Protein AF-A0A9P6YK36-F1 (afdb_monomer)

Organism: Rhizopus oryzae (NCBI:txid64495)

InterPro domains:
  IPR002492 Transposase, Tc1-like [PF01498] (66-133)
  IPR009057 Homedomain-like superfamily [SSF46689] (16-105)
  IPR036397 Ribonuclease H superfamily [G3DSA:3.30.420.10] (108-287)
  IPR038717 Tc1-like transposase, DDE domain [PF13358] (168-251)

Foldseek 3Di:
DWDWDPLDPPDTDTDDLPDDLVRQCVVSVHDSVLSVLQNVCCVPPVHSDDDDDDDDDDLQDPVNLVVLVVVCVVPVPDDLVRSQVVCVVVVRHDDSVSSVVSCVVVVHDDDDDDDADDQDLVLLQLLQCLVPPDPVPDDLVQLVQEDFDDDDPVDDPDDLVVVVVCCVPPVLVVVVVVCVVVVDHHEYEYAPGCSCPPPVNVVSCVVSVHHYDPRHSHSPPVLGLVVVVVVQLVVQVVVVVVVDDDDVSVVVSSVVVVVVCDVVNVSVSSVVSPPPLQVLLVQLLVVLVVVLVVVVVVALFQPRDDLLVSLVCCVPPRVCSNCPCLSNYDDDPVSLVSSQVSVVVSNCRNNVNDDPPDCVVVCVVNVHDGSVVVSVVSND

Radius of gyration: 34.05 Å; Cα contacts (8 Å, |Δi|>4): 316; chains: 1; bounding box: 68×69×98 Å

Structure (mmCIF, N/CA/C/O backbone):
data_AF-A0A9P6YK36-F1
#
_entry.id   AF-A0A9P6YK36-F1
#
loop_
_atom_site.group_PDB
_atom_site.id
_atom_site.type_symbol
_atom_site.label_atom_id
_atom_site.label_alt_id
_atom_site.label_comp_id
_atom_site.label_asym_id
_atom_site.label_entity_id
_atom_site.label_seq_id
_atom_site.pdbx_PDB_ins_code
_atom_site.Cartn_x
_atom_site.Cartn_y
_atom_site.Cartn_z
_atom_site.occupancy
_atom_site.B_iso_or_equiv
_atom_site.auth_seq_id
_atom_site.auth_comp_id
_atom_site.auth_asym_id
_atom_site.auth_atom_id
_atom_site.pdbx_PDB_model_num
ATOM 1 N N . MET A 1 1 ? -24.615 27.469 56.754 1.00 48.41 1 MET A N 1
ATOM 2 C CA . MET A 1 1 ? -24.260 27.668 55.330 1.00 48.41 1 MET A CA 1
ATOM 3 C C . MET A 1 1 ? -24.984 28.896 54.800 1.00 48.41 1 MET A C 1
ATOM 5 O O . MET A 1 1 ? -26.191 28.979 54.938 1.00 48.41 1 MET A O 1
ATOM 9 N N . SER A 1 2 ? -24.275 29.878 54.238 1.00 49.47 2 SER A N 1
ATOM 10 C CA . SER A 1 2 ? -24.901 31.090 53.690 1.00 49.47 2 SER A CA 1
ATOM 11 C C . SER A 1 2 ? -25.082 30.984 52.172 1.00 49.47 2 SER A C 1
ATOM 13 O O . SER A 1 2 ? -24.142 30.643 51.453 1.00 49.47 2 SER A O 1
ATOM 15 N N . ALA A 1 3 ? -26.289 31.272 51.675 1.00 56.19 3 ALA A N 1
ATOM 16 C CA . ALA A 1 3 ? -26.609 31.249 50.246 1.00 56.19 3 ALA A CA 1
ATOM 17 C C . ALA A 1 3 ? -26.732 32.679 49.698 1.00 56.19 3 ALA A C 1
ATOM 19 O O . ALA A 1 3 ? -27.337 33.547 50.329 1.00 56.19 3 ALA A O 1
ATOM 20 N N . GLN A 1 4 ? -26.145 32.931 48.524 1.00 56.34 4 GLN A N 1
ATOM 21 C CA . GLN A 1 4 ? -26.199 34.235 47.858 1.00 56.34 4 GLN A CA 1
ATOM 22 C C . GLN A 1 4 ? -27.336 34.276 46.834 1.00 56.34 4 GLN A C 1
ATOM 24 O O . GLN A 1 4 ? -27.362 33.471 45.903 1.00 56.34 4 GLN A O 1
ATOM 29 N N . ILE A 1 5 ? -28.249 35.238 46.976 1.00 57.53 5 ILE A N 1
ATOM 30 C CA . ILE A 1 5 ? -29.306 35.521 45.997 1.00 57.53 5 ILE A CA 1
ATOM 31 C C . ILE A 1 5 ? -29.072 36.910 45.405 1.00 57.53 5 ILE A C 1
ATOM 33 O O . ILE A 1 5 ? -28.897 37.886 46.127 1.00 57.53 5 ILE A O 1
ATOM 37 N N . PHE A 1 6 ? -29.064 37.020 44.080 1.00 51.00 6 PHE A N 1
ATOM 38 C CA . PHE A 1 6 ? -28.878 38.294 43.387 1.00 51.00 6 PHE A CA 1
ATOM 39 C C . PHE A 1 6 ? -30.248 38.877 43.033 1.00 51.00 6 PHE A C 1
ATOM 41 O O . PHE A 1 6 ? -30.996 38.259 42.280 1.00 51.00 6 PHE A O 1
ATOM 48 N N . LYS A 1 7 ? -30.585 40.044 43.599 1.00 50.03 7 LYS A N 1
ATOM 49 C CA . LYS A 1 7 ? -31.848 40.749 43.307 1.00 50.03 7 LYS A CA 1
ATOM 50 C C . LYS A 1 7 ? -31.789 41.485 41.966 1.00 50.03 7 LYS A C 1
ATOM 52 O O . LYS A 1 7 ? -32.745 41.449 41.213 1.00 50.03 7 LYS A O 1
ATOM 57 N N . ASP A 1 8 ? -30.625 42.051 41.668 1.00 51.38 8 ASP A N 1
ATOM 58 C CA . ASP A 1 8 ? -30.186 42.558 40.371 1.00 51.38 8 ASP A CA 1
ATOM 59 C C . ASP A 1 8 ? -28.681 42.269 40.286 1.00 51.38 8 ASP A C 1
ATOM 61 O O . ASP A 1 8 ? -28.025 42.163 41.328 1.00 51.38 8 ASP A O 1
ATOM 65 N N . CYS A 1 9 ? -28.122 42.109 39.083 1.00 48.03 9 CYS A N 1
ATOM 66 C CA . CYS A 1 9 ? -26.763 41.603 38.802 1.00 48.03 9 CYS A CA 1
ATOM 67 C C . CYS A 1 9 ? -25.573 42.392 39.411 1.00 48.03 9 CYS A C 1
ATOM 69 O O . CYS A 1 9 ? -24.450 42.277 38.925 1.00 48.03 9 CYS A O 1
ATOM 71 N N . THR A 1 10 ? -25.773 43.208 40.443 1.00 45.91 10 THR A N 1
ATOM 72 C CA . THR A 1 10 ? -24.781 44.124 41.007 1.00 45.91 10 THR A CA 1
ATOM 73 C C . THR A 1 10 ? -24.519 43.947 42.506 1.00 45.91 10 THR A C 1
ATOM 75 O O . THR A 1 10 ? -23.462 44.396 42.949 1.00 45.91 10 THR A O 1
ATOM 78 N N . ARG A 1 11 ? -25.366 43.255 43.297 1.00 47.31 11 ARG A N 1
ATOM 79 C CA . ARG A 1 11 ? -25.039 42.878 44.697 1.00 47.31 11 ARG A CA 1
ATOM 80 C C . ARG A 1 11 ? -25.677 41.545 45.149 1.00 47.31 11 ARG A C 1
ATOM 82 O O . ARG A 1 11 ? -26.898 41.416 45.057 1.00 47.31 11 ARG A O 1
ATOM 89 N N . PRO A 1 12 ? -24.895 40.584 45.684 1.00 55.25 12 PRO A N 1
ATOM 90 C CA . PRO A 1 12 ? -25.439 39.384 46.321 1.00 55.25 12 PRO A CA 1
ATOM 91 C C . PRO A 1 12 ? -26.037 39.712 47.696 1.00 55.25 12 PRO A C 1
ATOM 93 O O . PRO A 1 12 ? -25.355 40.272 48.555 1.00 55.25 12 PRO A O 1
ATOM 96 N N . LEU A 1 13 ? -27.292 39.328 47.927 1.00 59.00 13 LEU A N 1
ATOM 97 C CA . LEU A 1 13 ? -27.882 39.227 49.262 1.00 59.00 13 LEU A CA 1
ATOM 98 C C . LEU A 1 13 ? -27.440 37.904 49.887 1.00 59.00 13 LEU A C 1
ATOM 100 O O . LEU A 1 13 ? -27.696 36.839 49.328 1.00 59.00 13 LEU A O 1
ATOM 104 N N . ILE A 1 14 ? -26.761 37.981 51.030 1.00 58.62 14 ILE A N 1
ATOM 105 C CA . ILE A 1 14 ? -26.354 36.816 51.818 1.00 58.62 14 ILE A CA 1
ATOM 106 C C . ILE A 1 14 ? -27.499 36.502 52.781 1.00 58.62 14 ILE A C 1
ATOM 108 O O . ILE A 1 14 ? -27.710 37.249 53.733 1.00 58.62 14 ILE A O 1
ATOM 112 N N . ILE A 1 15 ? -28.229 35.418 52.529 1.00 62.41 15 ILE A N 1
ATOM 113 C CA . ILE A 1 15 ? -29.283 34.942 53.431 1.00 62.41 15 ILE A CA 1
ATOM 114 C C . ILE A 1 15 ? -28.621 34.055 54.491 1.00 62.41 15 ILE A C 1
ATOM 116 O O . ILE A 1 15 ? -27.924 33.093 54.146 1.00 62.41 15 ILE A O 1
ATOM 120 N N . SER A 1 16 ? -28.787 34.401 55.772 1.00 58.91 16 SER A N 1
ATOM 121 C CA . SER A 1 16 ? -28.375 33.544 56.892 1.00 58.91 16 SER A CA 1
ATOM 122 C C . SER A 1 16 ? -29.421 32.452 57.148 1.00 58.91 16 SER A C 1
ATOM 124 O O . SER A 1 16 ? -30.600 32.631 56.843 1.00 58.91 16 SER A O 1
ATOM 126 N N . GLU A 1 17 ? -29.005 31.313 57.715 1.00 58.28 17 GLU A N 1
ATOM 127 C CA . GLU A 1 17 ? -29.895 30.165 57.999 1.00 58.28 17 GLU A CA 1
ATOM 128 C C . GLU A 1 17 ? -31.112 30.555 58.864 1.00 58.28 17 GLU A C 1
ATOM 130 O O . GLU A 1 17 ? -32.211 30.009 58.708 1.00 58.28 17 GLU A O 1
ATOM 135 N N . ASP A 1 18 ? -30.942 31.586 59.692 1.00 62.03 18 ASP A N 1
ATOM 136 C CA . ASP A 1 18 ? -31.918 32.043 60.680 1.00 62.03 18 ASP A CA 1
ATOM 137 C C . ASP A 1 18 ? -32.951 33.045 60.131 1.00 62.03 18 ASP A C 1
ATOM 139 O O . ASP A 1 18 ? -33.852 33.469 60.859 1.00 62.03 18 ASP A O 1
ATOM 143 N N . GLU A 1 19 ? -32.860 33.458 58.859 1.00 67.81 19 GLU A N 1
ATOM 144 C CA . GLU A 1 19 ? -33.819 34.419 58.306 1.00 67.81 19 GLU A CA 1
ATOM 145 C C . GLU A 1 19 ? -35.192 33.780 58.049 1.00 67.81 19 GLU A C 1
ATOM 147 O O . GLU A 1 19 ? -35.325 32.714 57.433 1.0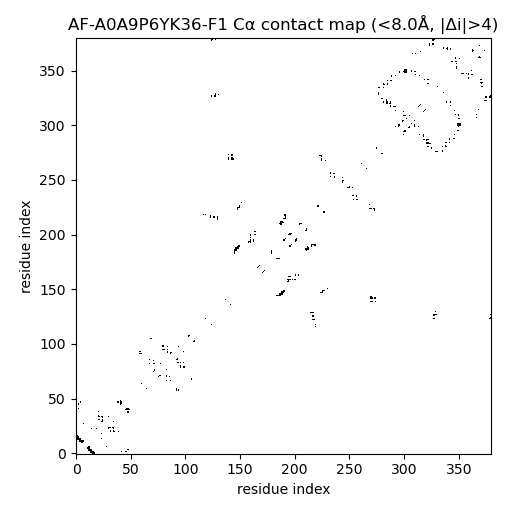0 67.81 19 GLU A O 1
ATOM 152 N N . THR A 1 20 ? -36.252 34.445 58.516 1.00 71.94 20 THR A N 1
ATOM 153 C CA . THR A 1 20 ? -37.634 33.996 58.324 1.00 71.94 20 THR A CA 1
ATOM 154 C C . THR A 1 20 ? -38.100 34.234 56.886 1.00 71.94 20 THR A C 1
ATOM 156 O O . THR A 1 20 ? -37.667 35.170 56.209 1.00 71.94 20 THR A O 1
ATOM 159 N N . LYS A 1 21 ? -39.028 33.397 56.405 1.00 69.62 21 LYS A N 1
ATOM 160 C CA . LYS A 1 21 ? -39.594 33.493 55.046 1.00 69.62 21 LYS A CA 1
ATOM 161 C C . LYS A 1 21 ? -40.229 34.862 54.764 1.00 69.62 21 LYS A C 1
ATOM 163 O O . LYS A 1 21 ? -40.183 35.334 53.632 1.00 69.62 21 LYS A O 1
ATOM 168 N N . GLU A 1 22 ? -40.783 35.515 55.788 1.00 76.62 22 GLU A N 1
ATOM 169 C CA . GLU A 1 22 ? -41.343 36.865 55.709 1.00 76.62 22 GLU A CA 1
ATOM 170 C C . GLU A 1 22 ? -40.267 37.899 55.366 1.00 76.62 22 GLU A C 1
ATOM 172 O O . GLU A 1 22 ? -40.478 38.736 54.490 1.00 76.62 22 GLU A O 1
ATOM 177 N N . LYS A 1 23 ? -39.097 37.791 56.003 1.00 71.75 23 LYS A N 1
ATOM 178 C CA . LYS A 1 23 ? -37.979 38.720 55.832 1.00 71.75 23 LYS A CA 1
ATOM 179 C C . LYS A 1 23 ? -37.307 38.555 54.469 1.00 71.75 23 LYS A C 1
ATOM 181 O O . LYS A 1 23 ? -37.018 39.542 53.801 1.00 71.75 23 LYS A O 1
ATOM 186 N N . ILE A 1 24 ? -37.159 37.314 54.004 1.00 69.75 24 ILE A N 1
ATOM 187 C CA . ILE A 1 24 ? -36.624 37.002 52.669 1.00 69.75 24 ILE A CA 1
ATOM 188 C C . ILE A 1 24 ? -37.563 37.521 51.565 1.00 69.75 24 ILE A C 1
ATOM 190 O O . ILE A 1 24 ? -37.107 38.121 50.589 1.00 69.75 24 ILE A O 1
ATOM 194 N N . ALA A 1 25 ? -38.878 37.330 51.721 1.00 74.75 25 ALA A N 1
ATOM 195 C CA . ALA A 1 25 ? -39.880 37.811 50.768 1.00 74.75 25 ALA A CA 1
ATOM 196 C C . ALA A 1 25 ? -39.857 39.343 50.627 1.00 74.75 25 ALA A C 1
ATOM 198 O O . ALA A 1 25 ? -39.898 39.860 49.511 1.00 74.75 25 ALA A O 1
ATOM 199 N N . GLU A 1 26 ? -39.726 40.064 51.743 1.00 77.50 26 GLU A N 1
ATOM 200 C CA . GLU A 1 26 ? -39.645 41.527 51.773 1.00 77.50 26 GLU A CA 1
ATOM 201 C C . GLU A 1 26 ? -38.320 42.052 51.189 1.00 77.50 26 GLU A C 1
ATOM 203 O O . GLU A 1 26 ? -38.323 42.951 50.345 1.00 77.50 26 GLU A O 1
ATOM 208 N N . LEU A 1 27 ? -37.187 41.439 51.553 1.00 70.31 27 LEU A N 1
ATOM 209 C CA . LEU A 1 27 ? -35.857 41.827 51.067 1.00 70.31 27 LEU A CA 1
ATOM 210 C C . LEU A 1 27 ? -35.711 41.651 49.550 1.00 70.31 27 LEU A C 1
ATOM 212 O O . LEU A 1 27 ? -35.157 42.524 48.872 1.00 70.31 27 LEU A O 1
ATOM 216 N N . VAL A 1 28 ? -36.224 40.550 48.993 1.00 69.00 28 VAL A N 1
ATOM 217 C CA . VAL A 1 28 ? -36.095 40.223 47.561 1.00 69.00 28 VAL A CA 1
ATOM 218 C C . VAL A 1 28 ? -37.291 40.730 46.741 1.00 69.00 28 VAL A C 1
ATOM 220 O O . VAL A 1 28 ? -37.180 40.873 45.528 1.00 69.00 28 VAL A O 1
ATOM 223 N N . GLY A 1 29 ? -38.405 41.105 47.379 1.00 74.44 29 GLY A N 1
ATOM 224 C CA . GLY A 1 29 ? -39.626 41.548 46.695 1.00 74.44 29 GLY A CA 1
ATOM 225 C C . GLY A 1 29 ? -40.381 40.406 46.003 1.00 74.44 29 GLY A C 1
ATOM 226 O O . GLY A 1 29 ? -41.029 40.624 44.982 1.00 74.44 29 GLY A O 1
ATOM 227 N N . LEU A 1 30 ? -40.267 39.182 46.526 1.00 76.00 30 LEU A N 1
ATOM 228 C CA . LEU A 1 30 ? -40.914 37.981 45.989 1.00 76.00 30 LEU A CA 1
ATOM 229 C C . LEU A 1 30 ? -42.127 37.590 46.835 1.00 76.00 30 LEU A C 1
ATOM 231 O O . LEU A 1 30 ? -42.240 37.953 48.005 1.00 76.00 30 LEU A O 1
ATOM 235 N N . ASN A 1 31 ? -43.033 36.795 46.262 1.00 82.00 31 ASN A N 1
ATOM 236 C CA . ASN A 1 31 ? -44.137 36.228 47.031 1.00 82.00 31 ASN A CA 1
ATOM 237 C C . ASN A 1 31 ? -43.594 35.309 48.142 1.00 82.00 31 ASN A C 1
ATOM 239 O O . ASN A 1 31 ? -42.611 34.592 47.947 1.00 82.00 31 ASN A O 1
ATOM 243 N N . ARG A 1 32 ? -44.269 35.289 49.297 1.00 78.69 32 ARG A N 1
ATOM 244 C CA . ARG A 1 32 ? -43.917 34.455 50.456 1.00 78.69 32 ARG A CA 1
ATOM 245 C C . ARG A 1 32 ? -43.830 32.970 50.102 1.00 78.69 32 ARG A C 1
ATOM 247 O O . ARG A 1 32 ? -42.968 32.281 50.635 1.00 78.69 32 ARG A O 1
ATOM 254 N N . SER A 1 33 ? -44.679 32.487 49.192 1.00 80.50 33 SER A N 1
ATOM 255 C CA . SER A 1 33 ? -44.607 31.109 48.683 1.00 80.50 33 SER A CA 1
ATOM 256 C C . SER A 1 33 ? -43.314 30.853 47.908 1.00 80.50 33 SER A C 1
ATOM 258 O O . SER A 1 33 ? -42.625 29.877 48.164 1.00 80.50 33 SER A O 1
ATOM 260 N N . THR A 1 34 ? -42.926 31.775 47.029 1.00 78.31 34 THR A N 1
ATOM 261 C CA . THR A 1 34 ? -41.683 31.685 46.254 1.00 78.31 34 THR A CA 1
ATOM 262 C C . THR A 1 34 ? -40.447 31.772 47.149 1.00 78.31 34 THR A C 1
ATOM 264 O O . THR A 1 34 ? -39.494 31.025 46.948 1.00 78.31 34 THR A O 1
ATOM 267 N N . ALA A 1 35 ? -40.465 32.641 48.164 1.00 78.44 35 ALA A N 1
ATOM 268 C CA . ALA A 1 35 ? -39.394 32.726 49.155 1.00 78.44 35 ALA A CA 1
ATOM 269 C C . ALA A 1 35 ? -39.256 31.420 49.957 1.00 78.44 35 ALA A C 1
ATOM 271 O O . ALA A 1 35 ? -38.140 30.955 50.185 1.00 78.44 35 ALA A O 1
ATOM 272 N N . GLN A 1 36 ? -40.382 30.799 50.327 1.00 81.06 36 GLN A N 1
ATOM 273 C CA . GLN A 1 36 ? -40.396 29.502 51.000 1.00 81.06 36 GLN A CA 1
ATOM 274 C C . GLN A 1 36 ? -39.849 28.383 50.101 1.00 81.06 36 GLN A C 1
ATOM 276 O O . GLN A 1 36 ? -38.991 27.630 50.550 1.00 81.06 36 GLN A O 1
ATOM 281 N N . ASP A 1 37 ? -40.272 28.311 48.836 1.00 79.62 37 ASP A N 1
ATOM 282 C CA . ASP A 1 37 ? -39.788 27.307 47.878 1.00 79.62 37 ASP A CA 1
ATOM 283 C C . ASP A 1 37 ? -38.278 27.425 47.626 1.00 79.62 37 ASP A C 1
ATOM 285 O O . ASP A 1 37 ? -37.582 26.421 47.471 1.00 79.62 37 ASP A O 1
ATOM 289 N N . ILE A 1 38 ? -37.754 28.654 47.571 1.00 75.75 38 ILE A N 1
ATOM 290 C CA . ILE A 1 38 ? -36.319 28.912 47.411 1.00 75.75 38 ILE A CA 1
ATOM 291 C C . ILE A 1 38 ? -35.548 28.481 48.662 1.00 75.75 38 ILE A C 1
ATOM 293 O O . ILE A 1 38 ? -34.514 27.828 48.523 1.00 75.75 38 ILE A O 1
ATOM 297 N N . LYS A 1 39 ? -36.056 28.795 49.865 1.00 75.62 39 LYS A N 1
ATOM 298 C CA . LYS A 1 39 ? -35.442 28.362 51.129 1.00 75.62 39 LYS A CA 1
ATOM 299 C C . LYS A 1 39 ? -35.383 26.834 51.212 1.00 75.62 39 LYS A C 1
ATOM 301 O O . LYS A 1 39 ? -34.307 26.288 51.405 1.00 75.62 39 LYS A O 1
ATOM 306 N N . THR A 1 40 ? -36.488 26.150 50.916 1.00 79.44 40 THR A N 1
ATOM 307 C CA . THR A 1 40 ? -36.541 24.679 50.885 1.00 79.44 40 THR A CA 1
ATOM 308 C C . THR A 1 40 ? -35.547 24.083 49.877 1.00 79.44 40 THR A C 1
ATOM 310 O O . THR A 1 40 ? -34.864 23.118 50.194 1.00 79.44 40 THR A O 1
ATOM 313 N N . LYS A 1 41 ? -35.366 24.680 48.690 1.00 74.62 41 LYS A N 1
ATOM 314 C CA . LYS A 1 41 ? -34.357 24.201 47.722 1.00 74.62 41 LYS A CA 1
ATOM 315 C C . LYS A 1 41 ? -32.914 24.392 48.192 1.00 74.62 41 LYS A C 1
ATOM 317 O O . LYS A 1 41 ? -32.065 23.553 47.891 1.00 74.62 41 LYS A O 1
ATOM 322 N N . ILE A 1 42 ? -32.630 25.487 48.896 1.00 75.50 42 ILE A N 1
ATOM 323 C CA . ILE A 1 42 ? -31.311 25.735 49.487 1.00 75.50 42 ILE A CA 1
ATOM 324 C C . ILE A 1 42 ? -31.043 24.734 50.615 1.00 75.50 42 ILE A C 1
ATOM 326 O O . ILE A 1 42 ? -29.957 24.161 50.639 1.00 75.50 42 ILE A O 1
ATOM 330 N N . ASP A 1 43 ? -32.022 24.486 51.485 1.00 74.38 43 ASP A N 1
ATOM 331 C CA . ASP A 1 43 ? -31.887 23.557 52.613 1.00 74.38 43 ASP A CA 1
ATOM 332 C C . ASP A 1 43 ? -31.713 22.099 52.132 1.00 74.38 43 ASP A C 1
ATOM 334 O O . ASP A 1 43 ? -30.844 21.385 52.630 1.00 74.38 43 ASP A O 1
ATOM 338 N N . ASP A 1 44 ? -32.473 21.674 51.115 1.00 75.75 44 ASP A N 1
ATOM 339 C CA . ASP A 1 44 ? -32.447 20.295 50.602 1.00 75.75 44 ASP A CA 1
ATOM 340 C C . ASP A 1 44 ? -31.271 20.011 49.645 1.00 75.75 44 ASP A C 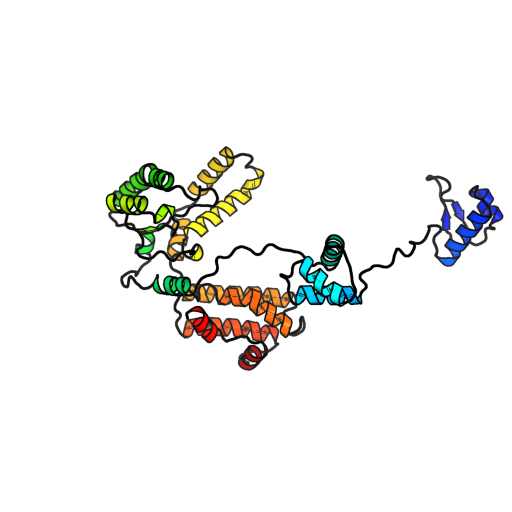1
ATOM 342 O O . ASP A 1 44 ? -30.708 18.914 49.649 1.00 75.75 44 ASP A O 1
ATOM 346 N N . TYR A 1 45 ? -30.914 20.970 48.778 1.00 72.19 45 TYR A N 1
ATOM 347 C CA . TYR A 1 45 ? -29.989 20.748 47.651 1.00 72.19 45 TYR A CA 1
ATOM 348 C C . TYR A 1 45 ? -28.791 21.708 47.621 1.00 72.19 45 TYR A C 1
ATOM 350 O O . TYR A 1 45 ? -27.967 21.628 46.705 1.00 72.19 45 TYR A O 1
ATOM 358 N N . GLY A 1 46 ? -28.689 22.645 48.568 1.00 71.75 46 GLY A N 1
ATOM 359 C CA . GLY A 1 46 ? -27.600 23.624 48.641 1.00 71.75 46 GLY A CA 1
ATOM 360 C C . GLY A 1 46 ? -27.601 24.670 47.521 1.00 71.75 46 GLY A C 1
ATOM 361 O O . GLY A 1 46 ? -26.613 25.387 47.360 1.00 71.75 46 GLY A O 1
ATOM 362 N N . SER A 1 47 ? -28.665 24.763 46.711 1.00 70.69 47 SER A N 1
ATOM 363 C CA . SER A 1 47 ? -28.741 25.695 45.580 1.00 70.69 47 SER A CA 1
ATOM 364 C C . SER A 1 47 ? -30.152 26.254 45.371 1.00 70.69 47 SER A C 1
ATOM 366 O O . SER A 1 47 ? -31.113 25.485 45.345 1.00 70.69 47 SER A O 1
ATOM 368 N N . PRO A 1 48 ? -30.301 27.574 45.137 1.00 68.94 48 PRO A N 1
ATOM 369 C CA . PRO A 1 48 ? -31.586 28.171 44.773 1.00 68.94 48 PRO A CA 1
ATOM 370 C C . PRO A 1 48 ? -31.989 27.888 43.314 1.00 68.94 48 PRO A C 1
ATOM 372 O O . PRO A 1 48 ? -33.114 28.198 42.913 1.00 68.94 48 PRO A O 1
ATOM 375 N N . LEU A 1 49 ? -31.088 27.326 42.496 1.00 70.00 49 LEU A N 1
ATOM 376 C CA . LEU A 1 49 ? -31.343 27.052 41.082 1.00 70.00 49 LEU A CA 1
ATOM 377 C C . LEU A 1 49 ? -32.161 25.763 40.892 1.00 70.00 49 LEU A C 1
ATOM 379 O O . LEU A 1 49 ? -31.979 24.792 41.627 1.00 70.00 49 LEU A O 1
ATOM 383 N N . PRO A 1 50 ? -33.051 25.711 39.882 1.00 65.06 50 PRO A N 1
ATOM 384 C CA . PRO A 1 50 ? -33.797 24.498 39.576 1.00 65.06 50 PRO A CA 1
ATOM 385 C C . PRO A 1 50 ? -32.850 23.357 39.180 1.00 65.06 50 PRO A C 1
ATOM 387 O O . PRO A 1 50 ? -31.989 23.516 38.314 1.00 65.06 50 PRO A O 1
ATOM 390 N N . HIS A 1 51 ? -33.041 22.185 39.789 1.00 66.44 51 HIS A N 1
ATOM 391 C CA . HIS A 1 51 ? -32.318 20.979 39.401 1.00 66.44 51 HIS A CA 1
ATOM 392 C C . HIS A 1 51 ? -32.746 20.518 38.002 1.00 66.44 51 HIS A C 1
ATOM 394 O O . HIS A 1 51 ? -33.893 20.709 37.583 1.00 66.44 51 HIS A O 1
ATOM 400 N N . LYS A 1 52 ? -31.822 19.890 37.269 1.00 65.75 52 LYS A N 1
ATOM 401 C CA . LYS A 1 52 ? -32.100 19.365 35.931 1.00 65.75 52 LYS A CA 1
ATOM 402 C C . LYS A 1 52 ? -33.188 18.295 36.038 1.00 65.75 52 LYS A C 1
ATOM 404 O O . LYS A 1 52 ? -32.965 17.248 36.639 1.00 65.75 52 LYS A O 1
ATOM 409 N N . GLN A 1 53 ? -34.361 18.557 35.463 1.00 65.31 53 GLN A N 1
ATOM 410 C CA . GLN A 1 53 ? -35.434 17.565 35.435 1.00 65.31 53 GLN A CA 1
ATOM 411 C C . GLN A 1 53 ? -34.995 16.327 34.644 1.00 65.31 53 GLN A C 1
ATOM 413 O O . GLN A 1 53 ? -34.248 16.426 33.663 1.00 65.31 53 GLN A O 1
ATOM 418 N N . THR A 1 54 ? -35.460 15.153 35.072 1.00 60.97 54 THR A N 1
ATOM 419 C CA . THR A 1 54 ? -35.264 13.906 34.335 1.00 60.97 54 THR A CA 1
ATOM 420 C C . THR A 1 54 ? -35.979 14.020 32.989 1.00 60.97 54 THR A C 1
ATOM 422 O O . THR A 1 54 ? -37.195 14.176 32.907 1.00 60.97 54 THR A O 1
ATOM 425 N N . GLY A 1 55 ? -35.199 14.025 31.907 1.00 66.50 55 GLY A N 1
ATOM 426 C CA . GLY A 1 55 ? -35.737 14.107 30.553 1.00 66.50 55 GLY A CA 1
ATOM 427 C C . GLY A 1 55 ? -36.542 12.863 30.168 1.00 66.50 55 GLY A C 1
ATOM 428 O O . GLY A 1 55 ? -36.580 11.864 30.889 1.00 66.50 55 GLY A O 1
ATOM 429 N N . ARG A 1 56 ? -37.156 12.906 28.980 1.00 69.06 56 ARG A N 1
ATOM 430 C CA . ARG A 1 56 ? -37.869 11.759 28.399 1.00 69.06 56 ARG A CA 1
ATOM 431 C C . ARG A 1 56 ? -36.975 10.503 28.409 1.00 69.06 56 ARG A C 1
ATOM 433 O O . ARG A 1 56 ? -35.823 10.605 27.981 1.00 69.06 56 ARG A O 1
ATOM 440 N N . PRO A 1 57 ? -37.497 9.327 28.810 1.00 66.31 57 PRO A N 1
ATOM 441 C CA . PRO A 1 57 ? -36.739 8.083 28.776 1.00 66.31 57 PRO A CA 1
ATOM 442 C C . PRO A 1 57 ? -36.152 7.817 27.388 1.00 66.31 57 PRO A C 1
ATOM 444 O O . PRO A 1 57 ? -36.841 7.932 26.369 1.00 66.31 57 PRO A O 1
ATOM 447 N N . LEU A 1 58 ? -34.869 7.464 27.354 1.00 68.00 58 LEU A N 1
ATOM 448 C CA . LEU A 1 58 ? -34.171 7.085 26.132 1.00 68.00 58 LEU A CA 1
ATOM 449 C C . LEU A 1 58 ? -34.780 5.790 25.573 1.00 68.00 58 LEU A C 1
ATOM 451 O O . LEU A 1 58 ? -34.941 4.814 26.301 1.00 68.00 58 LEU A O 1
ATOM 455 N N . LYS A 1 59 ? -35.093 5.760 24.270 1.00 69.38 59 LYS A N 1
ATOM 456 C CA . LYS A 1 59 ? -35.613 4.549 23.601 1.00 69.38 59 LYS A CA 1
ATOM 457 C C . LYS A 1 59 ? -34.594 3.407 23.560 1.00 69.38 59 LYS A C 1
ATOM 459 O O . LYS A 1 59 ? -34.971 2.243 23.540 1.00 69.38 59 LYS A O 1
ATOM 464 N N . ILE A 1 60 ? -33.311 3.748 23.522 1.00 71.75 60 ILE A N 1
ATOM 465 C CA . ILE A 1 60 ? -32.206 2.798 23.612 1.00 71.75 60 ILE A CA 1
ATOM 466 C C . ILE A 1 60 ? -31.660 2.916 25.036 1.00 71.75 60 ILE A C 1
ATOM 4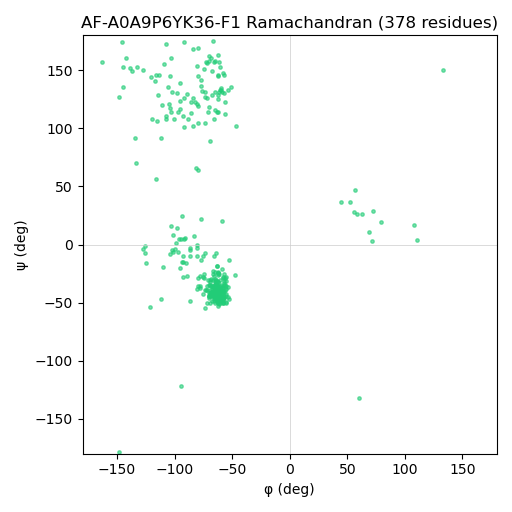68 O O . ILE A 1 60 ? -31.154 3.971 25.420 1.00 71.75 60 ILE A O 1
ATOM 472 N N . ASN A 1 61 ? -31.820 1.843 25.809 1.00 78.12 61 ASN A N 1
ATOM 473 C CA . ASN A 1 61 ? -31.296 1.708 27.166 1.00 78.12 61 ASN A CA 1
ATOM 474 C C . ASN A 1 61 ? -29.901 1.053 27.151 1.00 78.12 61 ASN A C 1
ATOM 476 O O . ASN A 1 61 ? -29.437 0.567 26.119 1.00 78.12 61 ASN A O 1
ATOM 480 N N . GLU A 1 62 ? -29.252 0.969 28.312 1.00 77.44 62 GLU A N 1
ATOM 481 C CA . GLU A 1 62 ? -27.900 0.406 28.460 1.00 77.44 62 GLU A CA 1
ATOM 482 C C . GLU A 1 62 ? -27.767 -1.036 27.920 1.00 77.44 62 GLU A C 1
ATOM 484 O O . GLU A 1 62 ? -26.718 -1.443 27.413 1.00 77.44 62 GLU A O 1
ATOM 489 N N . ARG A 1 63 ? -28.839 -1.838 27.987 1.00 77.81 63 ARG A N 1
ATOM 490 C CA . ARG A 1 63 ? -28.865 -3.199 27.428 1.00 77.81 63 ARG A CA 1
ATOM 491 C C . ARG A 1 63 ? -28.858 -3.168 25.900 1.00 77.81 63 ARG A C 1
ATOM 493 O O . ARG A 1 63 ? -28.108 -3.925 25.282 1.00 77.81 63 ARG A O 1
ATOM 500 N N . THR A 1 64 ? -29.656 -2.292 25.300 1.00 79.19 64 THR A N 1
ATOM 501 C CA . THR A 1 64 ? -29.698 -2.099 23.848 1.00 79.19 64 THR A CA 1
ATOM 502 C C . THR A 1 64 ? -28.389 -1.503 23.331 1.00 79.19 64 THR A C 1
ATOM 504 O O . THR A 1 64 ? -27.916 -1.926 22.283 1.00 79.19 64 THR A O 1
ATOM 507 N N . GLU A 1 65 ? -27.739 -0.607 24.078 1.00 81.88 65 GLU A N 1
ATOM 508 C CA . GLU A 1 65 ? -26.415 -0.066 23.725 1.00 81.88 65 GLU A CA 1
ATOM 509 C C . GLU A 1 65 ? -25.337 -1.148 23.672 1.00 81.88 65 GLU A C 1
ATOM 511 O O . GLU A 1 65 ? -24.572 -1.222 22.708 1.00 81.88 65 GLU A O 1
ATOM 516 N N . ARG A 1 66 ? -25.307 -2.048 24.664 1.00 79.88 66 ARG A N 1
ATOM 517 C CA . ARG A 1 66 ? -24.402 -3.207 24.647 1.00 79.88 66 ARG A CA 1
ATOM 518 C C . ARG A 1 66 ? -24.662 -4.110 23.445 1.00 79.88 66 ARG A C 1
ATOM 520 O O . ARG A 1 66 ? -23.717 -4.605 22.832 1.00 79.88 66 ARG A O 1
ATOM 527 N N . HIS A 1 67 ? -25.930 -4.306 23.088 1.00 80.00 67 HIS A N 1
ATOM 528 C CA . HIS A 1 67 ? -26.297 -5.116 21.933 1.00 80.00 67 HIS A CA 1
ATOM 529 C C . HIS A 1 67 ? -25.915 -4.447 20.604 1.00 80.00 67 HIS A C 1
ATOM 531 O O . HIS A 1 67 ? -25.343 -5.102 19.736 1.00 80.00 67 HIS A O 1
ATOM 537 N N . LEU A 1 68 ? -26.146 -3.139 20.479 1.00 82.19 68 LEU A N 1
ATOM 538 C CA . LEU A 1 68 ? -25.725 -2.329 19.338 1.00 82.19 68 LEU A CA 1
ATOM 539 C C . LEU A 1 68 ? -24.201 -2.380 19.156 1.00 82.19 68 LEU A C 1
ATOM 541 O O . LEU A 1 68 ? -23.719 -2.645 18.057 1.00 82.19 68 LEU A O 1
ATOM 545 N N . SER A 1 69 ? -23.438 -2.223 20.243 1.00 79.50 69 SER A N 1
ATOM 546 C CA . SER A 1 69 ? -21.975 -2.354 20.230 1.00 79.50 69 SER A CA 1
ATOM 547 C C . SER A 1 69 ? -21.521 -3.740 19.759 1.00 79.50 69 SER A C 1
ATOM 549 O O . SER A 1 69 ? -20.541 -3.856 19.025 1.00 79.50 69 SER A O 1
ATOM 551 N N . ARG A 1 70 ? -22.245 -4.801 20.139 1.00 79.25 70 ARG A N 1
ATOM 552 C CA . ARG A 1 70 ? -21.963 -6.172 19.697 1.00 79.25 70 ARG A CA 1
ATOM 553 C C . ARG A 1 70 ? -22.215 -6.353 18.199 1.00 79.25 70 ARG A C 1
ATOM 555 O O . ARG A 1 70 ? -21.321 -6.851 17.528 1.00 79.25 70 ARG A O 1
ATOM 562 N N . ILE A 1 71 ? -23.366 -5.911 17.681 1.00 77.94 71 ILE A N 1
ATOM 563 C CA . ILE A 1 71 ? -23.698 -5.997 16.245 1.00 77.94 71 ILE A CA 1
ATOM 564 C C . ILE A 1 71 ? -22.611 -5.310 15.408 1.00 77.94 71 ILE A C 1
ATOM 566 O O . ILE A 1 71 ? -22.062 -5.916 14.494 1.00 77.94 71 ILE A O 1
ATOM 570 N N . ILE A 1 72 ? -22.231 -4.081 15.779 1.00 76.81 72 ILE A N 1
ATOM 571 C CA . ILE A 1 72 ? -21.217 -3.296 15.054 1.00 76.81 72 ILE A CA 1
ATOM 572 C C . ILE A 1 72 ? -19.830 -3.954 15.119 1.00 76.81 72 ILE A C 1
ATOM 574 O O . ILE A 1 72 ? -19.051 -3.872 14.174 1.00 76.81 72 ILE A O 1
ATOM 578 N N . ARG A 1 73 ? -19.487 -4.615 16.232 1.00 76.75 73 ARG A N 1
ATOM 579 C CA . ARG A 1 73 ? -18.202 -5.321 16.383 1.00 76.75 73 ARG A CA 1
ATOM 580 C C . ARG A 1 73 ? -18.165 -6.678 15.679 1.00 76.75 73 ARG A C 1
ATOM 582 O O . ARG A 1 73 ? -17.074 -7.146 15.353 1.00 76.75 73 ARG A O 1
ATOM 589 N N . GLU A 1 74 ? -19.312 -7.328 15.507 1.00 70.06 74 GLU A N 1
ATOM 590 C CA . GLU A 1 74 ? -19.440 -8.589 14.772 1.00 70.06 74 GLU A CA 1
ATOM 591 C C . GLU A 1 74 ? -19.359 -8.363 13.263 1.00 70.06 74 GLU A C 1
ATOM 593 O O . GLU A 1 74 ? -18.622 -9.088 12.595 1.00 70.06 74 GLU A O 1
ATOM 598 N N . ASP A 1 75 ? -20.023 -7.320 12.760 1.00 69.12 75 ASP A N 1
ATOM 599 C CA . ASP A 1 75 ? -19.924 -6.889 11.367 1.00 69.12 75 ASP A CA 1
ATOM 600 C C . ASP A 1 75 ? -19.751 -5.360 11.246 1.00 69.12 75 ASP A C 1
ATOM 602 O O . ASP A 1 75 ? -20.730 -4.614 11.156 1.00 69.12 75 ASP A O 1
ATOM 606 N N . PRO A 1 76 ? -18.496 -4.870 11.198 1.00 70.25 76 PRO A N 1
ATOM 607 C CA . PRO A 1 76 ? -18.196 -3.446 11.040 1.00 70.25 76 PRO A CA 1
ATOM 608 C C . PRO A 1 76 ? -18.613 -2.845 9.688 1.00 70.25 76 PRO A C 1
ATOM 610 O O . PRO A 1 76 ? -18.514 -1.628 9.520 1.00 70.25 76 PRO A O 1
ATOM 613 N N . PHE A 1 77 ? -19.020 -3.668 8.714 1.00 71.00 77 PHE A N 1
ATOM 614 C CA . PHE A 1 77 ? -19.443 -3.224 7.383 1.00 71.00 77 PHE A CA 1
ATOM 615 C C . PHE A 1 77 ? -20.967 -3.162 7.225 1.00 71.00 77 PHE A C 1
ATOM 617 O O . PHE A 1 77 ? -21.437 -2.689 6.187 1.00 71.00 77 PHE A O 1
ATOM 624 N N . ALA A 1 78 ? -21.723 -3.587 8.243 1.00 76.94 78 ALA A N 1
ATOM 625 C CA . ALA A 1 78 ? -23.176 -3.543 8.239 1.00 76.94 78 ALA A CA 1
ATOM 626 C C . ALA A 1 78 ? -23.695 -2.105 8.070 1.00 76.94 78 ALA A C 1
ATOM 628 O O . ALA A 1 78 ? -23.266 -1.157 8.735 1.00 76.94 78 ALA A O 1
ATOM 629 N N . SER A 1 79 ? -24.660 -1.936 7.173 1.00 81.69 79 SER A N 1
ATOM 630 C CA . SER A 1 79 ? -25.345 -0.669 6.950 1.00 81.69 79 SER A CA 1
ATOM 631 C C . SER A 1 79 ? -26.288 -0.332 8.109 1.00 81.69 79 SER A C 1
ATOM 633 O O . SER A 1 79 ? -26.833 -1.206 8.782 1.00 81.69 79 SER A O 1
ATOM 635 N N . TYR A 1 80 ? -26.593 0.957 8.295 1.00 83.00 80 TYR A N 1
ATOM 636 C CA . TYR A 1 80 ? -27.579 1.387 9.298 1.00 83.00 80 TYR A CA 1
ATOM 637 C C . TYR A 1 80 ? -28.965 0.746 9.111 1.00 83.00 80 TYR A C 1
ATOM 639 O O . TYR A 1 80 ? -29.709 0.613 10.078 1.00 83.00 80 TYR A O 1
ATOM 647 N N . LYS A 1 81 ? -29.322 0.332 7.886 1.00 86.44 81 LYS A N 1
ATOM 648 C CA . LYS A 1 81 ? -30.572 -0.394 7.620 1.00 86.44 81 LYS A CA 1
ATOM 649 C C . LYS A 1 81 ? -30.530 -1.809 8.193 1.00 86.44 81 LYS A C 1
ATOM 651 O O . LYS A 1 81 ? -31.485 -2.209 8.848 1.00 86.44 81 LYS A O 1
ATOM 656 N N . GLU A 1 82 ? -29.435 -2.534 7.984 1.00 86.12 82 GLU A N 1
ATOM 657 C CA . GLU A 1 82 ? -29.245 -3.892 8.515 1.00 86.12 82 GLU A CA 1
ATOM 658 C C . GLU A 1 82 ? -29.176 -3.881 10.044 1.00 86.12 82 GLU A C 1
ATOM 660 O O . GLU A 1 82 ? -29.845 -4.676 10.698 1.00 86.12 82 GLU A O 1
ATOM 665 N N . ILE A 1 83 ? -28.477 -2.903 10.626 1.00 86.12 83 ILE A N 1
ATOM 666 C CA . ILE A 1 83 ? -28.446 -2.716 12.082 1.00 86.12 83 ILE A CA 1
ATOM 667 C C . ILE A 1 83 ? -29.860 -2.448 12.629 1.00 86.12 83 ILE A C 1
ATOM 669 O O . ILE A 1 83 ? -30.233 -2.999 13.662 1.00 86.12 83 ILE A O 1
ATOM 673 N N . ASN A 1 84 ? -30.680 -1.656 11.930 1.00 89.31 84 ASN A N 1
ATOM 674 C CA . ASN A 1 84 ? -32.075 -1.433 12.321 1.00 89.31 84 ASN A CA 1
ATOM 675 C C . ASN A 1 84 ? -32.925 -2.713 12.270 1.00 89.31 84 ASN A C 1
ATOM 677 O O . ASN A 1 84 ? -33.787 -2.891 13.127 1.00 89.31 84 ASN A O 1
ATOM 681 N N . VAL A 1 85 ? -32.685 -3.609 11.306 1.00 88.06 85 VAL A N 1
ATOM 682 C CA . VAL A 1 85 ? -33.359 -4.919 11.250 1.00 88.06 85 VAL A CA 1
ATOM 683 C C . VAL A 1 85 ? -32.988 -5.769 12.466 1.00 88.06 85 VAL A C 1
ATOM 685 O O . VAL A 1 85 ? -33.867 -6.373 13.074 1.00 88.06 85 VAL A O 1
ATOM 688 N N . GLU A 1 86 ? -31.717 -5.779 12.873 1.00 84.94 86 GLU A N 1
ATOM 689 C CA . GLU A 1 86 ? -31.283 -6.500 14.078 1.00 84.94 86 GLU A CA 1
ATOM 690 C C . GLU A 1 86 ? -31.858 -5.898 15.370 1.00 84.94 86 GLU A C 1
ATOM 692 O O . GLU A 1 86 ? -32.240 -6.634 16.277 1.00 84.94 86 GLU A O 1
ATOM 697 N N . LEU A 1 87 ? -31.990 -4.569 15.450 1.00 85.88 87 LEU A N 1
ATOM 698 C CA . LEU A 1 87 ? -32.646 -3.906 16.583 1.00 85.88 87 LEU A CA 1
ATOM 699 C C . LEU A 1 87 ? -34.154 -4.181 16.633 1.00 85.88 87 LEU A C 1
ATOM 701 O O . LEU A 1 87 ? -34.701 -4.378 17.718 1.00 85.88 87 LEU A O 1
ATOM 705 N N . ALA A 1 88 ? -34.816 -4.271 15.478 1.00 87.75 88 ALA A N 1
ATOM 706 C CA . ALA A 1 88 ? -36.235 -4.606 15.398 1.00 87.75 88 ALA A CA 1
ATOM 707 C C . ALA A 1 88 ? -36.535 -6.017 15.937 1.00 87.75 88 ALA A C 1
ATOM 709 O O . ALA A 1 88 ? -37.580 -6.222 16.549 1.00 87.75 88 ALA A O 1
ATOM 710 N N . LYS A 1 89 ? -35.604 -6.977 15.806 1.00 87.75 89 LYS A N 1
ATOM 711 C CA . LYS A 1 89 ? -35.727 -8.315 16.429 1.00 87.75 89 LYS A CA 1
ATOM 712 C C . LYS A 1 89 ? -35.758 -8.270 17.960 1.00 87.75 89 LYS A C 1
ATOM 714 O O . LYS A 1 89 ? -36.172 -9.238 18.590 1.00 87.75 89 LYS A O 1
ATOM 719 N N . LEU A 1 90 ? -35.299 -7.170 18.554 1.00 82.56 90 LEU A N 1
ATOM 720 C CA . LEU A 1 90 ? -35.311 -6.920 19.994 1.00 82.56 90 LEU A CA 1
ATOM 721 C C . LEU A 1 90 ? -36.426 -5.962 20.422 1.00 82.56 90 LEU A C 1
ATOM 723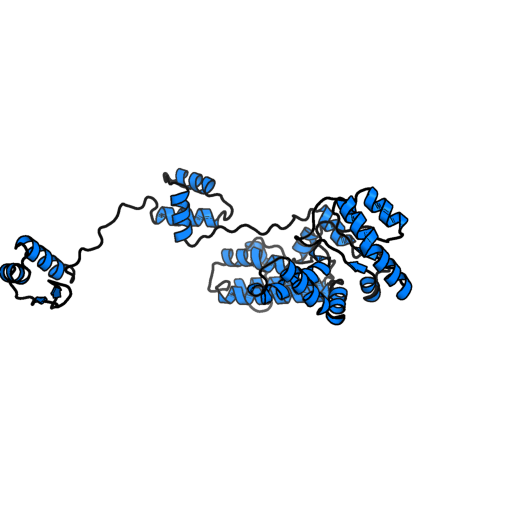 O O . LEU A 1 90 ? -36.354 -5.417 21.522 1.00 82.56 90 LEU A O 1
ATOM 727 N N . ASP A 1 91 ? -37.419 -5.737 19.558 1.00 84.38 91 ASP A N 1
ATOM 728 C CA . ASP A 1 91 ? -38.534 -4.813 19.794 1.00 84.38 91 ASP A CA 1
ATOM 729 C C . ASP A 1 91 ? -38.085 -3.344 19.961 1.00 84.38 91 ASP A C 1
ATOM 731 O O . ASP A 1 91 ? -38.734 -2.521 20.609 1.00 84.38 91 ASP A O 1
ATOM 735 N N . VAL A 1 92 ? -36.939 -2.985 19.364 1.00 84.06 92 VAL A N 1
ATOM 736 C CA . VAL A 1 92 ? -36.401 -1.618 19.377 1.00 84.06 92 VAL A CA 1
ATOM 737 C C . VAL A 1 92 ? -36.553 -0.983 18.001 1.00 84.06 92 VAL A C 1
ATOM 739 O O . VAL A 1 92 ? -35.807 -1.275 17.069 1.00 84.06 92 VAL A O 1
ATOM 742 N N . PHE A 1 93 ? -37.478 -0.028 17.902 1.00 86.81 93 PHE A N 1
ATOM 743 C CA . PHE A 1 93 ? -37.746 0.713 16.669 1.00 86.81 93 PHE A CA 1
ATOM 744 C C . PHE A 1 93 ? -37.239 2.157 16.758 1.00 86.81 93 PHE A C 1
ATOM 746 O O . PHE A 1 93 ? -37.787 2.998 17.487 1.00 86.81 93 PHE A O 1
ATOM 753 N N . VAL A 1 94 ? -36.191 2.456 15.987 1.00 85.38 94 VAL A N 1
ATOM 754 C CA . VAL A 1 94 ? -35.548 3.776 15.923 1.00 85.38 94 VAL A CA 1
ATOM 755 C C . VAL A 1 94 ? -35.323 4.231 14.482 1.00 85.38 94 VAL A C 1
ATOM 757 O O . VAL A 1 94 ? -35.178 3.428 13.560 1.00 85.38 94 VAL A O 1
ATOM 760 N N . SER A 1 95 ? -35.295 5.550 14.276 1.00 85.50 95 SER A N 1
ATOM 761 C CA . SER A 1 95 ? -34.917 6.119 12.980 1.00 85.50 95 SER A CA 1
ATOM 762 C C . SER A 1 95 ? -33.421 5.921 12.712 1.00 85.50 95 SER A C 1
ATOM 764 O O . SER A 1 95 ? -32.636 5.775 13.652 1.00 85.50 95 SER A O 1
ATOM 766 N N . ILE A 1 96 ? -33.014 5.961 11.441 1.00 83.62 96 ILE A N 1
ATOM 767 C CA . ILE A 1 96 ? -31.596 5.878 11.054 1.00 83.62 96 ILE A CA 1
ATOM 768 C C . ILE A 1 96 ? -30.788 7.032 11.671 1.00 83.62 96 ILE A C 1
ATOM 770 O O . ILE A 1 96 ? -29.682 6.804 12.152 1.00 83.62 96 ILE A O 1
ATOM 774 N N . GLU A 1 97 ? -31.339 8.246 11.729 1.00 81.56 97 GLU A N 1
ATOM 775 C CA . GLU A 1 97 ? -30.711 9.400 12.389 1.00 81.56 97 GLU A CA 1
ATOM 776 C C . GLU A 1 97 ? -30.500 9.170 13.888 1.00 81.56 97 GLU A C 1
ATOM 778 O O . GLU A 1 97 ? -29.425 9.452 14.417 1.00 81.56 97 GLU A O 1
ATOM 783 N N . THR A 1 98 ? -31.502 8.608 14.572 1.00 83.19 98 THR A N 1
ATOM 784 C CA . THR A 1 98 ? -31.367 8.219 15.981 1.00 83.19 98 THR A CA 1
ATOM 785 C C . THR A 1 98 ? -30.262 7.182 16.128 1.00 83.19 98 THR A C 1
ATOM 787 O O . THR A 1 98 ? -29.374 7.352 16.955 1.00 83.19 98 THR A O 1
ATOM 790 N N . LEU A 1 99 ? -30.266 6.145 15.290 1.00 83.75 99 LEU A N 1
ATOM 791 C CA . LEU A 1 99 ? -29.237 5.115 15.307 1.00 83.75 99 LEU A CA 1
ATOM 792 C C . LEU A 1 99 ? -27.836 5.711 15.103 1.00 83.75 99 LEU A C 1
ATOM 794 O O . LEU A 1 99 ? -26.931 5.395 15.868 1.00 83.75 99 LEU A O 1
ATOM 798 N N . ARG A 1 100 ? -27.666 6.624 14.139 1.00 83.00 100 ARG A N 1
ATOM 799 C CA . ARG A 1 100 ? -26.392 7.308 13.876 1.00 83.00 100 ARG A CA 1
ATOM 800 C C . ARG A 1 100 ? -25.901 8.089 15.095 1.00 83.00 100 ARG A C 1
ATOM 802 O O . ARG A 1 100 ? -24.768 7.886 15.508 1.00 83.00 100 ARG A O 1
ATOM 809 N N . SER A 1 101 ? -26.768 8.883 15.725 1.00 80.38 101 SER A N 1
ATOM 810 C CA . SER A 1 101 ? -26.418 9.638 16.937 1.00 80.38 101 SER A CA 1
ATOM 811 C C . SER A 1 101 ? -25.940 8.735 18.084 1.00 80.38 101 SER A C 1
ATOM 813 O O . SER A 1 101 ? -25.004 9.087 18.801 1.00 80.38 101 SER A O 1
ATOM 815 N N . TYR A 1 102 ? -26.540 7.552 18.245 1.00 81.00 102 TYR A N 1
ATOM 816 C CA . TYR A 1 102 ? -26.101 6.580 19.250 1.00 81.00 102 TYR A CA 1
ATOM 817 C C . TYR A 1 102 ? -24.778 5.902 18.887 1.00 81.00 102 TYR A C 1
ATOM 819 O O . TYR A 1 102 ? -23.946 5.700 19.768 1.00 81.00 102 TYR A O 1
ATOM 827 N N . VAL A 1 103 ? -24.570 5.571 17.612 1.00 80.56 103 VAL A N 1
ATOM 828 C CA . VAL A 1 103 ? -23.304 5.019 17.107 1.00 80.56 103 VAL A CA 1
ATOM 829 C C . VAL A 1 103 ? -22.155 6.011 17.325 1.00 80.56 103 VAL A C 1
ATOM 831 O O . VAL A 1 103 ? -21.114 5.610 17.843 1.00 80.56 103 VAL A O 1
ATOM 834 N N . ASP A 1 104 ? -22.384 7.299 17.055 1.00 76.94 104 ASP A N 1
ATOM 835 C CA . ASP A 1 104 ? -21.411 8.369 17.304 1.00 76.94 104 ASP A CA 1
ATOM 836 C C . ASP A 1 104 ? -21.104 8.519 18.804 1.00 76.94 104 ASP A C 1
ATOM 838 O O . ASP A 1 104 ? -19.948 8.665 19.197 1.00 76.94 104 ASP A O 1
ATOM 842 N N . ARG A 1 105 ? -22.123 8.422 19.671 1.00 78.44 105 ARG A N 1
ATOM 843 C CA . ARG A 1 105 ? -21.941 8.472 21.134 1.00 78.44 105 ARG A CA 1
ATOM 844 C C . ARG A 1 105 ? -21.161 7.271 21.682 1.00 78.44 105 ARG A C 1
ATOM 846 O O . ARG A 1 105 ? -20.516 7.391 22.718 1.00 78.44 105 ARG A O 1
ATOM 853 N N . LEU A 1 106 ? -21.220 6.127 21.002 1.00 74.69 106 LEU A N 1
ATOM 854 C CA . LEU A 1 106 ? -20.424 4.933 21.307 1.00 74.69 106 LEU A CA 1
ATOM 855 C C . LEU A 1 106 ? -19.007 4.983 20.696 1.00 74.69 106 LEU A C 1
ATOM 857 O O . LEU A 1 106 ? -18.291 3.985 20.761 1.00 74.69 106 LEU A O 1
ATOM 861 N N . ASP A 1 107 ? -18.615 6.123 20.114 1.00 72.06 107 ASP A N 1
ATOM 862 C CA . ASP A 1 107 ? -17.327 6.379 19.451 1.00 72.06 107 ASP A CA 1
ATOM 863 C C . ASP A 1 107 ? -17.023 5.435 18.270 1.00 72.06 107 ASP A C 1
ATOM 865 O O . ASP A 1 107 ? -15.875 5.189 17.898 1.00 72.06 107 ASP A O 1
ATOM 869 N N . PHE A 1 108 ? -18.068 4.905 17.629 1.00 73.19 108 PHE A N 1
ATOM 870 C CA . PHE A 1 108 ? -17.930 4.188 16.366 1.00 73.19 108 PHE A CA 1
ATOM 871 C C . PHE A 1 108 ? -18.054 5.171 15.202 1.00 73.19 108 PHE A C 1
ATOM 873 O O . PHE A 1 108 ? -19.016 5.928 15.111 1.00 73.19 108 PHE A O 1
ATOM 880 N N . LYS A 1 109 ? -17.095 5.132 14.273 1.00 71.94 109 LYS A N 1
ATOM 881 C CA . LYS A 1 109 ? -17.063 6.004 13.090 1.00 71.94 109 LYS A CA 1
ATOM 882 C C . LYS A 1 109 ? -17.163 5.191 11.809 1.00 71.94 109 LYS A C 1
ATOM 884 O O . LYS A 1 109 ? -16.540 4.140 11.676 1.00 71.94 109 LYS A O 1
ATOM 889 N N . SER A 1 110 ? -17.909 5.708 10.837 1.00 65.94 110 SER A N 1
ATOM 890 C CA . SER A 1 110 ? -17.965 5.136 9.493 1.00 65.94 110 SER A CA 1
ATOM 891 C C . SER A 1 110 ? -16.799 5.645 8.645 1.00 65.94 110 SER A C 1
ATOM 893 O O . SER A 1 110 ? -16.640 6.855 8.475 1.00 65.94 110 SER A O 1
ATOM 895 N N . TYR A 1 111 ? -16.029 4.735 8.051 1.00 62.28 111 TYR A N 1
ATOM 896 C CA . TYR A 1 111 ? -14.943 5.064 7.125 1.00 62.28 111 TYR A CA 1
ATOM 897 C C . TYR A 1 111 ? -15.198 4.429 5.759 1.00 62.28 111 TYR A C 1
ATOM 899 O O . TYR A 1 111 ? -15.690 3.306 5.663 1.00 62.28 111 TYR A O 1
ATOM 907 N N . ARG A 1 112 ? -14.824 5.122 4.678 1.00 46.97 112 ARG A N 1
ATOM 908 C CA . ARG A 1 112 ? -14.773 4.507 3.345 1.00 46.97 112 ARG A CA 1
ATOM 909 C C . ARG A 1 112 ? -13.486 3.694 3.228 1.00 46.97 112 ARG A C 1
ATOM 911 O O . ARG A 1 112 ? -12.397 4.257 3.319 1.00 46.97 112 ARG A O 1
ATOM 918 N N . ALA A 1 113 ? -13.604 2.384 3.016 1.00 43.56 113 ALA A N 1
ATOM 919 C CA . ALA A 1 113 ? -12.448 1.533 2.751 1.00 43.56 113 ALA A CA 1
ATOM 920 C C . ALA A 1 113 ? -11.707 2.014 1.489 1.00 43.56 113 ALA A C 1
ATOM 922 O O . ALA A 1 113 ? -12.330 2.297 0.464 1.00 43.56 113 ALA A O 1
ATOM 923 N N . ALA A 1 114 ? -10.376 2.101 1.556 1.00 39.69 114 ALA A N 1
ATOM 924 C CA . ALA A 1 114 ? -9.561 2.458 0.400 1.00 39.69 114 ALA A CA 1
ATOM 925 C C . ALA A 1 114 ? -9.735 1.406 -0.707 1.00 39.69 114 ALA A C 1
ATOM 927 O O . ALA A 1 114 ? -9.579 0.207 -0.463 1.00 39.69 114 ALA A O 1
ATOM 928 N N . HIS A 1 115 ? -10.047 1.853 -1.924 1.00 42.03 115 HIS A N 1
ATOM 929 C CA . HIS A 1 115 ? -10.228 0.965 -3.066 1.00 42.03 115 HIS A CA 1
ATOM 930 C C . HIS A 1 115 ? -8.899 0.287 -3.423 1.00 42.03 115 HIS A C 1
ATOM 932 O O . HIS A 1 115 ? -7.993 0.921 -3.962 1.00 42.03 115 HIS A O 1
ATOM 938 N N . LYS A 1 116 ? -8.792 -1.012 -3.139 1.00 49.34 116 LYS A N 1
ATOM 939 C CA . LYS A 1 116 ? -7.686 -1.864 -3.582 1.00 49.34 116 LYS A CA 1
ATOM 940 C C . LYS A 1 116 ? -8.234 -2.844 -4.618 1.00 49.34 116 LYS A C 1
ATOM 942 O O . LYS A 1 116 ? -9.150 -3.597 -4.277 1.00 49.34 116 LYS A O 1
ATOM 947 N N . PRO A 1 117 ? -7.734 -2.845 -5.865 1.00 50.75 117 PRO A N 1
ATOM 948 C CA . PRO A 1 117 ? -8.175 -3.826 -6.844 1.00 50.75 117 PRO A CA 1
ATOM 949 C C . PRO A 1 117 ? -7.895 -5.241 -6.321 1.00 50.75 117 PRO A C 1
ATOM 951 O O . PRO A 1 117 ? -6.806 -5.536 -5.826 1.00 50.75 117 PRO A O 1
ATOM 954 N N . ARG A 1 118 ? -8.897 -6.124 -6.381 1.00 55.31 118 ARG A N 1
ATOM 955 C CA . ARG A 1 118 ? -8.734 -7.523 -5.968 1.00 55.31 118 ARG A CA 1
ATOM 956 C C . ARG A 1 118 ? -7.847 -8.244 -6.984 1.00 55.31 118 ARG A C 1
ATOM 958 O O . ARG A 1 118 ? -8.225 -8.381 -8.145 1.00 55.31 118 ARG A O 1
ATOM 965 N N . LEU A 1 119 ? -6.696 -8.752 -6.545 1.00 58.38 119 LEU A N 1
ATOM 966 C CA . LEU A 1 119 ? -5.836 -9.583 -7.387 1.00 58.38 119 LEU A CA 1
ATOM 967 C C . LEU A 1 119 ? -6.489 -10.953 -7.613 1.00 58.38 119 LEU A C 1
ATOM 969 O O . LEU A 1 119 ? -6.637 -11.748 -6.681 1.00 58.38 119 LEU A O 1
ATOM 973 N N . THR A 1 120 ? -6.865 -11.242 -8.859 1.00 62.38 120 THR A N 1
ATOM 974 C CA . THR A 1 120 ? -7.367 -12.565 -9.258 1.00 62.38 120 THR A CA 1
ATOM 975 C C . THR A 1 120 ? -6.244 -13.610 -9.204 1.00 62.38 120 THR A C 1
ATOM 977 O O . THR A 1 120 ? -5.062 -13.264 -9.242 1.00 62.38 120 THR A O 1
ATOM 980 N N . ALA A 1 121 ? -6.583 -14.904 -9.152 1.00 62.41 121 ALA A N 1
ATOM 981 C CA . ALA A 1 121 ? -5.583 -15.981 -9.224 1.00 62.41 121 ALA A CA 1
ATOM 982 C C . ALA A 1 121 ? -4.726 -15.891 -10.502 1.00 62.41 121 ALA A C 1
ATOM 984 O O . ALA A 1 121 ? -3.518 -16.116 -10.470 1.00 62.41 121 ALA A O 1
ATOM 985 N N . ARG A 1 122 ? -5.335 -15.455 -11.615 1.00 63.56 122 ARG A N 1
ATOM 986 C CA . ARG A 1 122 ? -4.632 -15.154 -12.867 1.00 63.56 122 ARG A CA 1
ATOM 987 C C . ARG A 1 122 ? -3.617 -14.021 -12.689 1.00 63.56 122 ARG A C 1
ATOM 989 O O . ARG A 1 122 ? -2.475 -14.187 -13.103 1.00 63.56 122 ARG A O 1
ATOM 996 N N . HIS A 1 123 ? -3.996 -12.913 -12.044 1.00 60.97 123 HIS A N 1
ATOM 997 C CA . HIS A 1 123 ? -3.077 -11.794 -11.785 1.00 60.97 123 HIS A CA 1
ATOM 998 C C . HIS A 1 123 ? -1.882 -12.225 -10.925 1.00 60.97 123 HIS A C 1
ATOM 1000 O O . HIS A 1 123 ? -0.755 -11.850 -11.233 1.00 60.97 123 HIS A O 1
ATOM 1006 N N . ARG A 1 124 ? -2.099 -13.059 -9.897 1.00 63.34 124 ARG A N 1
ATOM 1007 C CA . ARG A 1 124 ? -1.013 -13.583 -9.045 1.00 63.34 124 ARG A CA 1
ATOM 1008 C C . ARG A 1 124 ? -0.039 -14.467 -9.828 1.00 63.34 124 ARG A C 1
ATOM 1010 O O . ARG A 1 124 ? 1.165 -14.250 -9.762 1.00 63.34 124 ARG A O 1
ATOM 1017 N N . LYS A 1 125 ? -0.547 -15.396 -10.647 1.00 66.88 125 LYS A N 1
ATOM 1018 C CA . LYS A 1 125 ? 0.290 -16.260 -11.502 1.00 66.88 125 LYS A CA 1
ATOM 1019 C C . LYS A 1 125 ? 1.095 -15.489 -12.549 1.00 66.88 125 LYS A C 1
ATOM 1021 O O . LYS A 1 125 ? 2.197 -15.910 -12.886 1.00 66.88 125 LYS A O 1
ATOM 1026 N N . ILE A 1 126 ? 0.542 -14.405 -13.094 1.00 64.12 126 ILE A N 1
ATOM 1027 C CA . ILE A 1 126 ? 1.250 -13.539 -14.050 1.00 64.12 126 ILE A CA 1
ATOM 1028 C C . ILE A 1 126 ? 2.336 -12.743 -13.319 1.00 64.12 126 ILE A C 1
ATOM 1030 O O . ILE A 1 126 ? 3.497 -12.828 -13.703 1.00 64.12 126 ILE A O 1
ATOM 1034 N N . LYS A 1 127 ? 2.000 -12.077 -12.205 1.00 64.81 127 LYS A N 1
ATOM 1035 C CA . LYS A 1 127 ? 2.974 -11.343 -11.379 1.00 64.81 127 LYS A CA 1
ATOM 1036 C C . LYS A 1 127 ? 4.135 -12.231 -10.885 1.00 64.81 127 LYS A C 1
ATOM 1038 O O . LYS A 1 127 ? 5.245 -11.738 -10.792 1.00 64.81 127 LYS A O 1
ATOM 1043 N N . LEU A 1 128 ? 3.913 -13.526 -10.616 1.00 62.28 128 LEU A N 1
ATOM 1044 C CA . LEU A 1 128 ? 4.968 -14.485 -10.221 1.00 62.28 128 LEU A CA 1
ATOM 1045 C C . LEU A 1 128 ? 5.890 -14.942 -11.362 1.00 62.28 128 LEU A C 1
ATOM 1047 O O . LEU A 1 128 ? 7.000 -15.407 -11.091 1.00 62.28 128 LEU A O 1
ATOM 1051 N N . ARG A 1 129 ? 5.416 -14.895 -12.612 1.00 62.53 129 ARG A N 1
ATOM 1052 C CA . ARG A 1 129 ? 6.200 -15.256 -13.806 1.00 62.53 129 ARG A CA 1
ATOM 1053 C C . ARG A 1 129 ? 6.963 -14.072 -14.378 1.00 62.53 129 ARG A C 1
ATOM 1055 O O . ARG A 1 129 ? 8.027 -14.275 -14.945 1.00 62.53 129 ARG A O 1
ATOM 1062 N N . TRP A 1 130 ? 6.456 -12.861 -14.163 1.00 57.88 130 TRP A N 1
ATOM 1063 C CA . TRP A 1 130 ? 7.016 -11.627 -14.703 1.00 57.88 130 TRP A CA 1
ATOM 1064 C C . TRP A 1 130 ? 8.492 -11.347 -14.363 1.00 57.88 130 TRP A C 1
ATOM 1066 O O . TRP A 1 130 ? 9.176 -10.798 -15.215 1.00 57.88 130 TRP A O 1
ATOM 1076 N N . PRO A 1 131 ? 9.054 -11.800 -13.223 1.00 56.53 131 PRO A N 1
ATOM 1077 C CA . PRO A 1 131 ? 10.494 -11.676 -13.000 1.00 56.53 131 PRO A CA 1
ATOM 1078 C C . PRO A 1 131 ? 11.344 -12.758 -13.695 1.00 56.53 131 PRO A C 1
ATOM 1080 O O . PRO A 1 131 ? 12.550 -12.773 -13.490 1.00 56.53 131 PRO A O 1
ATOM 1083 N N . LYS A 1 132 ? 10.748 -13.744 -14.388 1.00 50.44 132 LYS A N 1
ATOM 1084 C CA . LYS A 1 132 ? 11.402 -15.033 -14.709 1.00 50.44 132 LYS A CA 1
ATOM 1085 C C . LYS A 1 132 ? 11.431 -15.444 -16.177 1.00 50.44 132 LYS A C 1
ATOM 1087 O O . LYS A 1 132 ? 12.044 -16.469 -16.465 1.00 50.44 132 LYS A O 1
ATOM 1092 N N . GLU A 1 133 ? 10.762 -14.733 -17.078 1.00 47.47 133 GLU A N 1
ATOM 1093 C CA . GLU A 1 133 ? 10.738 -15.140 -18.493 1.00 47.47 133 GLU A CA 1
ATOM 1094 C C . GLU A 1 133 ? 11.922 -14.613 -19.310 1.00 47.47 133 GLU A C 1
ATOM 1096 O O . GLU A 1 133 ? 12.165 -15.145 -20.387 1.00 47.47 133 GLU A O 1
ATOM 1101 N N . ASP A 1 134 ? 12.738 -13.704 -18.765 1.00 50.91 134 ASP A N 1
ATOM 1102 C CA . ASP A 1 134 ? 14.037 -13.380 -19.357 1.00 50.91 134 ASP A CA 1
ATOM 1103 C C . ASP A 1 134 ? 15.193 -13.852 -18.448 1.00 50.91 134 ASP A C 1
ATOM 1105 O O . ASP A 1 134 ? 15.602 -13.147 -17.521 1.00 50.91 134 ASP A O 1
ATOM 1109 N N . PRO A 1 135 ? 15.709 -15.078 -18.651 1.00 43.03 135 PRO A N 1
ATOM 1110 C CA . PRO A 1 135 ? 16.865 -15.597 -17.922 1.00 43.03 135 PRO A CA 1
ATOM 1111 C C . PRO A 1 135 ? 18.175 -14.825 -18.179 1.00 43.03 135 PRO A C 1
ATOM 1113 O O . PRO A 1 135 ? 19.143 -15.082 -17.466 1.00 43.03 135 PRO A O 1
ATOM 1116 N N . ASN A 1 136 ? 18.204 -13.870 -19.121 1.00 44.47 136 ASN A N 1
ATOM 1117 C CA . ASN A 1 136 ? 19.307 -12.920 -19.311 1.00 44.47 136 ASN A CA 1
ATOM 1118 C C . ASN A 1 136 ? 19.078 -11.583 -18.579 1.00 44.47 136 ASN A C 1
ATOM 1120 O O . ASN A 1 136 ? 19.883 -10.662 -18.738 1.00 44.47 136 ASN A O 1
ATOM 1124 N N . TRP A 1 137 ? 18.002 -11.448 -17.788 1.00 55.59 137 TRP A N 1
ATOM 1125 C CA . TRP A 1 137 ? 17.732 -10.251 -16.987 1.00 55.59 137 TRP A CA 1
ATOM 1126 C C . TRP A 1 137 ? 18.559 -10.238 -15.697 1.00 55.59 137 TRP A C 1
ATOM 1128 O O . TRP A 1 137 ? 18.055 -10.326 -14.575 1.00 55.59 137 TRP A O 1
ATOM 1138 N N . THR A 1 138 ? 19.869 -10.176 -15.862 1.00 52.00 138 THR A N 1
ATOM 1139 C CA . THR A 1 138 ? 20.846 -10.083 -14.786 1.00 52.00 138 THR A CA 1
ATOM 1140 C C . THR A 1 138 ? 21.534 -8.739 -14.912 1.00 52.00 138 THR A C 1
ATOM 1142 O O . THR A 1 138 ? 22.347 -8.584 -15.812 1.00 52.00 138 THR A O 1
ATOM 1145 N N . GLU A 1 139 ? 21.189 -7.808 -14.011 1.00 54.47 139 GLU A N 1
ATOM 1146 C CA . GLU A 1 139 ? 21.939 -6.608 -13.582 1.00 54.47 139 GLU A CA 1
ATOM 1147 C C . GLU A 1 139 ? 21.109 -5.308 -13.533 1.00 54.47 139 GLU A C 1
ATOM 1149 O O . GLU A 1 139 ? 20.182 -5.063 -14.306 1.00 54.47 139 GLU A O 1
ATOM 1154 N N . ASP A 1 140 ? 21.529 -4.424 -12.621 1.00 55.22 140 ASP A N 1
ATOM 1155 C CA . ASP A 1 140 ? 21.131 -3.012 -12.465 1.00 55.22 140 ASP A CA 1
ATOM 1156 C C . ASP A 1 140 ? 21.158 -2.235 -13.808 1.00 55.22 140 ASP A C 1
ATOM 1158 O O . ASP A 1 140 ? 20.402 -1.286 -14.021 1.00 55.22 140 ASP A O 1
ATOM 1162 N N . HIS A 1 141 ? 21.991 -2.666 -14.763 1.00 59.53 141 HIS A N 1
ATOM 1163 C CA . HIS A 1 141 ? 22.167 -2.043 -16.079 1.00 59.53 141 HIS A CA 1
ATOM 1164 C C . HIS A 1 141 ? 20.953 -2.178 -17.017 1.00 59.53 141 HIS A C 1
ATOM 1166 O O . HIS A 1 141 ? 20.673 -1.256 -17.787 1.00 59.53 141 HIS A O 1
ATOM 1172 N N . GLN A 1 142 ? 20.184 -3.268 -16.937 1.00 67.38 142 GLN A N 1
ATOM 1173 C CA . GLN A 1 142 ? 18.997 -3.449 -17.785 1.00 67.38 142 GLN A CA 1
ATOM 1174 C C . GLN A 1 142 ? 17.792 -2.666 -17.259 1.00 67.38 142 GLN A C 1
ATOM 1176 O O . GLN A 1 142 ? 17.058 -2.075 -18.047 1.00 67.38 142 GLN A O 1
ATOM 1181 N N . TRP A 1 143 ? 17.634 -2.552 -15.935 1.00 69.94 143 TRP A N 1
ATOM 1182 C CA . TRP A 1 143 ? 16.598 -1.700 -15.332 1.00 69.94 143 TRP A CA 1
ATOM 1183 C C . TRP A 1 143 ? 16.802 -0.219 -15.642 1.00 69.94 143 TRP A C 1
ATOM 1185 O O . TRP A 1 143 ? 15.827 0.506 -15.842 1.00 69.94 143 TRP A O 1
ATOM 1195 N N . ARG A 1 144 ? 18.061 0.221 -15.773 1.00 74.06 144 ARG A N 1
ATOM 1196 C CA . ARG A 1 144 ? 18.386 1.561 -16.282 1.00 74.06 144 ARG A CA 1
ATOM 1197 C C . ARG A 1 144 ? 17.908 1.783 -17.713 1.00 74.06 144 ARG A C 1
ATOM 1199 O O . ARG A 1 144 ? 17.715 2.936 -18.079 1.00 74.06 144 ARG A O 1
ATOM 1206 N N . SER A 1 145 ? 17.719 0.725 -18.498 1.00 79.69 145 SER A N 1
ATOM 1207 C CA . SER A 1 145 ? 17.270 0.779 -19.895 1.00 79.69 145 SER A CA 1
ATOM 1208 C C . SER A 1 145 ? 15.742 0.692 -20.036 1.00 79.69 145 SER A C 1
ATOM 1210 O O . SER A 1 145 ? 15.221 0.661 -21.149 1.00 79.69 145 SER A O 1
ATOM 1212 N N . VAL A 1 146 ? 14.999 0.700 -18.923 1.00 80.31 146 VAL A N 1
ATOM 1213 C CA . VAL A 1 146 ? 13.533 0.787 -18.926 1.00 80.31 146 VAL A CA 1
ATOM 1214 C C . VAL A 1 146 ? 13.093 2.248 -18.825 1.00 80.31 146 VAL A C 1
ATOM 1216 O O . VAL A 1 146 ? 13.472 2.967 -17.901 1.00 80.31 146 VAL A O 1
ATOM 1219 N N . VAL A 1 147 ? 12.249 2.682 -19.760 1.00 83.19 147 VAL A N 1
ATOM 1220 C CA . VAL A 1 147 ? 11.552 3.969 -19.702 1.00 83.19 147 VAL A CA 1
ATOM 1221 C C . VAL A 1 147 ? 10.203 3.760 -19.029 1.00 83.19 147 VAL A C 1
ATOM 1223 O O . VAL A 1 147 ? 9.255 3.272 -19.641 1.00 83.19 147 VAL A O 1
ATOM 1226 N N . TRP A 1 148 ? 10.136 4.124 -17.754 1.00 79.50 148 TRP A N 1
ATOM 1227 C CA . TRP A 1 148 ? 8.934 4.020 -16.933 1.00 79.50 148 TRP A CA 1
ATOM 1228 C C . TRP A 1 148 ? 7.938 5.125 -17.266 1.00 79.50 148 TRP A C 1
ATOM 1230 O O . TRP A 1 148 ? 8.305 6.301 -17.318 1.00 79.50 148 TRP A O 1
ATOM 1240 N N . SER A 1 149 ? 6.671 4.763 -17.454 1.00 76.81 149 SER A N 1
ATOM 1241 C CA . SER A 1 149 ? 5.597 5.731 -17.663 1.00 76.81 149 SER A CA 1
ATOM 1242 C C . SER A 1 149 ? 4.341 5.344 -16.895 1.00 76.81 149 SER A C 1
ATOM 1244 O O . SER A 1 149 ? 4.102 4.173 -16.598 1.00 76.81 149 SER A O 1
ATOM 1246 N N . ASP A 1 150 ? 3.555 6.354 -16.537 1.00 70.69 150 ASP A N 1
ATOM 1247 C CA . ASP A 1 150 ? 2.219 6.196 -15.977 1.00 70.69 150 ASP A CA 1
ATOM 1248 C C . ASP A 1 150 ? 1.448 7.515 -16.069 1.00 70.69 150 ASP A C 1
ATOM 1250 O O . ASP A 1 150 ? 2.029 8.607 -16.117 1.00 70.69 150 ASP A O 1
ATOM 1254 N N . GLU A 1 151 ? 0.126 7.413 -16.057 1.00 64.81 151 GLU A N 1
ATOM 1255 C CA . GLU A 1 151 ? -0.780 8.551 -16.053 1.00 64.81 151 GLU A CA 1
ATOM 1256 C C . GLU A 1 151 ? -1.227 8.853 -14.615 1.00 64.81 151 GLU A C 1
ATOM 1258 O O . GLU A 1 151 ? -1.971 8.093 -13.995 1.00 64.81 151 GLU A O 1
ATOM 1263 N N . SER A 1 152 ? -0.835 10.012 -14.070 1.00 48.88 152 SER A N 1
ATOM 1264 C CA . SER A 1 152 ? -1.372 10.444 -12.771 1.00 48.88 152 SER A CA 1
ATOM 1265 C C . SER A 1 152 ? -2.893 10.662 -12.844 1.00 48.88 152 SER A C 1
ATOM 1267 O O . SER A 1 152 ? -3.459 10.887 -13.915 1.00 48.88 152 SER A O 1
ATOM 1269 N N . ARG A 1 153 ? -3.577 10.708 -11.688 1.00 40.47 153 ARG A N 1
ATOM 1270 C CA . ARG A 1 153 ? -5.026 11.018 -11.580 1.00 40.47 153 ARG A CA 1
ATOM 1271 C C . ARG A 1 153 ? -5.460 12.323 -12.272 1.00 40.47 153 ARG A C 1
ATOM 1273 O O . ARG A 1 153 ? -6.658 12.553 -12.414 1.00 40.47 153 ARG A O 1
ATOM 1280 N N . LEU A 1 154 ? -4.506 13.173 -12.653 1.00 33.50 154 LEU A N 1
ATOM 1281 C CA . LEU A 1 154 ? -4.714 14.424 -13.377 1.00 33.50 154 LEU A CA 1
ATOM 1282 C C . LEU A 1 154 ? -4.763 14.238 -14.909 1.00 33.50 154 LEU A C 1
ATOM 1284 O O . LEU A 1 154 ? -5.047 15.209 -15.609 1.00 33.50 154 LEU A O 1
ATOM 1288 N N . CYS A 1 155 ? -4.528 13.028 -15.435 1.00 43.50 155 CYS A N 1
ATOM 1289 C CA . CYS A 1 155 ? -4.551 12.726 -16.867 1.00 43.50 155 CYS A CA 1
ATOM 1290 C C . CYS A 1 155 ? -5.815 11.970 -17.313 1.00 43.50 155 CYS A C 1
ATOM 1292 O O . CYS A 1 155 ? -6.425 11.184 -16.587 1.00 43.50 155 CYS A O 1
ATOM 1294 N N . MET A 1 156 ? -6.245 12.301 -18.529 1.00 49.28 156 MET A N 1
ATOM 1295 C CA . MET A 1 156 ? -7.555 11.997 -19.098 1.00 49.28 156 MET A CA 1
ATOM 1296 C C . MET A 1 156 ? -7.687 10.519 -19.474 1.00 49.28 156 MET A C 1
ATOM 1298 O O . MET A 1 156 ? -7.227 10.102 -20.533 1.00 49.28 156 MET A O 1
ATOM 1302 N N . LYS A 1 157 ? -8.423 9.749 -18.669 1.00 49.66 157 LYS A N 1
ATOM 1303 C CA . LYS A 1 157 ? -8.816 8.385 -19.040 1.00 49.66 157 LYS A CA 1
ATOM 1304 C C . LYS A 1 157 ? -9.575 8.370 -20.374 1.00 49.66 157 LYS A C 1
ATOM 1306 O O . LYS A 1 157 ? -10.648 8.962 -20.477 1.00 49.66 157 LYS A O 1
ATOM 1311 N N . GLY A 1 158 ? -9.066 7.608 -21.346 1.00 56.41 158 GLY A N 1
ATOM 1312 C CA . GLY A 1 158 ? -9.906 6.959 -22.359 1.00 56.41 158 GLY A CA 1
ATOM 1313 C C . GLY A 1 158 ? -9.888 7.499 -23.791 1.00 56.41 158 GLY A C 1
ATOM 1314 O O . GLY A 1 158 ? -10.793 7.144 -24.539 1.00 56.41 158 GLY A O 1
ATOM 1315 N N . ASN A 1 159 ? -8.906 8.304 -24.217 1.00 72.69 159 ASN A N 1
ATOM 1316 C CA . ASN A 1 159 ? -8.805 8.699 -25.632 1.00 72.69 159 ASN A CA 1
ATOM 1317 C C . ASN A 1 159 ? -7.474 8.255 -26.265 1.00 72.69 159 ASN A C 1
ATOM 1319 O O . ASN A 1 159 ? -6.419 8.831 -25.999 1.00 72.69 159 ASN A O 1
ATOM 1323 N N . GLN A 1 160 ? -7.552 7.245 -27.137 1.00 76.88 160 GLN A N 1
ATOM 1324 C CA . GLN A 1 160 ? -6.404 6.682 -27.847 1.00 76.88 160 GLN A CA 1
ATOM 1325 C C . GLN A 1 160 ? -5.738 7.683 -28.808 1.00 76.88 160 GLN A C 1
ATOM 1327 O O . GLN A 1 160 ? -4.518 7.676 -28.930 1.00 76.88 160 GLN A O 1
ATOM 1332 N N . GLU A 1 161 ? -6.488 8.586 -29.442 1.00 82.31 161 GLU A N 1
ATOM 1333 C CA . GLU A 1 161 ? -5.915 9.609 -30.329 1.00 82.31 161 GLU A CA 1
ATOM 1334 C C . GLU A 1 161 ? -5.069 10.615 -29.552 1.00 82.31 161 GLU A C 1
ATOM 1336 O O . GLU A 1 161 ? -3.981 10.983 -29.987 1.00 82.31 161 GLU A O 1
ATOM 1341 N N . LYS A 1 162 ? -5.536 11.032 -28.368 1.00 81.88 162 LYS A N 1
ATOM 1342 C CA . LYS A 1 162 ? -4.767 11.927 -27.490 1.00 81.88 162 LYS A CA 1
ATOM 1343 C C . LYS A 1 162 ? -3.487 11.264 -27.000 1.00 81.88 162 LYS A C 1
ATOM 1345 O O . LYS A 1 162 ? -2.440 11.905 -27.006 1.00 81.88 162 LYS A O 1
ATOM 1350 N N . TYR A 1 163 ? -3.570 9.993 -26.616 1.00 83.44 163 TYR A N 1
ATOM 1351 C CA . TYR A 1 163 ? -2.402 9.207 -26.232 1.00 83.44 163 TYR A CA 1
ATOM 1352 C C . TYR A 1 163 ? -1.374 9.153 -27.375 1.00 83.44 163 TYR A C 1
ATOM 1354 O O . TYR A 1 163 ? -0.219 9.524 -27.183 1.00 83.44 163 TYR A O 1
ATOM 1362 N N . ILE A 1 164 ? -1.808 8.819 -28.595 1.00 86.25 164 ILE A N 1
ATOM 1363 C CA . ILE A 1 164 ? -0.922 8.785 -29.768 1.00 86.25 164 ILE A CA 1
ATOM 1364 C C . ILE A 1 164 ? -0.374 10.168 -30.115 1.00 86.25 164 ILE A C 1
ATOM 1366 O O . ILE A 1 164 ? 0.787 10.287 -30.487 1.00 86.25 164 ILE A O 1
ATOM 1370 N N . ASN A 1 165 ? -1.158 11.231 -29.943 1.00 86.69 165 ASN A N 1
ATOM 1371 C CA . ASN A 1 165 ? -0.681 12.595 -30.146 1.00 86.69 165 ASN A CA 1
ATOM 1372 C C . ASN A 1 165 ? 0.457 12.957 -29.176 1.00 86.69 165 ASN A C 1
ATOM 1374 O O . ASN A 1 165 ? 1.442 13.568 -29.590 1.00 86.69 165 ASN A O 1
ATOM 1378 N N . ILE A 1 166 ? 0.351 12.557 -27.905 1.00 85.31 166 ILE A N 1
ATOM 1379 C CA . ILE A 1 166 ? 1.426 12.738 -26.920 1.00 85.31 166 ILE A CA 1
ATOM 1380 C C . ILE A 1 166 ? 2.644 11.905 -27.318 1.00 85.31 166 ILE A C 1
ATOM 1382 O O . ILE A 1 166 ? 3.763 12.428 -27.313 1.00 85.31 166 ILE A O 1
ATOM 1386 N N . LEU A 1 167 ? 2.433 10.644 -27.713 1.00 86.62 167 LEU A N 1
ATOM 1387 C CA . LEU A 1 167 ? 3.525 9.789 -28.157 1.00 86.62 167 LEU A CA 1
ATOM 1388 C C . LEU A 1 167 ? 4.267 10.389 -29.356 1.00 86.62 167 LEU A C 1
ATOM 1390 O O . LEU A 1 167 ? 5.485 10.511 -29.323 1.00 86.62 167 LEU A O 1
ATOM 1394 N N . ALA A 1 168 ? 3.542 10.831 -30.380 1.00 87.88 168 ALA A N 1
ATOM 1395 C CA . ALA A 1 168 ? 4.120 11.351 -31.612 1.00 87.88 168 ALA A CA 1
ATOM 1396 C C . ALA A 1 168 ? 4.822 12.702 -31.427 1.00 87.88 168 ALA A C 1
ATOM 1398 O O . ALA A 1 168 ? 5.902 12.912 -31.969 1.00 87.88 168 ALA A O 1
ATOM 1399 N N . ASN A 1 169 ? 4.228 13.619 -30.656 1.00 87.75 169 ASN A N 1
ATOM 1400 C CA . ASN A 1 169 ? 4.708 15.004 -30.591 1.00 87.75 169 ASN A CA 1
ATOM 1401 C C . ASN A 1 169 ? 5.655 15.286 -29.421 1.00 87.75 169 ASN A C 1
ATOM 1403 O O . ASN A 1 169 ? 6.344 16.306 -29.430 1.00 87.75 169 ASN A O 1
ATOM 1407 N N . ARG A 1 170 ? 5.650 14.451 -28.375 1.00 84.12 170 ARG A N 1
ATOM 1408 C CA . ARG A 1 170 ? 6.455 14.671 -27.161 1.00 84.12 170 ARG A CA 1
ATOM 1409 C C . ARG A 1 170 ? 7.404 13.515 -26.897 1.00 84.12 170 ARG A C 1
ATOM 1411 O O . ARG A 1 170 ? 8.598 13.749 -26.751 1.00 84.12 170 ARG A O 1
ATOM 1418 N N . PHE A 1 171 ? 6.878 12.294 -26.847 1.00 86.31 171 PHE A N 1
ATOM 1419 C CA . PHE A 1 171 ? 7.664 11.134 -26.438 1.00 86.31 171 PHE A CA 1
ATOM 1420 C C . PHE A 1 171 ? 8.655 10.691 -27.513 1.00 86.31 171 PHE A C 1
ATOM 1422 O O . PHE A 1 171 ? 9.838 10.614 -27.230 1.00 86.31 171 PHE A O 1
ATOM 1429 N N . HIS A 1 172 ? 8.204 10.434 -28.741 1.00 89.00 172 HIS A N 1
ATOM 1430 C CA . HIS A 1 172 ? 9.035 9.862 -29.799 1.00 89.00 172 HIS A CA 1
ATOM 1431 C C . HIS A 1 172 ? 10.232 10.739 -30.181 1.00 89.00 172 HIS A C 1
ATOM 1433 O O . HIS A 1 172 ? 11.335 10.206 -30.192 1.00 89.00 172 HIS A O 1
ATOM 1439 N N . PRO A 1 173 ? 10.096 12.069 -30.375 1.00 91.44 173 PRO A N 1
ATOM 1440 C CA . PRO A 1 173 ? 11.259 12.921 -30.625 1.00 91.44 173 PRO A CA 1
ATOM 1441 C C . PRO A 1 173 ? 12.303 12.839 -29.504 1.00 91.44 173 PRO A C 1
ATOM 1443 O O . PRO A 1 173 ? 13.500 12.771 -29.771 1.00 91.44 173 PRO A O 1
ATOM 1446 N N . TRP A 1 174 ? 11.852 12.807 -28.245 1.00 90.12 174 TRP A N 1
ATOM 1447 C CA . TRP A 1 174 ? 12.733 12.640 -27.092 1.00 90.12 174 TRP A CA 1
ATOM 1448 C C . TRP A 1 174 ? 13.352 11.236 -27.044 1.00 90.12 174 TRP A C 1
ATOM 1450 O O . TRP A 1 174 ? 14.557 11.111 -26.842 1.00 90.12 174 TRP A O 1
ATOM 1460 N N . PHE A 1 175 ? 12.555 10.193 -27.278 1.00 87.44 175 PHE A N 1
ATOM 1461 C CA . PHE A 1 175 ? 12.977 8.798 -27.230 1.00 87.44 175 PHE A CA 1
ATOM 1462 C C . PHE A 1 175 ? 14.045 8.520 -28.286 1.00 87.44 175 PHE A C 1
ATOM 1464 O O . PHE A 1 175 ? 15.123 8.065 -27.929 1.00 87.44 175 PHE A O 1
ATOM 1471 N N . THR A 1 176 ? 13.809 8.901 -29.547 1.00 87.75 176 THR A N 1
ATOM 1472 C CA . THR A 1 176 ? 14.783 8.757 -30.640 1.00 87.75 176 THR A CA 1
ATOM 1473 C C . THR A 1 176 ? 16.094 9.482 -30.336 1.00 87.75 176 THR A C 1
ATOM 1475 O O . THR A 1 176 ? 17.172 8.957 -30.607 1.00 87.75 176 THR A O 1
ATOM 1478 N N . ASN A 1 177 ? 16.017 10.678 -29.743 1.00 88.25 177 ASN A N 1
ATOM 1479 C CA . ASN A 1 177 ? 17.203 11.432 -29.349 1.00 88.25 177 ASN A CA 1
ATOM 1480 C C . ASN A 1 177 ? 18.004 10.694 -28.263 1.00 88.25 177 ASN A C 1
ATOM 1482 O O . ASN A 1 177 ? 19.218 10.541 -28.367 1.00 88.25 177 ASN A O 1
ATOM 1486 N N . VAL A 1 178 ? 17.323 10.191 -27.231 1.00 84.19 178 VAL A N 1
ATOM 1487 C CA . VAL A 1 178 ? 17.957 9.451 -26.132 1.00 84.19 178 VAL A CA 1
ATOM 1488 C C . VAL A 1 178 ? 18.553 8.123 -26.611 1.00 84.19 178 VAL A C 1
ATOM 1490 O O . VAL A 1 178 ? 19.684 7.809 -26.241 1.00 84.19 178 VAL A O 1
ATOM 1493 N N . THR A 1 179 ? 17.848 7.366 -27.459 1.00 83.94 179 THR A N 1
ATOM 1494 C CA . THR A 1 179 ? 18.358 6.104 -28.018 1.00 83.94 179 THR A CA 1
ATOM 1495 C C . THR A 1 179 ? 19.582 6.329 -28.903 1.00 83.94 179 THR A C 1
ATOM 1497 O O . THR A 1 179 ? 20.536 5.561 -28.824 1.00 83.94 179 THR A O 1
ATOM 1500 N N . ALA A 1 180 ? 19.590 7.403 -29.702 1.00 83.50 180 ALA A N 1
ATOM 1501 C CA . ALA A 1 180 ? 20.721 7.743 -30.563 1.00 83.50 180 ALA A CA 1
ATOM 1502 C C . ALA A 1 180 ? 21.966 8.158 -29.761 1.00 83.50 180 ALA A C 1
ATOM 1504 O O . ALA A 1 180 ? 23.078 7.802 -30.133 1.00 83.50 180 ALA A O 1
ATOM 1505 N N . HIS A 1 181 ? 21.792 8.888 -28.656 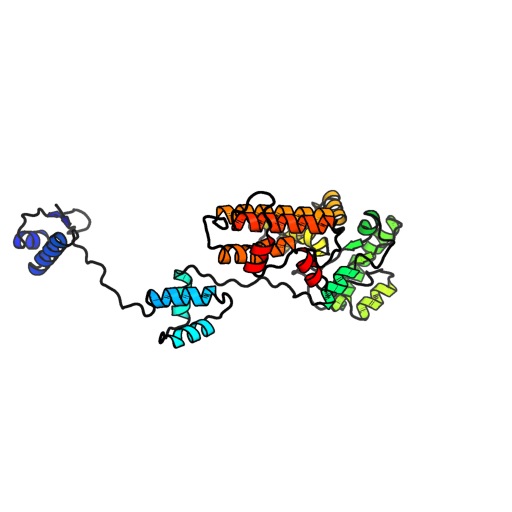1.00 82.56 181 HIS A N 1
ATOM 1506 C CA . HIS A 1 181 ? 22.914 9.370 -27.845 1.00 82.56 181 HIS A CA 1
ATOM 1507 C C . HIS A 1 181 ? 23.509 8.329 -26.896 1.00 82.56 181 HIS A C 1
ATOM 1509 O O . HIS A 1 181 ? 24.682 8.443 -26.551 1.00 82.56 181 HIS A O 1
ATOM 1515 N N . GLN A 1 182 ? 22.716 7.365 -26.423 1.00 77.62 182 GLN A N 1
ATOM 1516 C CA . GLN A 1 182 ? 23.176 6.387 -25.430 1.00 77.62 182 GLN A CA 1
ATOM 1517 C C . GLN A 1 182 ? 23.585 5.034 -26.026 1.00 77.62 182 GLN A C 1
ATOM 1519 O O . GLN A 1 182 ? 23.941 4.147 -25.255 1.00 77.62 182 GLN A O 1
ATOM 1524 N N . GLU A 1 183 ? 23.515 4.869 -27.355 1.00 76.44 183 GLU A N 1
ATOM 1525 C CA . GLU A 1 183 ? 23.863 3.634 -28.087 1.00 76.44 183 GLU A CA 1
ATOM 1526 C C . GLU A 1 183 ? 23.309 2.354 -27.430 1.00 76.44 183 GLU A C 1
ATOM 1528 O O . GLU A 1 183 ? 23.949 1.303 -27.407 1.00 76.44 183 GLU A O 1
ATOM 1533 N N . ARG A 1 184 ? 22.102 2.442 -26.862 1.00 77.38 184 ARG A N 1
ATOM 1534 C CA . ARG A 1 184 ? 21.456 1.330 -26.164 1.00 77.38 184 ARG A CA 1
ATOM 1535 C C . ARG A 1 184 ? 19.984 1.234 -26.516 1.00 77.38 184 ARG A C 1
ATOM 1537 O O . ARG A 1 184 ? 19.311 2.246 -26.726 1.00 77.38 184 ARG A O 1
ATOM 1544 N N . ASP A 1 185 ? 19.486 0.007 -26.492 1.00 81.00 185 ASP A N 1
ATOM 1545 C CA . ASP A 1 185 ? 18.069 -0.278 -26.649 1.00 81.00 185 ASP A CA 1
ATOM 1546 C C . ASP A 1 185 ? 17.318 0.023 -25.353 1.00 81.00 185 ASP A C 1
ATOM 1548 O O . ASP A 1 185 ? 17.747 -0.356 -24.262 1.00 81.00 185 ASP A O 1
ATOM 1552 N N . PHE A 1 186 ? 16.164 0.673 -25.482 1.00 84.75 186 PHE A N 1
ATOM 1553 C CA . PHE A 1 186 ? 15.282 0.965 -24.360 1.00 84.75 186 PHE A CA 1
ATOM 1554 C C . PHE A 1 186 ? 13.968 0.198 -24.473 1.00 84.75 186 PHE A C 1
ATOM 1556 O O . PHE A 1 186 ? 13.426 0.022 -25.566 1.00 84.75 186 PHE A O 1
ATOM 1563 N N . ILE A 1 187 ? 13.429 -0.199 -23.321 1.00 84.94 187 ILE A N 1
ATOM 1564 C CA . ILE A 1 187 ? 12.109 -0.821 -23.201 1.00 84.94 187 ILE A CA 1
ATOM 1565 C C . ILE A 1 187 ? 11.144 0.211 -22.625 1.00 84.94 187 ILE A C 1
ATOM 1567 O O . ILE A 1 187 ? 11.348 0.716 -21.523 1.00 84.94 187 ILE A O 1
ATOM 1571 N N . PHE A 1 188 ? 10.079 0.521 -23.353 1.00 86.06 188 PHE A N 1
ATOM 1572 C CA . PHE A 1 188 ? 9.011 1.393 -22.890 1.00 86.06 188 PHE A CA 1
ATOM 1573 C C . PHE A 1 188 ? 8.016 0.614 -22.022 1.00 86.06 188 PHE A C 1
ATOM 1575 O O . PHE A 1 188 ? 7.433 -0.384 -22.450 1.00 86.06 188 PHE A O 1
ATOM 1582 N N . GLN A 1 189 ? 7.824 1.067 -20.784 1.00 84.44 189 GLN A N 1
ATOM 1583 C CA . GLN A 1 189 ? 6.859 0.496 -19.857 1.00 84.44 189 GLN A CA 1
ATOM 1584 C C . GLN A 1 189 ? 5.614 1.368 -19.782 1.00 84.44 189 GLN A C 1
ATOM 1586 O O . GLN A 1 189 ? 5.691 2.572 -19.555 1.00 84.44 189 GLN A O 1
ATOM 1591 N N . GLU A 1 190 ? 4.461 0.725 -19.914 1.00 79.19 190 GLU A N 1
ATOM 1592 C CA . GLU A 1 190 ? 3.136 1.323 -19.784 1.00 79.19 190 GLU A CA 1
ATOM 1593 C C . GLU A 1 190 ? 2.191 0.343 -19.076 1.00 79.19 190 GLU A C 1
ATOM 1595 O O . GLU A 1 190 ? 2.462 -0.862 -18.984 1.00 79.19 190 GLU A O 1
ATOM 1600 N N . ASP A 1 191 ? 1.087 0.851 -18.531 1.00 72.88 191 ASP A N 1
ATOM 1601 C CA . ASP A 1 191 ? 0.071 -0.000 -17.922 1.00 72.88 191 ASP A CA 1
ATOM 1602 C C . ASP A 1 191 ? -0.845 -0.653 -18.982 1.00 72.88 191 ASP A C 1
ATOM 1604 O O . ASP A 1 191 ? -0.848 -0.309 -20.165 1.00 72.88 191 ASP A O 1
ATOM 1608 N N . GLY A 1 192 ? -1.655 -1.622 -18.556 1.00 72.25 192 GLY A N 1
ATOM 1609 C CA . GLY A 1 192 ? -2.575 -2.342 -19.440 1.00 72.25 192 GLY A CA 1
ATOM 1610 C C . GLY A 1 192 ? -3.845 -1.572 -19.827 1.00 72.25 192 GLY A C 1
ATOM 1611 O O . GLY A 1 192 ? -4.849 -2.222 -20.130 1.00 72.25 192 GLY A O 1
ATOM 1612 N N . ALA A 1 193 ? -3.873 -0.236 -19.760 1.00 74.44 193 ALA A N 1
ATOM 1613 C CA . ALA A 1 193 ? -5.058 0.542 -20.112 1.00 74.44 193 ALA A CA 1
ATOM 1614 C C . ALA A 1 193 ? -5.490 0.323 -21.575 1.00 74.44 193 ALA A C 1
ATOM 1616 O O . ALA A 1 193 ? -4.702 -0.003 -22.470 1.00 74.44 193 ALA A O 1
ATOM 1617 N N . SER A 1 194 ? -6.785 0.506 -21.845 1.00 75.31 194 SER A N 1
ATOM 1618 C CA . SER A 1 194 ? -7.360 0.265 -23.176 1.00 75.31 194 SER A CA 1
ATOM 1619 C C . SER A 1 194 ? -6.808 1.212 -24.249 1.00 75.31 194 SER A C 1
ATOM 1621 O O . SER A 1 194 ? -6.678 0.812 -25.404 1.00 75.31 194 SER A O 1
ATOM 1623 N N . CYS A 1 195 ? -6.429 2.441 -23.884 1.00 77.94 195 CYS A N 1
ATOM 1624 C CA . CYS A 1 195 ? -5.770 3.389 -24.789 1.00 77.94 195 CYS A CA 1
ATOM 1625 C C . CYS A 1 195 ? -4.380 2.907 -25.237 1.00 77.94 195 CYS A C 1
ATOM 1627 O O . CYS A 1 195 ? -4.025 3.105 -26.399 1.00 77.94 195 CYS A O 1
ATOM 1629 N N . HIS A 1 196 ? -3.646 2.219 -24.359 1.00 80.12 196 HIS A N 1
ATOM 1630 C CA . HIS A 1 196 ? -2.297 1.693 -24.606 1.00 80.12 196 HIS A CA 1
ATOM 1631 C C . HIS A 1 196 ? -2.306 0.412 -25.445 1.00 80.12 196 HIS A C 1
ATOM 1633 O O . HIS A 1 196 ? -1.415 0.175 -26.265 1.00 80.12 196 HIS A O 1
ATOM 1639 N N . THR A 1 197 ? -3.328 -0.421 -25.235 1.00 79.44 197 THR A N 1
ATOM 1640 C CA . THR A 1 197 ? -3.422 -1.785 -25.781 1.00 79.44 197 THR A CA 1
ATOM 1641 C C . THR A 1 197 ? -4.331 -1.910 -27.007 1.00 79.44 197 THR A C 1
ATOM 1643 O O . THR A 1 197 ? -4.388 -2.977 -27.628 1.00 79.44 197 THR A O 1
ATOM 1646 N N . GLY A 1 198 ? -5.040 -0.841 -27.387 1.00 81.56 198 GLY A N 1
ATOM 1647 C CA . GLY A 1 198 ? -5.868 -0.830 -28.592 1.00 81.56 198 GLY A CA 1
ATOM 1648 C C . GLY A 1 198 ? -5.041 -0.940 -29.881 1.00 81.56 198 GLY A C 1
ATOM 1649 O O . GLY A 1 198 ? -3.861 -0.594 -29.912 1.00 81.56 198 GLY A O 1
ATOM 1650 N N . GLY A 1 199 ? -5.678 -1.400 -30.964 1.00 86.12 199 GLY A N 1
ATOM 1651 C CA . GLY A 1 199 ? -4.997 -1.736 -32.222 1.00 86.12 199 GLY A CA 1
ATOM 1652 C C . GLY A 1 199 ? -4.168 -0.595 -32.817 1.00 86.12 199 GLY A C 1
ATOM 1653 O O . GLY A 1 199 ? -3.030 -0.826 -33.212 1.00 86.12 199 GLY A O 1
ATOM 1654 N N . TYR A 1 200 ? -4.692 0.636 -32.803 1.00 87.31 200 TYR A N 1
ATOM 1655 C CA . TYR A 1 200 ? -3.982 1.798 -33.342 1.00 87.31 200 TYR A CA 1
ATOM 1656 C C . TYR A 1 200 ? -2.712 2.135 -32.549 1.00 87.31 200 TYR A C 1
ATOM 1658 O O . TYR A 1 200 ? -1.663 2.371 -33.142 1.00 87.31 200 TYR A O 1
ATOM 1666 N N . ALA A 1 201 ? -2.769 2.079 -31.213 1.00 85.56 201 ALA A N 1
ATOM 1667 C CA . ALA A 1 201 ? -1.592 2.302 -30.377 1.00 85.56 201 ALA A CA 1
ATOM 1668 C C . ALA A 1 201 ? -0.516 1.231 -30.571 1.00 85.56 201 ALA A C 1
ATOM 1670 O O . ALA A 1 201 ? 0.666 1.567 -30.636 1.00 85.56 201 ALA A O 1
ATOM 1671 N N . ARG A 1 202 ? -0.914 -0.042 -30.699 1.00 86.88 202 ARG A N 1
ATOM 1672 C CA . ARG A 1 202 ? 0.024 -1.136 -30.979 1.00 86.88 202 ARG A CA 1
ATOM 1673 C C . ARG A 1 202 ? 0.712 -0.942 -32.334 1.00 86.88 202 ARG A C 1
ATOM 1675 O O . ARG A 1 202 ? 1.935 -0.887 -32.374 1.00 86.88 202 ARG A O 1
ATOM 1682 N N . TRP A 1 203 ? -0.072 -0.741 -33.396 1.00 91.38 203 TRP A N 1
ATOM 1683 C CA . TRP A 1 203 ? 0.439 -0.491 -34.748 1.00 91.38 203 TRP A CA 1
ATOM 1684 C C . TRP A 1 203 ? 1.409 0.696 -34.792 1.00 91.38 203 TRP A C 1
ATOM 1686 O O . TRP A 1 203 ? 2.475 0.613 -35.402 1.00 91.38 203 TRP A O 1
ATOM 1696 N N . TRP A 1 204 ? 1.064 1.798 -34.120 1.00 91.50 204 TRP A N 1
ATOM 1697 C CA . TRP A 1 204 ? 1.898 2.994 -34.109 1.00 91.50 204 TRP A CA 1
ATOM 1698 C C . TRP A 1 204 ? 3.245 2.735 -33.424 1.00 91.50 204 TRP A C 1
ATOM 1700 O O . TRP A 1 204 ? 4.281 3.085 -33.983 1.00 91.50 204 TRP A O 1
ATOM 1710 N N . LYS A 1 205 ? 3.250 2.073 -32.256 1.00 90.75 205 LYS A N 1
ATOM 1711 C CA . LYS A 1 205 ? 4.483 1.718 -31.530 1.00 90.75 205 LYS A CA 1
ATOM 1712 C C . LYS A 1 205 ? 5.366 0.756 -32.328 1.00 90.75 205 LYS A C 1
ATOM 1714 O O . LYS A 1 205 ? 6.568 0.989 -32.418 1.00 90.75 205 LYS A O 1
ATOM 1719 N N . GLU A 1 206 ? 4.774 -0.260 -32.957 1.00 90.81 206 GLU A N 1
ATOM 1720 C CA . GLU A 1 206 ? 5.484 -1.212 -33.827 1.00 90.81 206 GLU A CA 1
ATOM 1721 C C . GLU A 1 206 ? 6.132 -0.505 -35.027 1.00 90.81 206 GLU A C 1
ATOM 1723 O O . GLU A 1 206 ? 7.310 -0.718 -35.310 1.00 90.81 206 GLU A O 1
ATOM 1728 N N . THR A 1 207 ? 5.397 0.399 -35.683 1.00 92.62 207 THR A N 1
ATOM 1729 C CA . THR A 1 207 ? 5.889 1.167 -36.843 1.00 92.62 207 THR A CA 1
ATOM 1730 C C . THR A 1 207 ? 7.074 2.070 -36.483 1.00 92.62 207 THR A C 1
ATOM 1732 O O . THR A 1 207 ? 7.966 2.268 -37.304 1.00 92.62 207 THR A O 1
ATOM 1735 N N . HIS A 1 208 ? 7.114 2.585 -35.251 1.00 89.50 208 HIS A N 1
ATOM 1736 C CA . HIS A 1 208 ? 8.188 3.449 -34.747 1.00 89.50 208 HIS A CA 1
ATOM 1737 C C . HIS A 1 208 ? 9.242 2.685 -33.926 1.00 89.50 208 HIS A C 1
ATOM 1739 O O . HIS A 1 208 ? 10.038 3.307 -33.228 1.00 89.50 208 HIS A O 1
ATOM 1745 N N . GLN A 1 209 ? 9.252 1.345 -33.991 1.00 89.00 209 GLN A N 1
ATOM 1746 C CA . GLN A 1 209 ? 10.232 0.478 -33.321 1.00 89.00 209 GLN A CA 1
ATOM 1747 C C . GLN A 1 209 ? 10.329 0.685 -31.796 1.00 89.00 209 GLN A C 1
ATOM 1749 O O . GLN A 1 209 ? 11.364 0.424 -31.182 1.00 89.00 209 GLN A O 1
ATOM 1754 N N . ILE A 1 210 ? 9.242 1.124 -31.156 1.00 87.94 210 ILE A N 1
ATOM 1755 C CA . ILE A 1 210 ? 9.188 1.285 -29.700 1.00 87.94 210 ILE A CA 1
ATOM 1756 C C . ILE A 1 210 ? 8.943 -0.090 -29.081 1.00 87.94 210 ILE A C 1
ATOM 1758 O O . ILE A 1 210 ? 7.828 -0.618 -29.117 1.00 87.94 210 ILE A O 1
ATOM 1762 N N . LYS A 1 211 ? 9.999 -0.675 -28.508 1.00 85.00 211 LYS A N 1
ATOM 1763 C CA . LYS A 1 211 ? 9.924 -1.955 -27.796 1.00 85.00 211 LYS A CA 1
ATOM 1764 C C . LYS A 1 211 ? 9.193 -1.762 -26.474 1.00 85.00 211 LYS A C 1
ATOM 1766 O O . LYS A 1 211 ? 9.577 -0.919 -25.671 1.00 85.00 211 LYS A O 1
ATOM 1771 N N . GLY A 1 212 ? 8.152 -2.554 -26.251 1.00 80.81 212 GLY A N 1
ATOM 1772 C CA . GLY A 1 212 ? 7.457 -2.637 -24.975 1.00 80.81 212 GLY A CA 1
ATOM 1773 C C . GLY A 1 212 ? 7.760 -3.940 -24.251 1.00 80.81 212 GLY A C 1
ATOM 1774 O O . GLY A 1 212 ? 8.362 -4.864 -24.794 1.00 80.81 212 GLY A O 1
ATOM 1775 N N . PHE A 1 213 ? 7.290 -4.022 -23.018 1.00 74.50 213 PHE A N 1
ATOM 1776 C CA . PHE A 1 213 ? 7.261 -5.261 -22.258 1.00 74.50 213 PHE A CA 1
ATOM 1777 C C . PHE A 1 213 ? 6.276 -6.270 -22.867 1.00 74.50 213 PHE A C 1
ATOM 1779 O O . PHE A 1 213 ? 5.102 -5.948 -23.044 1.00 74.50 213 PHE A O 1
ATOM 1786 N N . GLU A 1 214 ? 6.722 -7.506 -23.123 1.00 65.94 214 GLU A N 1
ATOM 1787 C CA . GLU A 1 214 ? 5.857 -8.552 -23.696 1.00 65.94 214 GLU A CA 1
ATOM 1788 C C . GLU A 1 214 ? 4.686 -8.916 -22.755 1.00 65.94 214 GLU A C 1
ATOM 1790 O O . GLU A 1 214 ? 3.562 -9.121 -23.214 1.00 65.94 214 GLU A O 1
ATOM 1795 N N . TYR A 1 215 ? 4.903 -8.908 -21.426 1.00 64.94 215 TYR A N 1
ATOM 1796 C CA . TYR A 1 215 ? 3.892 -9.306 -20.426 1.00 64.94 215 TYR A CA 1
ATOM 1797 C C . TYR A 1 215 ? 3.719 -8.361 -19.211 1.00 64.94 215 TYR A C 1
ATOM 1799 O O . TYR A 1 215 ? 3.936 -8.728 -18.066 1.00 64.94 215 TYR A O 1
ATOM 1807 N N . TRP A 1 216 ? 3.158 -7.172 -19.427 1.00 69.12 216 TRP A N 1
ATOM 1808 C CA . TRP A 1 216 ? 2.634 -6.241 -18.400 1.00 69.12 216 TRP A CA 1
ATOM 1809 C C . TRP A 1 216 ? 1.730 -6.837 -17.282 1.00 69.12 216 T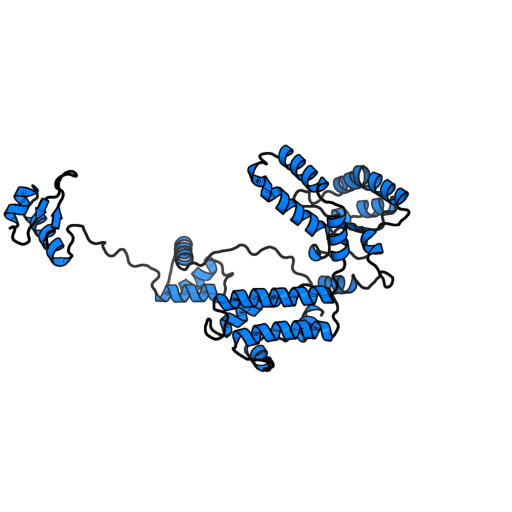RP A C 1
ATOM 1811 O O . TRP A 1 216 ? 0.548 -7.009 -17.604 1.00 69.12 216 TRP A O 1
ATOM 1821 N N . PRO A 1 217 ? 2.087 -7.125 -16.002 1.00 64.88 217 PRO A N 1
ATOM 1822 C CA . PRO A 1 217 ? 1.067 -7.556 -15.041 1.00 64.88 217 PRO A CA 1
ATOM 1823 C C . PRO A 1 217 ? 0.053 -6.432 -14.765 1.00 64.88 217 PRO A C 1
ATOM 1825 O O . PRO A 1 217 ? 0.379 -5.395 -14.188 1.00 64.88 217 PRO A O 1
ATOM 1828 N N . ALA A 1 218 ? -1.214 -6.648 -15.128 1.00 60.88 218 ALA A N 1
ATOM 1829 C CA . ALA A 1 218 ? -2.282 -5.672 -14.903 1.00 60.88 218 ALA A CA 1
ATOM 1830 C C . ALA A 1 218 ? -2.444 -5.311 -13.412 1.00 60.88 218 ALA A C 1
ATOM 1832 O O . ALA A 1 218 ? -2.280 -6.164 -12.537 1.00 60.88 218 ALA A O 1
ATOM 1833 N N . GLN A 1 219 ? -2.832 -4.058 -13.133 1.00 60.75 219 GLN A N 1
ATOM 1834 C CA . GLN A 1 219 ? -3.042 -3.536 -11.772 1.00 60.75 219 GLN A CA 1
ATOM 1835 C C . GLN A 1 219 ? -1.800 -3.686 -10.878 1.00 60.75 219 GLN A C 1
ATOM 1837 O O . GLN A 1 219 ? -1.903 -4.138 -9.735 1.00 60.75 219 GLN A O 1
ATOM 1842 N N . SER A 1 220 ? -0.634 -3.306 -11.408 1.00 64.94 220 SER A N 1
ATOM 1843 C CA . SER A 1 220 ? 0.648 -3.404 -10.701 1.00 64.94 220 SER A CA 1
ATOM 1844 C C . SER A 1 220 ? 1.324 -2.054 -10.435 1.00 64.94 220 SER A C 1
ATOM 1846 O O . SER A 1 220 ? 2.470 -1.877 -10.845 1.00 64.94 220 SER A O 1
ATOM 1848 N N . PRO A 1 221 ? 0.662 -1.098 -9.753 1.00 64.12 221 PRO A N 1
ATOM 1849 C CA . PRO A 1 221 ? 1.326 0.149 -9.366 1.00 64.12 221 PRO A CA 1
ATOM 1850 C C . PRO A 1 221 ? 2.507 -0.116 -8.415 1.00 64.12 221 PRO A C 1
ATOM 1852 O O . PRO A 1 221 ? 3.488 0.610 -8.401 1.00 64.12 221 PRO A O 1
ATOM 1855 N N . ASP A 1 222 ? 2.457 -1.224 -7.669 1.00 60.38 222 ASP A N 1
ATOM 1856 C CA . ASP A 1 222 ? 3.530 -1.719 -6.803 1.00 60.38 222 ASP A CA 1
ATOM 1857 C C . ASP A 1 222 ? 4.818 -2.099 -7.547 1.00 60.38 222 ASP A C 1
ATOM 1859 O O . ASP A 1 222 ? 5.860 -2.214 -6.910 1.00 60.38 222 ASP A O 1
ATOM 1863 N N . LEU A 1 223 ? 4.748 -2.310 -8.864 1.00 66.81 223 LEU A N 1
ATOM 1864 C CA . LEU A 1 223 ? 5.895 -2.677 -9.695 1.00 66.81 223 LEU A CA 1
ATOM 1865 C C . LEU A 1 223 ? 6.426 -1.510 -10.531 1.00 66.81 223 LEU A C 1
ATOM 1867 O O . LEU A 1 223 ? 7.470 -1.666 -11.152 1.00 66.81 223 LEU A O 1
ATOM 1871 N N . ASN A 1 224 ? 5.728 -0.371 -10.568 1.00 71.69 224 ASN A N 1
ATOM 1872 C CA . ASN A 1 224 ? 6.109 0.779 -11.379 1.00 71.69 224 ASN A CA 1
ATOM 1873 C C . ASN A 1 224 ? 6.802 1.846 -10.509 1.00 71.69 224 ASN A C 1
ATOM 1875 O O . ASN A 1 224 ? 6.122 2.527 -9.736 1.00 71.69 224 ASN A O 1
ATOM 1879 N N . PRO A 1 225 ? 8.129 2.054 -10.624 1.00 71.31 225 PRO A N 1
ATOM 1880 C CA . PRO A 1 225 ? 8.854 3.034 -9.818 1.00 71.31 225 PRO A CA 1
ATOM 1881 C C . PRO A 1 225 ? 8.344 4.473 -9.974 1.00 71.31 225 PRO A C 1
ATOM 1883 O O . PRO A 1 225 ? 8.547 5.290 -9.073 1.00 71.31 225 PRO A O 1
ATOM 1886 N N . ILE A 1 226 ? 7.640 4.799 -11.066 1.00 71.06 226 ILE A N 1
ATOM 1887 C CA . ILE A 1 226 ? 7.057 6.133 -11.259 1.00 71.06 226 ILE A CA 1
ATOM 1888 C C . ILE A 1 226 ? 6.004 6.476 -10.192 1.00 71.06 226 ILE A C 1
ATOM 1890 O O . ILE A 1 226 ? 5.826 7.643 -9.857 1.00 71.06 226 ILE A O 1
ATOM 1894 N N . GLU A 1 227 ? 5.374 5.483 -9.560 1.00 66.75 227 GLU A N 1
ATOM 1895 C CA . GLU A 1 227 ? 4.455 5.697 -8.434 1.00 66.75 227 GLU A CA 1
ATOM 1896 C C . GLU A 1 227 ? 5.187 6.275 -7.209 1.00 66.75 227 GLU A C 1
ATOM 1898 O O . GLU A 1 227 ? 4.649 7.095 -6.456 1.00 66.75 227 GLU A O 1
ATOM 1903 N N . HIS A 1 228 ? 6.466 5.927 -7.028 1.00 69.12 228 HIS A N 1
ATOM 1904 C CA . HIS A 1 228 ? 7.313 6.553 -6.014 1.00 69.12 228 HIS A CA 1
ATOM 1905 C C . HIS A 1 228 ? 7.686 7.993 -6.383 1.00 69.12 228 HIS A C 1
ATOM 1907 O O . HIS A 1 228 ? 7.728 8.844 -5.488 1.00 69.12 228 HIS A O 1
ATOM 1913 N N . VAL A 1 229 ? 7.888 8.283 -7.675 1.00 69.75 229 VAL A N 1
ATOM 1914 C CA . VAL A 1 229 ? 8.082 9.652 -8.184 1.00 69.75 229 VAL A CA 1
ATOM 1915 C C . VAL A 1 229 ? 6.836 10.495 -7.904 1.00 69.75 229 VAL A C 1
ATOM 1917 O O . VAL A 1 229 ? 6.947 11.568 -7.306 1.00 69.75 229 VAL A O 1
ATOM 1920 N N . TRP A 1 230 ? 5.642 9.986 -8.227 1.00 71.12 230 TRP A N 1
ATOM 1921 C CA . TRP A 1 230 ? 4.373 10.664 -7.955 1.00 71.12 230 TRP A CA 1
ATOM 1922 C C . TRP A 1 230 ? 4.170 10.947 -6.468 1.00 71.12 230 TRP A C 1
ATOM 1924 O O . TRP A 1 230 ? 3.893 12.086 -6.099 1.00 71.12 230 TRP A O 1
ATOM 1934 N N . ASN A 1 231 ? 4.383 9.958 -5.598 1.00 67.31 231 ASN A N 1
ATOM 1935 C CA . ASN A 1 231 ? 4.289 10.140 -4.146 1.00 67.31 231 ASN A CA 1
ATOM 1936 C C . ASN A 1 231 ? 5.312 11.171 -3.624 1.00 67.31 231 ASN A C 1
ATOM 1938 O O . ASN A 1 231 ? 5.008 11.966 -2.732 1.00 67.31 231 ASN A O 1
ATOM 1942 N N . ALA A 1 232 ? 6.530 11.197 -4.175 1.00 70.19 232 ALA A N 1
ATOM 1943 C CA . ALA A 1 232 ? 7.532 12.194 -3.809 1.00 70.19 232 ALA A CA 1
ATOM 1944 C C . ALA A 1 232 ? 7.118 13.613 -4.237 1.00 70.19 232 ALA A C 1
ATOM 1946 O O . ALA A 1 232 ? 7.235 14.539 -3.427 1.00 70.19 232 ALA A O 1
ATOM 1947 N N . LEU A 1 233 ? 6.598 13.782 -5.458 1.00 68.44 233 LEU A N 1
ATOM 1948 C CA . LEU A 1 233 ? 6.052 15.053 -5.947 1.00 68.44 233 LEU A CA 1
ATOM 1949 C C . LEU A 1 233 ? 4.857 15.503 -5.112 1.00 68.44 233 LEU A C 1
ATOM 1951 O O . LEU A 1 233 ? 4.845 16.637 -4.646 1.00 68.44 233 LEU A O 1
ATOM 1955 N N . GLU A 1 234 ? 3.890 14.622 -4.855 1.00 71.12 234 GLU A N 1
ATOM 1956 C CA . GLU A 1 234 ? 2.698 14.937 -4.064 1.00 71.12 234 GLU A CA 1
ATOM 1957 C C . GLU A 1 234 ? 3.089 15.445 -2.672 1.00 71.12 234 GLU A C 1
ATOM 1959 O O . GLU A 1 234 ? 2.645 16.511 -2.255 1.00 71.12 234 GLU A O 1
ATOM 1964 N N . ARG A 1 235 ? 4.022 14.774 -1.984 1.00 72.12 235 ARG A N 1
ATOM 1965 C CA . ARG A 1 235 ? 4.538 15.231 -0.679 1.00 72.12 235 ARG A CA 1
ATOM 1966 C C . ARG A 1 235 ? 5.278 16.566 -0.746 1.00 72.12 235 ARG A C 1
ATOM 1968 O O . ARG A 1 235 ? 5.267 17.316 0.233 1.00 72.12 235 ARG A O 1
ATOM 1975 N N . ARG A 1 236 ? 5.998 16.842 -1.838 1.00 79.94 236 ARG A N 1
ATOM 1976 C CA . ARG A 1 236 ? 6.698 18.122 -2.062 1.00 79.94 236 ARG A CA 1
ATOM 1977 C C . ARG A 1 236 ? 5.697 19.255 -2.299 1.00 79.94 236 ARG A C 1
ATOM 1979 O O . ARG A 1 236 ? 5.830 20.316 -1.692 1.00 79.94 236 ARG A O 1
ATOM 1986 N N . ILE A 1 237 ? 4.666 19.000 -3.099 1.00 78.00 237 ILE A N 1
ATOM 1987 C CA . ILE A 1 237 ? 3.586 19.944 -3.395 1.00 78.00 237 ILE A CA 1
ATOM 1988 C C . ILE A 1 237 ? 2.694 20.184 -2.177 1.00 78.00 237 ILE A C 1
ATOM 1990 O O . ILE A 1 237 ? 2.347 21.331 -1.911 1.00 78.00 237 ILE A O 1
ATOM 1994 N N . GLU A 1 238 ? 2.390 19.159 -1.381 1.00 73.88 238 GLU A N 1
ATOM 1995 C CA . GLU A 1 238 ? 1.573 19.300 -0.170 1.00 73.88 238 GLU A CA 1
ATOM 1996 C C . GLU A 1 238 ? 2.243 20.225 0.858 1.00 73.88 238 GLU A C 1
ATOM 1998 O O . GLU A 1 238 ? 1.595 21.067 1.474 1.00 73.88 238 GLU A O 1
ATOM 2003 N N . ARG A 1 239 ? 3.577 20.188 0.968 1.00 79.56 239 ARG A N 1
ATOM 2004 C CA . ARG A 1 239 ? 4.329 21.156 1.790 1.00 79.56 239 ARG A CA 1
ATOM 2005 C C . ARG A 1 239 ? 4.187 22.604 1.307 1.00 79.56 239 ARG A C 1
ATOM 2007 O O . ARG A 1 239 ? 4.329 23.526 2.104 1.00 79.56 239 ARG A O 1
ATOM 2014 N N . LYS A 1 240 ? 3.888 22.805 0.022 1.00 79.81 240 LYS A N 1
ATOM 2015 C CA . LYS A 1 240 ? 3.640 24.107 -0.619 1.00 79.81 240 LYS A CA 1
ATOM 2016 C C . LYS A 1 240 ? 2.143 24.384 -0.825 1.00 79.81 240 LYS A C 1
ATOM 2018 O O . LYS A 1 240 ? 1.777 25.368 -1.462 1.00 79.81 240 LYS A O 1
ATOM 2023 N N . ARG A 1 241 ? 1.247 23.554 -0.274 1.00 78.06 241 ARG A N 1
ATOM 2024 C CA . ARG A 1 241 ? -0.207 23.630 -0.503 1.00 78.06 241 ARG A CA 1
ATOM 2025 C C . ARG A 1 241 ? -0.782 25.016 -0.212 1.00 78.06 241 ARG A C 1
ATOM 2027 O O . ARG A 1 241 ? -1.685 25.462 -0.916 1.00 78.06 241 ARG A O 1
ATOM 2034 N N . SER A 1 242 ? -0.260 25.695 0.809 1.00 83.38 242 SER A N 1
ATOM 2035 C CA . SER A 1 242 ? -0.713 27.018 1.243 1.00 83.38 242 SER A CA 1
ATOM 2036 C C . SER A 1 242 ? -0.405 28.136 0.238 1.00 83.38 242 SER A C 1
ATOM 2038 O O . SER A 1 242 ? -1.188 29.088 0.168 1.00 83.38 242 SER A O 1
ATOM 2040 N N . SER A 1 243 ? 0.667 28.021 -0.556 1.00 79.94 243 SER A N 1
ATOM 2041 C CA . SER A 1 243 ? 1.085 29.025 -1.547 1.00 79.94 243 SER A CA 1
ATOM 2042 C C . SER A 1 243 ? 0.473 28.816 -2.936 1.00 79.94 243 SER A C 1
ATOM 2044 O O . SER A 1 243 ? 0.448 29.749 -3.734 1.00 79.94 243 SER A O 1
ATOM 2046 N N . ILE A 1 244 ? -0.078 27.633 -3.217 1.00 83.50 244 ILE A N 1
ATOM 2047 C CA . ILE A 1 244 ? -0.689 27.297 -4.509 1.00 83.50 244 ILE A CA 1
ATOM 2048 C C . ILE A 1 244 ? -2.192 27.605 -4.469 1.00 83.50 244 ILE A C 1
ATOM 2050 O O . ILE A 1 244 ? -2.964 26.925 -3.787 1.00 83.50 244 ILE A O 1
ATOM 2054 N N . LYS A 1 245 ? -2.622 28.630 -5.213 1.00 83.69 245 LYS A N 1
ATOM 2055 C CA . LYS A 1 245 ? -4.015 29.116 -5.244 1.00 83.69 245 LYS A CA 1
ATOM 2056 C C . LYS A 1 245 ? -4.748 28.836 -6.554 1.00 83.69 245 LYS A C 1
ATOM 2058 O O . LYS A 1 245 ? -5.974 28.872 -6.569 1.00 83.69 245 LYS A O 1
ATOM 2063 N N . ASN A 1 246 ? -4.030 28.564 -7.642 1.00 82.00 246 ASN A N 1
ATOM 2064 C CA . ASN A 1 246 ? -4.622 28.310 -8.956 1.00 82.00 246 ASN A CA 1
ATOM 2065 C C . ASN A 1 246 ? -3.824 27.278 -9.772 1.00 82.00 246 ASN A C 1
ATOM 2067 O O . ASN A 1 246 ? -2.758 26.817 -9.358 1.00 82.00 246 ASN A O 1
ATOM 2071 N N . LEU A 1 247 ? -4.370 26.913 -10.935 1.00 70.12 247 LEU A N 1
ATOM 2072 C CA . LEU A 1 247 ? -3.805 25.892 -11.817 1.00 70.12 247 LEU A CA 1
ATOM 2073 C C . LEU A 1 247 ? -2.424 26.269 -12.369 1.00 70.12 247 LEU A C 1
ATOM 2075 O O . LEU A 1 247 ? -1.556 25.407 -12.451 1.00 70.12 247 LEU A O 1
ATOM 2079 N N . GLU A 1 248 ? -2.198 27.531 -12.730 1.00 82.69 248 GLU A N 1
ATOM 2080 C CA . GLU A 1 248 ? -0.912 27.956 -13.294 1.00 82.69 248 GLU A CA 1
ATOM 2081 C C . GLU A 1 248 ? 0.201 27.902 -12.245 1.00 82.69 248 GLU A C 1
ATOM 2083 O O . GLU A 1 248 ? 1.278 27.370 -12.505 1.00 82.69 248 GLU A O 1
ATOM 2088 N N . GLN A 1 249 ? -0.091 28.324 -11.015 1.00 76.00 249 GLN A N 1
ATOM 2089 C CA . GLN A 1 249 ? 0.832 28.174 -9.889 1.00 76.00 249 GLN A CA 1
ATOM 2090 C C . GLN A 1 249 ? 1.131 26.702 -9.586 1.00 76.00 249 GLN A C 1
ATOM 2092 O O . GLN A 1 249 ? 2.274 26.360 -9.291 1.00 76.00 249 GLN A O 1
ATOM 2097 N N . LEU A 1 250 ? 0.130 25.821 -9.692 1.00 73.94 250 LEU A N 1
ATOM 2098 C CA . LEU A 1 250 ? 0.333 24.382 -9.529 1.00 73.94 250 LEU A CA 1
ATOM 2099 C C . LEU A 1 250 ? 1.248 23.815 -10.626 1.00 73.94 250 LEU A C 1
ATOM 2101 O O . LEU A 1 250 ? 2.155 23.050 -10.311 1.00 73.94 250 LEU A O 1
ATOM 2105 N N . LYS A 1 251 ? 1.047 24.201 -11.895 1.00 75.62 251 LYS A N 1
ATOM 2106 C CA . LYS A 1 251 ? 1.896 23.770 -13.022 1.00 75.62 251 LYS A CA 1
ATOM 2107 C C . LYS A 1 251 ? 3.351 24.199 -12.838 1.00 75.62 251 LYS A C 1
ATOM 2109 O O . LYS A 1 251 ? 4.246 23.385 -13.053 1.00 75.62 251 LYS A O 1
ATOM 2114 N N . VAL A 1 252 ? 3.581 25.449 -12.429 1.00 83.81 252 VAL A N 1
ATOM 2115 C CA . VAL A 1 252 ? 4.931 25.968 -12.155 1.00 83.81 252 VAL A CA 1
ATOM 2116 C C . VAL A 1 252 ? 5.568 25.205 -10.996 1.00 83.81 252 VAL A C 1
ATOM 2118 O O . VAL A 1 252 ? 6.668 24.683 -11.146 1.00 83.81 252 VAL A O 1
ATOM 2121 N N . ALA A 1 253 ? 4.852 25.047 -9.878 1.00 77.50 253 ALA A N 1
ATOM 2122 C CA . ALA A 1 253 ? 5.361 24.327 -8.714 1.00 77.50 253 ALA A CA 1
ATOM 2123 C C . ALA A 1 253 ? 5.708 22.862 -9.032 1.00 77.50 253 ALA A C 1
ATOM 2125 O O . ALA A 1 253 ? 6.743 22.373 -8.586 1.00 77.50 253 ALA A O 1
ATOM 2126 N N . LEU A 1 254 ? 4.875 22.171 -9.818 1.00 76.75 254 LEU A N 1
ATOM 2127 C CA . LEU A 1 254 ? 5.148 20.803 -10.268 1.00 76.75 254 LEU A CA 1
ATOM 2128 C C . LEU A 1 254 ? 6.415 20.727 -11.122 1.00 76.75 254 LEU A C 1
ATOM 2130 O O . LEU A 1 254 ? 7.224 19.830 -10.904 1.00 76.75 254 LEU A O 1
ATOM 2134 N N . ARG A 1 255 ? 6.604 21.669 -12.055 1.00 81.88 255 ARG A N 1
ATOM 2135 C CA . ARG A 1 255 ? 7.799 21.717 -12.907 1.00 81.88 255 ARG A CA 1
ATOM 2136 C C . ARG A 1 255 ? 9.065 21.944 -12.087 1.00 81.88 255 ARG A C 1
ATOM 2138 O O . ARG A 1 255 ? 10.014 21.188 -12.234 1.00 81.88 255 ARG A O 1
ATOM 2145 N N . GLU A 1 256 ? 9.059 22.919 -11.182 1.00 86.75 256 GLU A N 1
ATOM 2146 C CA . GLU A 1 256 ? 10.229 23.177 -10.341 1.00 86.75 256 GLU A CA 1
ATOM 2147 C C . GLU A 1 256 ? 10.570 21.991 -9.427 1.00 86.75 256 GLU A C 1
ATOM 2149 O O . GLU A 1 256 ? 11.738 21.678 -9.218 1.00 86.75 256 GLU A O 1
ATOM 2154 N N . GLU A 1 257 ? 9.568 21.341 -8.823 1.00 82.94 257 GLU A N 1
ATOM 2155 C CA . GLU A 1 257 ? 9.819 20.187 -7.952 1.00 82.94 257 GLU A CA 1
ATOM 2156 C C . GLU A 1 257 ? 10.297 18.960 -8.723 1.00 82.94 257 GLU A C 1
ATOM 2158 O O . GLU A 1 257 ? 11.065 18.180 -8.157 1.00 82.94 257 GLU A O 1
ATOM 2163 N N . TRP A 1 258 ? 9.865 18.812 -9.980 1.00 81.25 258 TRP A N 1
ATOM 2164 C CA . TRP A 1 258 ? 10.367 17.810 -10.915 1.00 81.25 258 TRP A CA 1
ATOM 2165 C C . TRP A 1 258 ? 11.834 18.067 -11.268 1.00 81.25 258 TRP A C 1
ATOM 2167 O O . TRP A 1 258 ? 12.654 17.170 -11.134 1.00 81.25 258 TRP A O 1
ATOM 2177 N N . GLU A 1 259 ? 12.193 19.300 -11.632 1.00 85.50 259 GLU A N 1
ATOM 2178 C CA . GLU A 1 259 ? 13.576 19.688 -11.961 1.00 85.50 259 GLU A CA 1
ATOM 2179 C C . GLU A 1 259 ? 14.534 19.580 -10.760 1.00 85.50 259 GLU A C 1
ATOM 2181 O O . GLU A 1 259 ? 15.735 19.403 -10.931 1.00 85.50 259 GLU A O 1
ATOM 2186 N N . ARG A 1 260 ? 14.011 19.642 -9.527 1.00 85.69 260 ARG A N 1
ATOM 2187 C CA . ARG A 1 260 ? 14.764 19.383 -8.283 1.00 85.69 260 ARG A CA 1
ATOM 2188 C C . ARG A 1 260 ? 14.936 17.892 -7.960 1.00 85.69 260 ARG A C 1
ATOM 2190 O O . ARG A 1 260 ? 15.426 17.571 -6.875 1.00 85.69 260 ARG A O 1
ATOM 2197 N N . MET A 1 261 ? 14.422 16.972 -8.771 1.00 81.31 261 MET A N 1
ATOM 2198 C CA . MET A 1 261 ? 14.703 15.543 -8.613 1.00 81.31 261 MET A CA 1
ATOM 2199 C C . MET A 1 261 ? 15.999 15.234 -9.353 1.00 81.31 261 MET A C 1
ATOM 2201 O O . MET A 1 261 ? 16.059 15.363 -10.569 1.00 81.31 261 MET A O 1
ATOM 2205 N N . ASP A 1 262 ? 17.036 14.886 -8.599 1.00 81.31 262 ASP A N 1
ATOM 2206 C CA . ASP A 1 262 ? 18.367 14.607 -9.125 1.00 81.31 262 ASP A CA 1
ATOM 2207 C C . ASP A 1 262 ? 18.509 13.164 -9.626 1.00 81.31 262 ASP A C 1
ATOM 2209 O O . ASP A 1 262 ? 17.683 12.284 -9.350 1.00 81.31 262 ASP A O 1
ATOM 2213 N N . ASP A 1 263 ? 19.604 12.918 -10.342 1.00 77.94 263 ASP A N 1
ATOM 2214 C CA . ASP A 1 263 ? 19.940 11.590 -10.847 1.00 77.94 263 ASP A CA 1
ATOM 2215 C C . ASP A 1 263 ? 20.109 10.578 -9.704 1.00 77.94 263 ASP A C 1
ATOM 2217 O O . ASP A 1 263 ? 19.746 9.420 -9.868 1.00 77.94 263 ASP A O 1
ATOM 2221 N N . GLU A 1 264 ? 20.561 10.997 -8.513 1.00 75.50 264 GLU A N 1
ATOM 2222 C CA . GLU A 1 264 ? 20.66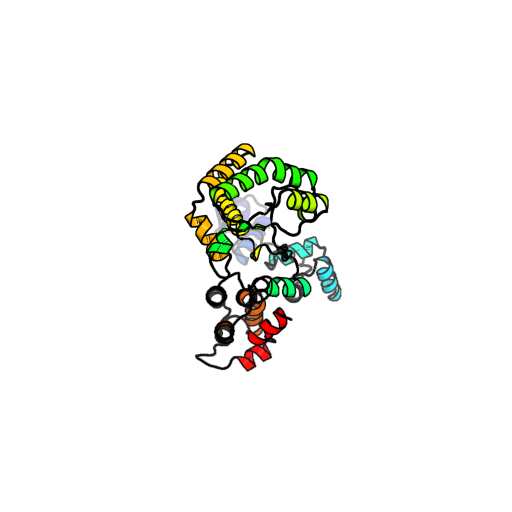8 10.123 -7.333 1.00 75.50 264 GLU A CA 1
ATOM 2223 C C . GLU A 1 264 ? 19.291 9.631 -6.846 1.00 75.50 264 GLU A C 1
ATOM 2225 O O . GLU A 1 264 ? 19.125 8.480 -6.423 1.00 75.50 264 GLU A O 1
ATOM 2230 N N . PHE A 1 265 ? 18.265 10.483 -6.890 1.00 71.81 265 PHE A N 1
ATOM 2231 C CA . PHE A 1 265 ? 16.891 10.071 -6.634 1.00 71.81 265 PHE A CA 1
ATOM 2232 C C . PHE A 1 265 ? 16.415 9.047 -7.669 1.00 71.81 265 PHE A C 1
ATOM 2234 O O . PHE A 1 265 ? 15.886 8.007 -7.270 1.00 71.81 265 PHE A O 1
ATOM 2241 N N . ALA A 1 266 ? 16.650 9.290 -8.961 1.00 69.31 266 ALA A N 1
ATOM 2242 C CA . ALA A 1 266 ? 16.286 8.352 -10.024 1.00 69.31 266 ALA A CA 1
ATOM 2243 C C . ALA A 1 266 ? 17.022 7.006 -9.885 1.00 69.31 266 ALA A C 1
ATOM 2245 O O . ALA A 1 266 ? 16.397 5.948 -9.949 1.00 69.31 266 ALA A O 1
ATOM 2246 N N . ASP A 1 267 ? 18.319 7.031 -9.587 1.00 66.81 267 ASP A N 1
ATOM 2247 C CA . ASP A 1 267 ? 19.148 5.839 -9.415 1.00 66.81 267 ASP A CA 1
ATOM 2248 C C . ASP A 1 267 ? 18.690 4.979 -8.231 1.00 66.81 267 ASP A C 1
ATOM 2250 O O . ASP A 1 267 ? 18.662 3.752 -8.324 1.00 66.81 267 ASP A O 1
ATOM 2254 N N . ARG A 1 268 ? 18.283 5.599 -7.114 1.00 66.44 268 ARG A N 1
ATOM 2255 C CA . ARG A 1 268 ? 17.693 4.869 -5.978 1.00 66.44 268 ARG A CA 1
ATOM 2256 C C . ARG A 1 268 ? 16.379 4.196 -6.355 1.00 66.44 268 ARG A C 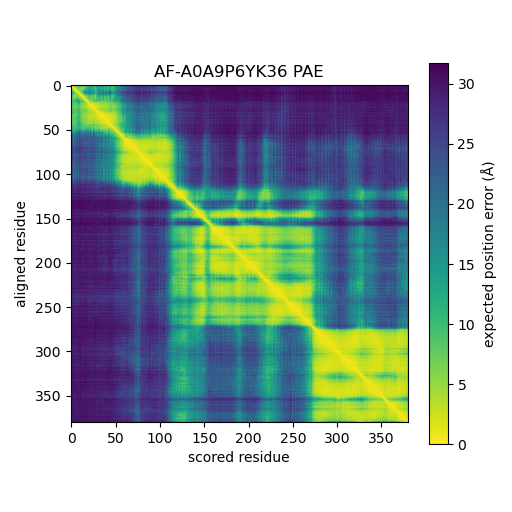1
ATOM 2258 O O . ARG A 1 268 ? 16.116 3.089 -5.892 1.00 66.44 268 ARG A O 1
ATOM 2265 N N . LEU A 1 269 ? 15.567 4.846 -7.187 1.00 64.38 269 LEU A N 1
ATOM 2266 C CA . LEU A 1 269 ? 14.300 4.288 -7.651 1.00 64.38 269 LEU A CA 1
ATOM 2267 C C . LEU A 1 269 ? 14.507 3.114 -8.606 1.00 64.38 269 LEU A C 1
ATOM 2269 O O . LEU A 1 269 ? 13.859 2.084 -8.437 1.00 64.38 269 LEU A O 1
ATOM 2273 N N . VAL A 1 270 ? 15.436 3.232 -9.554 1.00 62.16 270 VAL A N 1
ATOM 2274 C CA . VAL A 1 270 ? 15.774 2.152 -10.492 1.00 62.16 270 VAL A CA 1
ATOM 2275 C C . VAL A 1 270 ? 16.370 0.952 -9.751 1.00 62.16 270 VAL A C 1
ATOM 2277 O O . VAL A 1 270 ? 15.909 -0.168 -9.964 1.00 62.16 270 VAL A O 1
ATOM 2280 N N . ARG A 1 271 ? 17.275 1.178 -8.785 1.00 56.62 271 ARG A N 1
ATOM 2281 C CA . ARG A 1 271 ? 17.781 0.117 -7.891 1.00 56.62 271 ARG A CA 1
ATOM 2282 C C . ARG A 1 271 ? 16.664 -0.537 -7.073 1.00 56.62 271 ARG A C 1
ATOM 2284 O O . ARG A 1 271 ? 16.704 -1.738 -6.846 1.00 56.62 271 ARG A O 1
ATOM 2291 N N . SER A 1 272 ? 15.649 0.230 -6.665 1.00 49.72 272 SER A N 1
ATOM 2292 C CA . SER A 1 272 ? 14.464 -0.298 -5.970 1.00 49.72 272 SER A CA 1
ATOM 2293 C C . SER A 1 272 ? 13.444 -0.998 -6.882 1.00 49.72 272 SER A C 1
ATOM 2295 O O . SER A 1 272 ? 12.569 -1.700 -6.379 1.00 49.72 272 SER A O 1
ATOM 2297 N N . GLY A 1 273 ? 13.553 -0.834 -8.209 1.00 47.03 273 GLY A N 1
ATOM 2298 C CA . GLY A 1 273 ? 12.770 -1.577 -9.205 1.00 47.03 273 GLY A CA 1
ATOM 2299 C C . GLY A 1 273 ? 13.114 -3.071 -9.222 1.00 47.03 273 GLY A C 1
ATOM 2300 O O . GLY A 1 273 ? 12.273 -3.902 -9.560 1.00 47.03 273 GLY A O 1
ATOM 2301 N N . TYR A 1 274 ? 14.314 -3.420 -8.747 1.00 48.88 274 TYR A N 1
ATOM 2302 C CA . TYR A 1 274 ? 14.644 -4.757 -8.275 1.00 48.88 274 TYR A CA 1
ATOM 2303 C C . TYR A 1 274 ? 14.189 -4.898 -6.815 1.00 48.88 274 TYR A C 1
ATOM 2305 O O . TYR A 1 274 ? 14.840 -4.426 -5.883 1.00 48.88 274 TYR A O 1
ATOM 2313 N N . LEU A 1 275 ? 13.055 -5.564 -6.591 1.00 52.50 275 LEU A N 1
ATOM 2314 C CA . LEU A 1 275 ? 12.688 -6.027 -5.253 1.00 52.50 275 LEU A CA 1
ATOM 2315 C C . LEU A 1 275 ? 13.651 -7.153 -4.863 1.00 52.50 275 LEU A C 1
ATOM 2317 O O . LEU A 1 275 ? 13.339 -8.312 -5.127 1.00 52.50 275 LEU A O 1
ATOM 2321 N N . ASP A 1 276 ? 14.794 -6.843 -4.234 1.00 58.81 276 ASP A N 1
ATOM 2322 C CA . ASP A 1 276 ? 15.637 -7.882 -3.631 1.00 58.81 276 ASP A CA 1
ATOM 2323 C C . ASP A 1 276 ? 14.766 -8.666 -2.633 1.00 58.81 276 ASP A C 1
ATOM 2325 O O . ASP A 1 276 ? 14.358 -8.113 -1.600 1.00 58.81 276 ASP A O 1
ATOM 2329 N N . PRO A 1 277 ? 14.465 -9.954 -2.897 1.00 61.94 277 PRO A N 1
ATOM 2330 C CA . PRO A 1 277 ? 13.603 -10.734 -2.024 1.00 61.94 277 PRO A CA 1
ATOM 2331 C C . PRO A 1 277 ? 14.151 -10.797 -0.596 1.00 61.94 277 PRO A C 1
ATOM 2333 O O . PRO A 1 277 ? 13.381 -10.881 0.358 1.00 61.94 277 PRO A O 1
ATOM 2336 N N . LYS A 1 278 ? 15.473 -10.716 -0.412 1.00 66.12 278 LYS A N 1
ATOM 2337 C CA . LYS A 1 278 ? 16.099 -10.689 0.910 1.00 66.12 278 LYS A CA 1
ATOM 2338 C C . LYS A 1 278 ? 15.805 -9.379 1.640 1.00 66.12 278 LYS A C 1
ATOM 2340 O O . LYS A 1 278 ? 15.347 -9.428 2.785 1.00 66.12 278 LYS A O 1
ATOM 2345 N N . GLU A 1 279 ? 16.027 -8.231 1.005 1.00 65.62 279 GLU A N 1
ATOM 2346 C CA . GLU A 1 279 ? 15.749 -6.925 1.617 1.00 65.62 279 GLU A CA 1
ATOM 2347 C C . GLU A 1 279 ? 14.256 -6.710 1.866 1.00 65.62 279 GLU A C 1
ATOM 2349 O O . GLU A 1 279 ? 13.883 -6.220 2.935 1.00 65.62 279 GLU A O 1
ATOM 2354 N N . LEU A 1 280 ? 13.396 -7.146 0.940 1.00 67.62 280 LEU A N 1
ATOM 2355 C CA . LEU A 1 280 ? 11.942 -7.090 1.083 1.00 67.62 280 LEU A CA 1
ATOM 2356 C C . LEU A 1 280 ? 11.477 -7.849 2.331 1.00 67.62 280 LEU A C 1
ATOM 2358 O O . LEU A 1 280 ? 10.745 -7.302 3.158 1.00 67.62 280 LEU A O 1
ATOM 2362 N N . ILE A 1 281 ? 11.930 -9.093 2.508 1.00 78.06 281 ILE A N 1
ATOM 2363 C CA . ILE A 1 281 ? 11.567 -9.903 3.676 1.00 78.06 281 ILE A CA 1
ATOM 2364 C C . ILE A 1 281 ? 12.098 -9.284 4.967 1.00 78.06 281 ILE A C 1
ATOM 2366 O O . ILE A 1 281 ? 11.366 -9.193 5.956 1.00 78.06 281 ILE A O 1
ATOM 2370 N N . GLN A 1 282 ? 13.342 -8.800 4.964 1.00 77.50 282 GLN A N 1
ATOM 2371 C CA . GLN A 1 282 ? 13.912 -8.114 6.122 1.00 77.50 282 GLN A CA 1
ATOM 2372 C C . GLN A 1 282 ? 13.155 -6.826 6.462 1.00 77.50 282 GLN A C 1
ATOM 2374 O O . GLN A 1 282 ? 12.974 -6.504 7.637 1.00 77.50 282 GLN A O 1
ATOM 2379 N N . HIS A 1 283 ? 12.716 -6.066 5.459 1.00 72.81 283 HIS A N 1
ATOM 2380 C CA . HIS A 1 283 ? 11.902 -4.872 5.651 1.00 72.81 283 HIS A CA 1
ATOM 2381 C C . HIS A 1 283 ? 10.533 -5.226 6.239 1.00 72.81 283 HIS A C 1
ATOM 2383 O O . HIS A 1 283 ? 10.144 -4.657 7.260 1.00 72.81 283 HIS A O 1
ATOM 2389 N N . ASN A 1 284 ? 9.833 -6.198 5.649 1.00 79.12 284 ASN A N 1
ATOM 2390 C CA . ASN A 1 284 ? 8.526 -6.658 6.113 1.00 79.12 284 ASN A CA 1
ATOM 2391 C C . ASN A 1 284 ? 8.581 -7.144 7.564 1.00 79.12 284 ASN A C 1
ATOM 2393 O O . ASN A 1 284 ? 7.760 -6.727 8.380 1.00 79.12 284 ASN A O 1
ATOM 2397 N N . ALA A 1 285 ? 9.579 -7.966 7.903 1.00 85.25 285 ALA A N 1
ATOM 2398 C CA . ALA A 1 285 ? 9.792 -8.454 9.261 1.00 85.25 285 ALA A CA 1
ATOM 2399 C C . ALA A 1 285 ? 10.034 -7.299 10.246 1.00 85.25 285 ALA A C 1
ATOM 2401 O O . ALA A 1 285 ? 9.342 -7.198 11.260 1.00 85.25 285 ALA A O 1
ATOM 2402 N N . ARG A 1 286 ? 10.954 -6.373 9.928 1.00 80.06 286 ARG A N 1
ATOM 2403 C CA . ARG A 1 286 ? 11.232 -5.195 10.772 1.00 80.06 286 ARG A CA 1
ATOM 2404 C C . ARG A 1 286 ? 9.991 -4.328 10.977 1.00 80.06 286 ARG A C 1
ATOM 2406 O O . ARG A 1 286 ? 9.704 -3.928 12.103 1.00 80.06 286 ARG A O 1
ATOM 2413 N N . LYS A 1 287 ? 9.239 -4.058 9.909 1.00 72.00 287 LYS A N 1
ATOM 2414 C CA . LYS A 1 287 ? 8.027 -3.229 9.946 1.00 72.00 287 LYS A CA 1
ATOM 2415 C C . LYS A 1 287 ? 6.908 -3.880 10.763 1.00 72.00 287 LYS A C 1
ATOM 2417 O O . LYS A 1 287 ? 6.283 -3.206 11.586 1.00 72.00 287 LYS A O 1
ATOM 2422 N N . ALA A 1 288 ? 6.706 -5.185 10.585 1.00 77.81 288 ALA A N 1
ATOM 2423 C CA . ALA A 1 288 ? 5.739 -5.970 11.341 1.00 77.81 288 ALA A CA 1
ATOM 2424 C C . ALA A 1 288 ? 6.066 -5.960 12.839 1.00 77.81 288 ALA A C 1
ATOM 2426 O O . ALA A 1 288 ? 5.191 -5.662 13.650 1.00 77.81 288 ALA A O 1
ATOM 2427 N N . LEU A 1 289 ? 7.330 -6.196 13.205 1.00 89.19 289 LEU A N 1
ATOM 2428 C CA . LEU A 1 289 ? 7.782 -6.166 14.598 1.00 89.19 289 LEU A CA 1
ATOM 2429 C C . LEU A 1 289 ? 7.657 -4.767 15.217 1.00 89.19 289 LEU A C 1
ATOM 2431 O O . LEU A 1 289 ? 7.165 -4.635 16.335 1.00 89.19 289 LEU A O 1
ATOM 2435 N N . ALA A 1 290 ? 8.028 -3.713 14.487 1.00 73.81 290 ALA A N 1
ATOM 2436 C CA . ALA A 1 290 ? 7.870 -2.336 14.954 1.00 73.81 290 ALA A CA 1
ATOM 2437 C C . ALA A 1 290 ? 6.392 -1.976 15.185 1.00 73.81 290 ALA A C 1
ATOM 2439 O O . ALA A 1 290 ? 6.041 -1.411 16.221 1.00 73.81 290 ALA A O 1
ATOM 2440 N N . THR A 1 291 ? 5.511 -2.363 14.256 1.00 72.44 291 THR A N 1
ATOM 2441 C CA . THR A 1 291 ? 4.063 -2.167 14.412 1.00 72.44 291 THR A CA 1
ATOM 2442 C C . THR A 1 291 ? 3.532 -2.979 15.593 1.00 72.44 291 THR A C 1
ATOM 2444 O O . THR A 1 291 ? 2.719 -2.478 16.363 1.00 72.44 291 THR A O 1
ATOM 2447 N N . MET A 1 292 ? 4.012 -4.209 15.788 1.00 89.50 292 MET A N 1
ATOM 2448 C CA . MET A 1 292 ? 3.624 -5.047 16.921 1.00 89.50 292 MET A CA 1
ATOM 2449 C C . MET A 1 292 ? 4.058 -4.440 18.262 1.00 89.50 292 MET A C 1
ATOM 2451 O O . MET A 1 292 ? 3.288 -4.481 19.216 1.00 89.50 292 MET A O 1
ATOM 2455 N N . ASN A 1 293 ? 5.239 -3.821 18.340 1.00 83.88 293 ASN A N 1
ATOM 2456 C CA . ASN A 1 293 ? 5.683 -3.111 19.543 1.00 83.88 293 ASN A CA 1
ATOM 2457 C C . ASN A 1 293 ? 4.758 -1.933 19.882 1.00 83.88 293 ASN A C 1
ATOM 2459 O O . ASN A 1 293 ? 4.388 -1.760 21.042 1.00 83.88 293 ASN A O 1
ATOM 2463 N N . LEU A 1 294 ? 4.318 -1.179 18.871 1.00 77.56 294 LEU A N 1
ATOM 2464 C CA . LEU A 1 294 ? 3.322 -0.119 19.047 1.00 77.56 294 LEU A CA 1
ATOM 2465 C C . LEU A 1 294 ? 1.956 -0.680 19.476 1.00 77.56 294 LEU A C 1
ATOM 2467 O O . LEU A 1 294 ? 1.297 -0.132 20.354 1.00 77.56 294 LEU A O 1
ATOM 2471 N N . LEU A 1 295 ? 1.521 -1.797 18.890 1.00 71.75 295 LEU A N 1
ATOM 2472 C CA . LEU A 1 295 ? 0.284 -2.461 19.306 1.00 71.75 295 LEU A CA 1
ATOM 2473 C C . LEU A 1 295 ? 0.382 -2.981 20.752 1.00 71.75 295 LEU A C 1
ATOM 2475 O O . LEU A 1 295 ? -0.580 -2.908 21.516 1.00 71.75 295 LEU A O 1
ATOM 2479 N N . SER A 1 296 ? 1.552 -3.467 21.156 1.00 83.62 296 SER A N 1
ATOM 2480 C CA . SER A 1 296 ? 1.812 -3.922 22.520 1.00 83.62 296 SER A CA 1
ATOM 2481 C C . SER A 1 296 ? 1.673 -2.782 23.531 1.00 83.62 296 SER A C 1
ATOM 2483 O O . SER A 1 296 ? 1.056 -2.980 24.580 1.00 83.62 296 SER A O 1
ATOM 2485 N N . SER A 1 297 ? 2.136 -1.568 23.203 1.00 81.88 297 SER A N 1
ATOM 2486 C CA . SER A 1 297 ? 2.007 -0.409 24.101 1.00 81.88 297 SER A CA 1
ATOM 2487 C C . SER A 1 297 ? 0.562 0.048 24.308 1.00 81.88 297 SER A C 1
ATOM 2489 O O . SER A 1 297 ? 0.256 0.624 25.346 1.00 81.88 297 SER A O 1
ATOM 2491 N N . ILE A 1 298 ? -0.339 -0.226 23.358 1.00 75.25 298 ILE A N 1
ATOM 2492 C CA . ILE A 1 298 ? -1.774 0.093 23.480 1.00 75.25 298 ILE A CA 1
ATOM 2493 C C . ILE A 1 298 ? -2.604 -1.055 24.077 1.00 75.25 298 ILE A C 1
ATOM 2495 O O . ILE A 1 298 ? -3.825 -0.953 24.141 1.00 75.25 298 ILE A O 1
ATOM 2499 N N . GLY A 1 299 ? -1.965 -2.152 24.501 1.00 76.94 299 GLY A N 1
ATOM 2500 C CA . GLY A 1 299 ? -2.629 -3.265 25.185 1.00 76.94 299 GLY A CA 1
ATOM 2501 C C . GLY A 1 299 ? -2.719 -4.571 24.392 1.00 76.94 299 GLY A C 1
ATOM 2502 O O . GLY A 1 299 ? -3.304 -5.527 24.891 1.00 76.94 299 GLY A O 1
ATOM 2503 N N . ILE A 1 300 ? -2.147 -4.681 23.189 1.00 81.88 300 ILE A N 1
ATOM 2504 C CA . ILE A 1 300 ? -2.047 -5.960 22.452 1.00 81.88 300 ILE A CA 1
ATOM 2505 C C . ILE A 1 300 ? -0.846 -6.749 22.990 1.00 81.88 300 ILE A C 1
ATOM 2507 O O . ILE A 1 300 ? 0.175 -6.935 22.332 1.00 81.88 300 ILE A O 1
ATOM 2511 N N . ASN A 1 301 ? -0.950 -7.160 24.247 1.00 88.94 301 ASN A N 1
ATOM 2512 C CA . ASN A 1 301 ? 0.113 -7.799 25.013 1.00 88.94 301 ASN A CA 1
ATOM 2513 C C . ASN A 1 301 ? -0.502 -8.801 26.009 1.00 88.94 301 ASN A C 1
ATOM 2515 O O . ASN A 1 301 ? -1.726 -8.979 26.023 1.00 88.94 301 ASN A O 1
ATOM 2519 N N . PRO A 1 302 ? 0.300 -9.489 26.843 1.00 89.06 302 PRO A N 1
ATOM 2520 C CA . PRO A 1 302 ? -0.233 -10.587 27.620 1.00 89.06 302 PRO A CA 1
ATOM 2521 C C . PRO A 1 302 ? -1.248 -10.194 28.690 1.00 89.06 302 PRO A C 1
ATOM 2523 O O . PRO A 1 302 ? -2.128 -11.006 28.980 1.00 89.06 302 PRO A O 1
ATOM 2526 N N . SER A 1 303 ? -1.107 -8.986 29.235 1.00 89.62 303 SER A N 1
ATOM 2527 C CA . SER A 1 303 ? -1.884 -8.427 30.342 1.00 89.62 303 SER A CA 1
ATOM 2528 C C . SER A 1 303 ? -2.959 -7.426 29.905 1.00 89.62 303 SER A C 1
ATOM 2530 O O . SER A 1 303 ? -3.716 -6.958 30.749 1.00 89.62 303 SER A O 1
ATOM 2532 N N . GLY A 1 304 ? -3.024 -7.081 28.617 1.00 89.56 304 GLY A N 1
ATOM 2533 C CA . GLY A 1 304 ? -3.991 -6.134 28.067 1.00 89.56 304 GLY A CA 1
ATOM 2534 C C . GLY A 1 304 ? -5.247 -6.809 27.509 1.00 89.56 304 GLY A C 1
ATOM 2535 O O . GLY A 1 304 ? -5.983 -7.492 28.218 1.00 89.56 304 GLY A O 1
ATOM 2536 N N . PHE A 1 305 ? -5.524 -6.590 26.223 1.00 85.12 305 PHE A N 1
ATOM 2537 C CA . PHE A 1 305 ? -6.701 -7.118 25.537 1.00 85.12 305 PHE A CA 1
ATOM 2538 C C . PHE A 1 305 ? -6.744 -8.652 25.513 1.00 85.12 305 PHE A C 1
ATOM 2540 O O . PHE A 1 305 ? -5.724 -9.345 25.570 1.00 85.12 305 PHE A O 1
ATOM 2547 N N . SER A 1 306 ? -7.956 -9.195 25.350 1.00 88.62 306 SER A N 1
ATOM 2548 C CA . SER A 1 306 ? -8.157 -10.642 25.250 1.00 88.62 306 SER A CA 1
ATOM 2549 C C . SER A 1 306 ? -7.341 -11.243 24.102 1.00 88.62 306 SER A C 1
ATOM 2551 O O . SER A 1 306 ? -7.186 -10.640 23.039 1.00 88.62 306 SER A O 1
ATOM 2553 N N . LYS A 1 307 ? -6.854 -12.477 24.285 1.00 87.81 307 LYS A N 1
ATOM 2554 C CA . LYS A 1 307 ? -6.017 -13.162 23.283 1.00 87.81 307 LYS A CA 1
ATOM 2555 C C . LYS A 1 307 ? -6.686 -13.249 21.914 1.00 87.81 307 LYS A C 1
ATOM 2557 O O . LYS A 1 307 ? -6.033 -13.055 20.893 1.00 87.81 307 LYS A O 1
ATOM 2562 N N . ILE A 1 308 ? -7.996 -13.487 21.898 1.00 82.06 308 ILE A N 1
ATOM 2563 C CA . ILE A 1 308 ? -8.793 -13.564 20.670 1.00 82.06 308 ILE A CA 1
ATOM 2564 C C . ILE A 1 308 ? -8.780 -12.215 19.943 1.00 82.06 308 ILE A C 1
ATOM 2566 O O . ILE A 1 308 ? -8.523 -12.168 18.740 1.00 82.06 308 ILE A O 1
ATOM 2570 N N . LEU A 1 309 ? -9.020 -11.115 20.663 1.00 78.25 309 LEU A N 1
ATOM 2571 C CA . LEU A 1 309 ? -9.021 -9.774 20.083 1.00 78.25 309 LEU A CA 1
ATOM 2572 C C . LEU A 1 309 ? -7.622 -9.382 19.595 1.00 78.25 309 LEU A C 1
ATOM 2574 O O . LEU A 1 309 ? -7.464 -8.969 18.448 1.00 78.25 309 LEU A O 1
ATOM 2578 N N . SER A 1 310 ? -6.602 -9.598 20.422 1.00 82.31 310 SER A N 1
ATOM 2579 C CA . SER A 1 310 ? -5.201 -9.352 20.079 1.00 82.31 310 SER A CA 1
ATOM 2580 C C . SER A 1 310 ? -4.770 -10.105 18.819 1.00 82.31 310 SER A C 1
ATOM 2582 O O . SER A 1 310 ? -4.104 -9.554 17.943 1.00 82.31 310 SER A O 1
ATOM 2584 N N . THR A 1 311 ? -5.231 -11.345 18.661 1.00 81.38 311 THR A N 1
ATOM 2585 C CA . THR A 1 311 ? -4.905 -12.150 17.482 1.00 81.38 311 THR A CA 1
ATOM 2586 C C . THR A 1 311 ? -5.664 -11.706 16.229 1.00 81.38 311 THR A C 1
ATOM 2588 O O . THR A 1 311 ? -5.128 -11.782 15.121 1.00 81.38 311 THR A O 1
ATOM 2591 N N . ARG A 1 312 ? -6.873 -11.142 16.375 1.00 77.88 312 ARG A N 1
ATOM 2592 C CA . ARG A 1 312 ? -7.568 -10.463 15.267 1.00 77.88 312 ARG A CA 1
ATOM 2593 C C . ARG A 1 312 ? -6.816 -9.213 14.816 1.00 77.88 312 ARG A C 1
ATOM 2595 O O . ARG A 1 312 ? -6.676 -9.023 13.610 1.00 77.88 312 ARG A O 1
ATOM 2602 N N . PHE A 1 313 ? -6.298 -8.405 15.742 1.00 72.88 313 PHE A N 1
ATOM 2603 C CA . PHE A 1 313 ? -5.464 -7.246 15.404 1.00 72.88 313 PHE A CA 1
ATOM 2604 C C . PHE A 1 313 ? -4.207 -7.657 14.636 1.00 72.88 313 PHE A C 1
ATOM 2606 O O . PHE A 1 313 ? -3.912 -7.075 13.592 1.00 72.88 313 PHE A O 1
ATOM 2613 N N . TYR A 1 314 ? -3.524 -8.717 15.078 1.00 83.56 314 TYR A N 1
ATOM 2614 C CA . TYR A 1 314 ? -2.410 -9.289 14.323 1.00 83.56 314 TYR A CA 1
ATOM 2615 C C . TYR A 1 314 ? -2.825 -9.670 12.893 1.00 83.56 314 TYR A C 1
ATOM 2617 O O . TYR A 1 314 ? -2.180 -9.250 11.932 1.00 83.56 314 TYR A O 1
ATOM 2625 N N . ALA A 1 315 ? -3.925 -10.413 12.736 1.00 72.06 315 ALA A N 1
ATOM 2626 C CA . ALA A 1 315 ? -4.386 -10.886 11.432 1.00 72.06 315 ALA A CA 1
ATOM 2627 C C . ALA A 1 315 ? -4.762 -9.750 10.462 1.00 72.06 315 ALA A C 1
ATOM 2629 O O . ALA A 1 315 ? -4.575 -9.906 9.257 1.00 72.06 315 ALA A O 1
ATOM 2630 N N . HIS A 1 316 ? -5.269 -8.622 10.969 1.00 70.19 316 HIS A N 1
ATOM 2631 C CA . HIS A 1 316 ? -5.728 -7.501 10.139 1.00 70.19 316 HIS A CA 1
ATOM 2632 C C . HIS A 1 316 ? -4.659 -6.432 9.890 1.00 70.19 316 HIS A C 1
ATOM 2634 O O . HIS A 1 316 ? -4.715 -5.759 8.864 1.00 70.19 316 HIS A O 1
ATOM 2640 N N . ILE A 1 317 ? -3.703 -6.254 10.806 1.00 62.69 317 ILE A N 1
ATOM 2641 C CA . ILE A 1 317 ? -2.738 -5.144 10.750 1.00 62.69 317 ILE A CA 1
ATOM 2642 C C . ILE A 1 317 ? -1.321 -5.637 10.468 1.00 62.69 317 ILE A C 1
ATOM 2644 O O . ILE A 1 317 ? -0.636 -5.071 9.618 1.00 62.69 317 ILE A O 1
ATOM 2648 N N . ILE A 1 318 ? -0.876 -6.680 11.170 1.00 76.50 318 ILE A N 1
ATOM 2649 C CA . ILE A 1 318 ? 0.515 -7.146 11.124 1.00 76.50 318 ILE A CA 1
ATOM 2650 C C . ILE A 1 318 ? 0.721 -8.132 9.978 1.00 76.50 318 ILE A C 1
ATOM 2652 O O . ILE A 1 318 ? 1.633 -7.969 9.170 1.00 76.50 318 ILE A O 1
ATOM 2656 N N . ARG A 1 319 ? -0.158 -9.130 9.858 1.00 81.25 319 ARG A N 1
ATOM 2657 C CA . ARG A 1 319 ? -0.073 -10.166 8.821 1.00 81.25 319 ARG A CA 1
ATOM 2658 C C . ARG A 1 319 ? 0.013 -9.594 7.398 1.00 81.25 319 ARG A C 1
ATOM 2660 O O . ARG A 1 319 ? 0.896 -10.038 6.671 1.00 81.25 319 ARG A O 1
ATOM 2667 N N . PRO A 1 320 ? -0.792 -8.592 6.989 1.00 74.19 320 PRO A N 1
ATOM 2668 C CA . PRO A 1 320 ? -0.664 -8.025 5.647 1.00 74.19 320 PRO A CA 1
ATOM 2669 C C . PRO A 1 320 ? 0.704 -7.390 5.367 1.00 74.19 320 PRO A C 1
ATOM 2671 O O . PRO A 1 320 ? 1.103 -7.311 4.211 1.00 74.19 320 PRO A O 1
ATOM 2674 N N . GLN A 1 321 ? 1.428 -6.941 6.400 1.00 74.62 321 GLN A N 1
ATOM 2675 C CA . GLN A 1 321 ? 2.788 -6.417 6.244 1.00 74.62 321 GLN A CA 1
ATOM 2676 C C . GLN A 1 321 ? 3.793 -7.541 5.979 1.00 74.62 321 GLN A C 1
ATOM 2678 O O . GLN A 1 321 ? 4.678 -7.373 5.152 1.00 74.62 321 GLN A O 1
ATOM 2683 N N . LEU A 1 322 ? 3.633 -8.692 6.642 1.00 78.81 322 LEU A N 1
ATOM 2684 C CA . LEU A 1 322 ? 4.456 -9.884 6.403 1.00 78.81 322 LEU A CA 1
ATOM 2685 C C . LEU A 1 322 ? 4.179 -10.511 5.029 1.00 78.81 322 LEU A C 1
ATOM 2687 O O . LEU A 1 322 ? 5.092 -11.016 4.388 1.00 78.81 322 LEU A O 1
ATOM 2691 N N . GLU A 1 323 ? 2.927 -10.459 4.571 1.00 78.12 323 GLU A N 1
ATOM 2692 C CA . GLU A 1 323 ? 2.491 -11.004 3.277 1.00 78.12 323 GLU A CA 1
ATOM 2693 C C . GLU A 1 323 ? 2.803 -10.083 2.083 1.00 78.12 323 GLU A C 1
ATOM 2695 O O . GLU A 1 323 ? 2.655 -10.494 0.928 1.00 78.12 323 GLU A O 1
ATOM 2700 N N . TYR A 1 324 ? 3.230 -8.841 2.329 1.00 72.75 324 TYR A N 1
ATOM 2701 C CA . TYR A 1 324 ? 3.470 -7.869 1.268 1.00 72.75 324 TYR A CA 1
ATOM 2702 C C . TYR A 1 324 ? 4.577 -8.338 0.316 1.00 72.75 324 TYR A C 1
ATOM 2704 O O . TYR A 1 324 ? 5.686 -8.660 0.732 1.00 72.75 324 TYR A O 1
ATOM 2712 N N . GLY A 1 325 ? 4.269 -8.392 -0.980 1.00 64.44 325 GLY A N 1
ATOM 2713 C CA . GLY A 1 325 ? 5.210 -8.846 -2.003 1.00 64.44 325 GLY A CA 1
ATOM 2714 C C . GLY A 1 325 ? 5.497 -10.355 -1.987 1.00 64.44 325 GLY A C 1
ATOM 2715 O O . GLY A 1 325 ? 6.267 -10.833 -2.821 1.00 64.44 325 GLY A O 1
ATOM 2716 N N . VAL A 1 326 ? 4.844 -11.133 -1.109 1.00 71.25 326 VAL A N 1
ATOM 2717 C CA . VAL A 1 326 ? 4.988 -12.599 -1.083 1.00 71.25 326 VAL A CA 1
ATOM 2718 C C . VAL A 1 326 ? 4.309 -13.260 -2.288 1.00 71.25 326 VAL A C 1
ATOM 2720 O O . VAL A 1 326 ? 4.762 -14.280 -2.807 1.00 71.25 326 VAL A O 1
ATOM 2723 N N . THR A 1 327 ? 3.237 -12.639 -2.782 1.00 63.22 327 THR A N 1
ATOM 2724 C CA . THR A 1 327 ? 2.470 -13.088 -3.953 1.00 63.22 327 THR A CA 1
ATOM 2725 C C . THR A 1 327 ? 3.176 -12.853 -5.283 1.00 63.22 327 THR A C 1
ATOM 2727 O O . THR A 1 327 ? 2.627 -13.245 -6.303 1.00 63.22 327 THR A O 1
ATOM 2730 N N . ILE A 1 328 ? 4.311 -12.147 -5.304 1.00 59.41 328 ILE A N 1
ATOM 2731 C CA . ILE A 1 328 ? 4.982 -11.707 -6.542 1.00 59.41 328 ILE A CA 1
ATOM 2732 C C . ILE A 1 328 ? 6.465 -12.099 -6.592 1.00 59.41 328 ILE A C 1
ATOM 2734 O O . ILE A 1 328 ? 7.103 -11.906 -7.616 1.00 59.41 328 ILE A O 1
ATOM 2738 N N . ASN A 1 329 ? 6.997 -12.708 -5.526 1.00 64.31 329 ASN A N 1
ATOM 2739 C CA . ASN A 1 329 ? 8.382 -13.170 -5.434 1.00 64.31 329 ASN A CA 1
ATOM 2740 C C . ASN A 1 329 ? 8.438 -14.645 -5.023 1.00 64.31 329 ASN A C 1
ATOM 2742 O O . ASN A 1 329 ? 7.571 -15.125 -4.292 1.00 64.31 329 ASN A O 1
ATOM 2746 N N . ARG A 1 330 ? 9.478 -15.369 -5.459 1.00 67.75 330 ARG A N 1
ATOM 2747 C CA . ARG A 1 330 ? 9.817 -16.680 -4.880 1.00 67.75 330 ARG A CA 1
ATOM 2748 C C . ARG A 1 330 ? 10.882 -16.498 -3.811 1.00 67.75 330 ARG A C 1
ATOM 2750 O O . ARG A 1 330 ? 11.834 -15.757 -4.021 1.00 67.75 330 ARG A O 1
ATOM 2757 N N . PHE A 1 331 ? 10.731 -17.220 -2.710 1.00 72.19 331 PHE A N 1
ATOM 2758 C CA . PHE A 1 331 ? 11.635 -17.140 -1.571 1.00 72.19 331 PHE A CA 1
ATOM 2759 C C . PHE A 1 331 ? 12.346 -18.467 -1.364 1.00 72.19 331 PHE A C 1
ATOM 2761 O O . PHE A 1 331 ? 11.772 -19.535 -1.587 1.00 72.19 331 PHE A O 1
ATOM 2768 N N . THR A 1 332 ? 13.591 -18.398 -0.911 1.00 82.31 332 THR A N 1
ATOM 2769 C CA . THR A 1 332 ? 14.304 -19.560 -0.389 1.00 82.31 332 THR A CA 1
ATOM 2770 C C . THR A 1 332 ? 13.698 -19.991 0.947 1.00 82.31 332 THR A C 1
ATOM 2772 O O . THR A 1 332 ? 13.043 -19.209 1.643 1.00 82.31 332 THR A O 1
ATOM 2775 N N . SER A 1 333 ? 13.976 -21.224 1.369 1.00 82.38 333 SER A N 1
ATOM 2776 C CA . SER A 1 333 ? 13.558 -21.712 2.689 1.00 82.38 333 SER A CA 1
ATOM 2777 C C . SER A 1 333 ? 14.072 -20.827 3.835 1.00 82.38 333 SER A C 1
ATOM 2779 O O . SER A 1 333 ? 13.349 -20.605 4.802 1.00 82.38 333 SER A O 1
ATOM 2781 N N . SER A 1 334 ? 15.279 -20.256 3.717 1.00 83.31 334 SER A N 1
ATOM 2782 C CA . SER A 1 334 ? 15.840 -19.352 4.735 1.00 83.31 334 SER A CA 1
ATOM 2783 C C . SER A 1 334 ? 15.118 -17.999 4.806 1.00 83.31 334 SER A C 1
ATOM 2785 O O . SER A 1 334 ? 14.938 -17.441 5.890 1.00 83.31 334 SER A O 1
ATOM 2787 N N . GLN A 1 335 ? 14.649 -17.481 3.669 1.00 82.69 335 GLN A N 1
ATOM 2788 C CA . GLN A 1 335 ? 13.840 -16.262 3.616 1.00 82.69 335 GLN A CA 1
ATOM 2789 C C . GLN A 1 335 ? 12.445 -16.500 4.212 1.00 82.69 335 GLN A C 1
ATOM 2791 O O . GLN A 1 335 ? 11.971 -15.689 5.004 1.00 82.69 335 GLN A O 1
ATOM 2796 N N . LEU A 1 336 ? 11.816 -17.643 3.919 1.00 86.38 336 LEU A N 1
ATOM 2797 C CA . LEU A 1 336 ? 10.539 -18.021 4.536 1.00 86.38 336 LEU A CA 1
ATOM 2798 C C . LEU A 1 336 ? 10.654 -18.192 6.053 1.00 86.38 336 LEU A C 1
ATOM 2800 O O . LEU A 1 336 ? 9.781 -17.725 6.783 1.00 86.38 336 LEU A O 1
ATOM 2804 N N . TYR A 1 337 ? 11.762 -18.760 6.530 1.00 89.69 337 TYR A N 1
ATOM 2805 C CA . TYR A 1 337 ? 12.042 -18.868 7.961 1.00 89.69 337 TYR A CA 1
ATOM 2806 C C . TYR A 1 337 ? 12.089 -17.495 8.650 1.00 89.69 337 TYR A C 1
ATOM 2808 O O . TYR A 1 337 ? 11.591 -17.337 9.758 1.00 89.69 337 TYR A O 1
ATOM 2816 N N . THR A 1 338 ? 12.609 -16.461 7.979 1.00 90.50 338 THR A N 1
ATOM 2817 C CA . THR A 1 338 ? 12.609 -15.086 8.521 1.00 90.50 338 THR A CA 1
ATOM 2818 C C . THR A 1 338 ? 11.190 -14.551 8.741 1.00 90.50 338 THR A C 1
ATOM 2820 O O . THR A 1 338 ? 10.923 -13.889 9.745 1.00 90.50 338 THR A O 1
ATOM 2823 N N . LEU A 1 339 ? 10.266 -14.842 7.819 1.00 90.06 339 LEU A N 1
ATOM 2824 C CA . LEU A 1 339 ? 8.858 -14.474 7.975 1.00 90.06 339 LEU A CA 1
ATOM 2825 C C . LEU A 1 339 ? 8.180 -15.264 9.097 1.00 90.06 339 LEU A C 1
ATOM 2827 O O . LEU A 1 339 ? 7.400 -14.685 9.855 1.00 90.06 339 LEU A O 1
ATOM 2831 N N . GLU A 1 340 ? 8.472 -16.563 9.205 1.00 92.69 340 GLU A N 1
ATOM 2832 C CA . GLU A 1 340 ? 7.957 -17.409 10.286 1.00 92.69 340 GLU A CA 1
ATOM 2833 C C . GLU A 1 340 ? 8.441 -16.924 11.651 1.00 92.69 340 GLU A C 1
ATOM 2835 O O . GLU A 1 340 ? 7.622 -16.736 12.543 1.00 92.69 340 GLU A O 1
ATOM 2840 N N . GLU A 1 341 ? 9.725 -16.602 11.802 1.00 93.25 341 GLU A N 1
ATOM 2841 C CA . GLU A 1 341 ? 10.262 -16.067 13.058 1.00 93.25 341 GLU A CA 1
ATOM 2842 C C . GLU A 1 341 ? 9.631 -14.720 13.433 1.00 93.25 341 GLU A C 1
ATOM 2844 O O . GLU A 1 341 ? 9.339 -14.470 14.605 1.00 93.25 341 GLU A O 1
ATOM 2849 N N . ALA A 1 342 ? 9.364 -13.853 12.451 1.00 93.44 342 ALA A N 1
ATOM 2850 C CA . ALA A 1 342 ? 8.671 -12.589 12.691 1.00 93.44 342 ALA A CA 1
ATOM 2851 C C . ALA A 1 342 ? 7.204 -12.799 13.111 1.00 93.44 342 ALA A C 1
ATOM 2853 O O . ALA A 1 342 ? 6.729 -12.132 14.037 1.00 93.44 342 ALA A O 1
ATOM 2854 N N . GLN A 1 343 ? 6.486 -13.734 12.471 1.00 94.31 343 GLN A N 1
ATOM 2855 C CA . GLN A 1 343 ? 5.147 -14.154 12.903 1.00 94.31 343 GLN A CA 1
ATOM 2856 C C . GLN A 1 343 ? 5.198 -14.675 14.339 1.00 94.31 343 GLN A C 1
ATOM 2858 O O . GLN A 1 343 ? 4.436 -14.216 15.191 1.00 94.31 343 GLN A O 1
ATOM 2863 N N . ASP A 1 344 ? 6.120 -15.587 14.613 1.00 94.00 344 ASP A N 1
ATOM 2864 C CA . ASP A 1 344 ? 6.260 -16.240 15.900 1.00 94.00 344 ASP A CA 1
ATOM 2865 C C . ASP A 1 344 ? 6.559 -15.253 17.019 1.00 94.00 344 ASP A C 1
ATOM 2867 O O . ASP A 1 344 ? 5.916 -15.304 18.065 1.00 94.00 344 ASP A O 1
ATOM 2871 N N . ALA A 1 345 ? 7.474 -14.311 16.797 1.00 93.56 345 ALA A N 1
ATOM 2872 C CA . ALA A 1 345 ? 7.780 -13.260 17.757 1.00 93.56 345 ALA A CA 1
ATOM 2873 C C . ALA A 1 345 ? 6.535 -12.424 18.104 1.00 93.56 345 ALA A C 1
ATOM 2875 O O . ALA A 1 345 ? 6.269 -12.176 19.284 1.00 93.56 345 ALA A O 1
ATOM 2876 N N . CYS A 1 346 ? 5.722 -12.055 17.107 1.00 91.81 346 CYS A N 1
ATOM 2877 C CA . CYS A 1 346 ? 4.476 -11.324 17.345 1.00 91.81 346 CYS A CA 1
ATOM 2878 C C . CYS A 1 346 ? 3.473 -12.152 18.164 1.00 91.81 346 CYS A C 1
ATOM 2880 O O . CYS A 1 346 ? 2.899 -11.658 19.136 1.00 91.81 346 CYS A O 1
ATOM 2882 N N . ILE A 1 347 ? 3.281 -13.425 17.804 1.00 93.19 347 ILE A N 1
ATOM 2883 C CA . ILE A 1 347 ? 2.350 -14.324 18.499 1.00 93.19 347 ILE A CA 1
ATOM 2884 C C . ILE A 1 347 ? 2.817 -14.604 19.931 1.00 93.19 347 ILE A C 1
ATOM 2886 O O . ILE A 1 347 ? 2.014 -14.542 20.863 1.00 93.19 347 ILE A O 1
ATOM 2890 N N . ARG A 1 348 ? 4.116 -14.835 20.150 1.00 92.94 348 ARG A N 1
ATOM 2891 C CA . ARG A 1 348 ? 4.694 -14.976 21.494 1.00 92.94 348 ARG A CA 1
ATOM 2892 C C . ARG A 1 348 ? 4.441 -13.720 22.330 1.00 92.94 348 ARG A C 1
ATOM 2894 O O . ARG A 1 348 ? 4.001 -13.848 23.472 1.00 92.94 348 ARG A O 1
ATOM 2901 N N . GLY A 1 349 ? 4.606 -12.533 21.740 1.00 89.81 349 GLY A N 1
ATOM 2902 C CA . GLY A 1 349 ? 4.304 -11.249 22.376 1.00 89.81 349 GLY A CA 1
ATOM 2903 C C . GLY A 1 349 ? 2.849 -11.118 22.837 1.00 89.81 349 GLY A C 1
ATOM 2904 O O . GLY A 1 349 ? 2.598 -10.665 23.948 1.00 89.81 349 GLY A O 1
ATOM 2905 N N . ILE A 1 350 ? 1.881 -11.592 22.047 1.00 89.62 350 ILE A N 1
ATOM 2906 C CA . ILE A 1 350 ? 0.455 -11.572 22.425 1.00 89.62 350 ILE A CA 1
ATOM 2907 C C . ILE A 1 350 ? 0.167 -12.530 23.589 1.00 89.62 350 ILE A C 1
ATOM 2909 O O . ILE A 1 350 ? -0.595 -12.216 24.510 1.00 89.62 350 ILE A O 1
ATOM 2913 N N . TYR A 1 351 ? 0.751 -13.726 23.556 1.00 90.19 351 TYR A N 1
ATOM 2914 C CA . TYR A 1 351 ? 0.419 -14.798 24.497 1.00 90.19 351 TYR A CA 1
ATOM 2915 C C . TYR A 1 351 ? 1.308 -14.829 25.743 1.00 90.19 351 TYR A C 1
ATOM 2917 O O . TYR A 1 351 ? 0.960 -15.502 26.707 1.00 90.19 351 TYR A O 1
ATOM 2925 N N . GLY A 1 352 ? 2.391 -14.052 25.769 1.00 88.06 352 GLY A N 1
ATOM 2926 C CA . GLY A 1 352 ? 3.334 -13.985 26.890 1.00 88.06 352 GLY A CA 1
ATOM 2927 C C . GLY A 1 352 ? 4.325 -15.143 26.915 1.00 88.06 352 GLY A C 1
ATOM 2928 O O . GLY A 1 352 ? 4.927 -15.422 27.949 1.00 88.06 352 GLY A O 1
ATOM 2929 N N . ALA A 1 353 ? 4.494 -15.822 25.781 1.00 86.06 353 ALA A N 1
ATOM 2930 C CA . ALA A 1 353 ? 5.467 -16.891 25.635 1.00 86.06 353 ALA A CA 1
ATOM 2931 C C . ALA A 1 353 ? 6.880 -16.300 25.473 1.00 86.06 353 ALA A C 1
ATOM 2933 O O . ALA A 1 353 ? 7.058 -15.271 24.823 1.00 86.06 353 ALA A O 1
ATOM 2934 N N . ARG A 1 354 ? 7.895 -16.936 26.070 1.00 80.75 354 ARG A N 1
ATOM 2935 C CA . ARG A 1 354 ? 9.290 -16.455 26.052 1.00 80.75 354 ARG A CA 1
ATOM 2936 C C . ARG A 1 354 ? 10.186 -17.331 25.174 1.00 80.75 354 ARG A C 1
ATOM 2938 O O . ARG A 1 354 ? 9.929 -18.520 24.997 1.00 80.75 354 ARG A O 1
ATOM 2945 N N . GLY A 1 355 ? 11.276 -16.747 24.675 1.00 78.25 355 GLY A N 1
ATOM 2946 C CA . GLY A 1 355 ? 12.341 -17.469 23.973 1.00 78.25 355 GLY A CA 1
ATOM 2947 C C . GLY A 1 355 ? 11.856 -18.198 22.716 1.00 78.25 355 GLY A C 1
ATOM 2948 O O . GLY A 1 355 ? 11.147 -17.621 21.894 1.00 78.25 355 GLY A O 1
ATOM 2949 N N . LYS A 1 356 ? 12.242 -19.474 22.583 1.00 78.00 356 LYS A N 1
ATOM 2950 C CA . LYS A 1 356 ? 11.905 -20.361 21.452 1.00 78.00 356 LYS A CA 1
ATOM 2951 C C . LYS A 1 356 ? 10.648 -21.208 21.695 1.00 78.00 356 LYS A C 1
ATOM 2953 O O . LYS A 1 356 ? 10.516 -22.295 21.140 1.00 78.00 356 LYS A O 1
ATOM 2958 N N . ALA A 1 357 ? 9.745 -20.753 22.564 1.00 83.56 357 ALA A N 1
ATOM 2959 C CA . ALA A 1 357 ? 8.494 -21.459 22.809 1.00 83.56 357 ALA A CA 1
ATOM 2960 C C . ALA A 1 357 ? 7.711 -21.644 21.497 1.00 83.56 357 ALA A C 1
ATOM 2962 O O . ALA A 1 357 ? 7.514 -20.689 20.739 1.00 83.56 357 ALA A O 1
ATOM 2963 N N . SER A 1 358 ? 7.274 -22.879 21.245 1.00 85.12 358 SER A N 1
ATOM 2964 C CA . SER A 1 358 ? 6.517 -23.227 20.043 1.00 85.12 358 SER A CA 1
ATOM 2965 C C . SER A 1 358 ? 5.209 -22.441 19.978 1.00 85.12 358 SER A C 1
ATOM 2967 O O . SER A 1 358 ? 4.452 -22.382 20.946 1.00 85.12 358 SER A O 1
ATOM 2969 N N . THR A 1 359 ? 4.923 -21.865 18.816 1.00 89.38 359 THR A N 1
ATOM 2970 C CA . THR A 1 359 ? 3.700 -21.099 18.536 1.00 89.38 359 THR A CA 1
ATOM 2971 C C . THR A 1 359 ? 2.627 -21.938 17.848 1.00 89.38 359 THR A C 1
ATOM 2973 O O . THR A 1 359 ? 1.502 -21.466 17.699 1.00 89.38 359 THR A O 1
ATOM 2976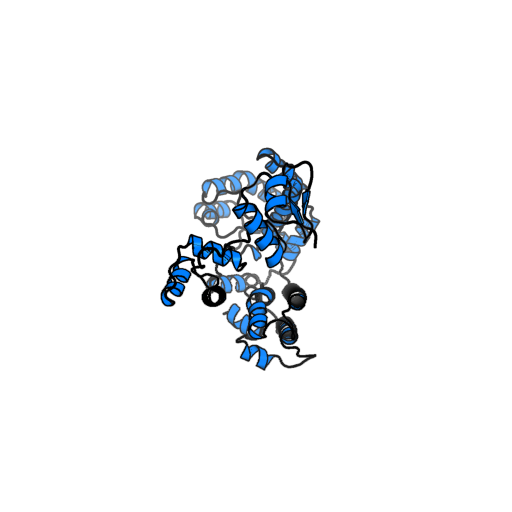 N N . LYS A 1 360 ? 2.929 -23.190 17.464 1.00 86.88 360 LYS A N 1
ATOM 2977 C CA . LYS A 1 360 ? 2.037 -24.055 16.667 1.00 86.88 360 LYS A CA 1
ATOM 2978 C C . LYS A 1 360 ? 0.639 -24.188 17.270 1.00 86.88 360 LYS A C 1
ATOM 2980 O O . LYS A 1 360 ? -0.354 -24.018 16.568 1.00 86.88 360 LYS A O 1
ATOM 2985 N N . VAL A 1 361 ? 0.562 -24.451 18.575 1.00 83.38 361 VAL A N 1
ATOM 2986 C CA . VAL A 1 361 ? -0.718 -24.587 19.293 1.00 83.38 361 VAL A CA 1
ATOM 2987 C C . VAL A 1 361 ? -1.484 -23.266 19.270 1.00 83.38 361 VAL A C 1
ATOM 2989 O O . VAL A 1 361 ? -2.672 -23.233 18.972 1.00 83.38 361 VAL A O 1
ATOM 2992 N N . THR A 1 362 ? -0.793 -22.158 19.521 1.00 85.25 362 THR A N 1
ATOM 2993 C CA . THR A 1 362 ? -1.378 -20.816 19.552 1.00 85.25 362 THR A CA 1
ATOM 2994 C C . THR A 1 362 ? -1.918 -20.382 18.192 1.00 85.25 362 THR A C 1
ATOM 2996 O O . THR A 1 362 ? -3.023 -19.844 18.100 1.00 85.25 362 THR A O 1
ATOM 2999 N N . LEU A 1 363 ? -1.154 -20.647 17.132 1.00 86.44 363 LEU A N 1
ATOM 3000 C CA . LEU A 1 363 ? -1.547 -20.428 15.746 1.00 86.44 363 LEU A CA 1
ATOM 3001 C C . LEU A 1 363 ? -2.807 -21.233 15.409 1.00 86.44 363 LEU A C 1
ATOM 3003 O O . LEU A 1 363 ? -3.786 -20.661 14.926 1.00 86.44 363 LEU A O 1
ATOM 3007 N N . HIS A 1 364 ? -2.832 -22.518 15.773 1.00 83.19 364 HIS A N 1
ATOM 3008 C CA . HIS A 1 364 ? -3.982 -23.394 15.559 1.00 83.19 364 HIS A CA 1
ATOM 3009 C C . HIS A 1 364 ? -5.243 -22.913 16.295 1.00 83.19 364 HIS A C 1
ATOM 3011 O O . HIS A 1 364 ? -6.284 -22.717 15.668 1.00 83.19 364 HIS A O 1
ATOM 3017 N N . LEU A 1 365 ? -5.141 -22.628 17.600 1.00 76.25 365 LEU A N 1
ATOM 3018 C CA . LEU A 1 365 ? -6.254 -22.113 18.414 1.00 76.25 365 LEU A CA 1
ATOM 3019 C C . LEU A 1 365 ? -6.828 -20.801 17.865 1.00 76.25 365 LEU A C 1
ATOM 3021 O O . LEU A 1 365 ? -8.008 -20.504 18.036 1.00 76.25 365 LEU A O 1
ATOM 3025 N N . SER A 1 366 ? -5.992 -20.030 17.178 1.00 76.62 366 SER A N 1
ATOM 3026 C CA . SER A 1 366 ? -6.356 -18.738 16.607 1.00 76.62 366 SER A CA 1
ATOM 3027 C C . SER A 1 366 ? -6.753 -18.800 15.134 1.00 76.62 366 SER A C 1
ATOM 3029 O O . SER A 1 366 ? -6.976 -17.753 14.523 1.00 76.62 366 SER A O 1
ATOM 3031 N N . LYS A 1 367 ? -6.827 -20.005 14.549 1.00 82.94 367 LYS A N 1
ATOM 3032 C CA . LYS A 1 367 ? -7.083 -20.229 13.116 1.00 82.94 367 LYS A CA 1
ATOM 3033 C C . LYS A 1 367 ? -6.126 -19.430 12.220 1.00 82.94 367 LYS A C 1
ATOM 3035 O O . LYS A 1 367 ? -6.511 -18.896 11.179 1.00 82.94 367 LYS A O 1
ATOM 3040 N N . LEU A 1 368 ? -4.875 -19.302 12.653 1.00 82.94 368 LEU A N 1
ATOM 3041 C CA . LEU A 1 368 ? -3.816 -18.644 11.909 1.00 82.94 368 LEU A CA 1
ATOM 3042 C C . LEU A 1 368 ? -2.892 -19.710 11.312 1.00 82.94 368 LEU A C 1
ATOM 3044 O O . LEU A 1 368 ? -2.263 -20.435 12.075 1.00 82.94 368 LEU A O 1
ATOM 3048 N N . PRO A 1 369 ? -2.768 -19.804 9.982 1.00 87.50 369 PRO A N 1
ATOM 3049 C CA . PRO A 1 369 ? -1.773 -20.683 9.377 1.00 87.50 369 PRO A CA 1
ATOM 3050 C C . PRO A 1 369 ? -0.348 -20.109 9.551 1.00 87.50 369 PRO A C 1
ATOM 3052 O O . PRO A 1 369 ? -0.191 -18.889 9.737 1.00 87.50 369 PRO A O 1
ATOM 3055 N N . PRO A 1 370 ? 0.691 -20.960 9.492 1.00 89.88 370 PRO A N 1
ATOM 3056 C CA . PRO A 1 370 ? 2.085 -20.529 9.430 1.00 89.88 370 PRO A CA 1
ATOM 3057 C C . PRO A 1 370 ? 2.383 -19.773 8.126 1.00 89.88 370 PRO A C 1
ATOM 3059 O O . PRO A 1 370 ? 1.680 -19.936 7.122 1.00 89.88 370 PRO A O 1
ATOM 3062 N N . MET A 1 371 ? 3.441 -18.956 8.117 1.00 88.75 371 MET A N 1
ATOM 3063 C CA . MET A 1 371 ? 3.816 -18.181 6.928 1.00 88.75 371 MET A CA 1
ATOM 3064 C C . MET A 1 371 ? 4.148 -19.067 5.724 1.00 88.75 371 MET A C 1
ATOM 3066 O O . MET A 1 371 ? 3.777 -18.702 4.613 1.00 88.75 371 MET A O 1
ATOM 3070 N N . SER A 1 372 ? 4.760 -20.239 5.914 1.00 85.50 372 SER A N 1
ATOM 3071 C CA . SER A 1 372 ? 4.997 -21.209 4.832 1.00 85.50 372 SER A CA 1
ATOM 3072 C C . SER A 1 372 ? 3.704 -21.654 4.134 1.00 85.50 372 SER A C 1
ATOM 3074 O O . SER A 1 372 ? 3.608 -21.614 2.907 1.00 85.50 372 SER A O 1
ATOM 3076 N N . GLU A 1 373 ? 2.667 -22.000 4.898 1.00 85.62 373 GLU A N 1
ATOM 3077 C CA . GLU A 1 373 ? 1.348 -22.340 4.353 1.00 85.62 373 GLU A CA 1
ATOM 3078 C C . GLU A 1 373 ? 0.683 -21.123 3.693 1.00 85.62 373 GLU A C 1
ATOM 3080 O O . GLU A 1 373 ? 0.104 -21.243 2.612 1.00 85.62 373 GLU A O 1
ATOM 3085 N N . ARG A 1 374 ? 0.814 -19.924 4.281 1.00 84.69 374 ARG A N 1
ATOM 3086 C CA . ARG A 1 374 ? 0.325 -18.682 3.657 1.00 84.69 374 ARG A CA 1
ATOM 3087 C C . ARG A 1 374 ? 0.975 -18.428 2.310 1.00 84.69 374 ARG A C 1
ATOM 3089 O O . ARG A 1 374 ? 0.260 -18.082 1.378 1.00 84.69 374 ARG A O 1
ATOM 3096 N N . VAL A 1 375 ? 2.287 -18.612 2.193 1.00 79.81 375 VAL A N 1
ATOM 3097 C CA . VAL A 1 375 ? 3.015 -18.451 0.930 1.00 79.81 375 VAL A CA 1
ATOM 3098 C C . VAL A 1 375 ? 2.457 -19.411 -0.115 1.00 79.81 375 VAL A C 1
ATOM 3100 O O . VAL A 1 375 ? 2.106 -18.964 -1.203 1.00 79.81 375 VAL A O 1
ATOM 3103 N N . ASN A 1 376 ? 2.260 -20.684 0.238 1.00 79.19 376 ASN A N 1
ATOM 3104 C CA . ASN A 1 376 ? 1.659 -21.668 -0.665 1.00 79.19 376 ASN A CA 1
ATOM 3105 C C . ASN A 1 376 ? 0.245 -21.259 -1.110 1.00 79.19 376 ASN A C 1
ATOM 3107 O O . ASN A 1 376 ? -0.050 -21.285 -2.300 1.00 79.19 376 ASN A O 1
ATOM 3111 N N . ILE A 1 377 ? -0.612 -20.815 -0.182 1.00 74.12 377 ILE A N 1
ATOM 3112 C CA . ILE A 1 377 ? -1.977 -20.347 -0.493 1.00 74.12 377 ILE A CA 1
ATOM 3113 C C . ILE A 1 377 ? -1.956 -19.103 -1.392 1.00 74.12 377 ILE A C 1
ATOM 3115 O O . ILE A 1 377 ? -2.794 -18.952 -2.277 1.00 74.12 377 ILE A O 1
ATOM 3119 N N . LEU A 1 378 ? -1.030 -18.180 -1.141 1.00 65.62 378 LEU A N 1
ATOM 3120 C CA . LEU A 1 378 ? -0.912 -16.919 -1.869 1.00 65.62 378 LEU A CA 1
ATOM 3121 C C . LEU A 1 378 ? -0.312 -17.103 -3.269 1.00 65.62 378 LEU A C 1
ATOM 3123 O O . LEU A 1 378 ? -0.610 -16.304 -4.160 1.00 65.62 378 LEU A O 1
ATOM 3127 N N . GLN A 1 379 ? 0.512 -18.134 -3.459 1.00 68.06 379 GLN A N 1
ATOM 3128 C CA . GLN A 1 379 ? 1.161 -18.462 -4.730 1.00 68.06 379 GLN A CA 1
ATOM 3129 C C . GLN A 1 379 ? 0.387 -19.485 -5.581 1.00 68.06 379 GLN A C 1
ATOM 3131 O O . GLN A 1 379 ? 0.671 -19.597 -6.775 1.00 68.06 379 GLN A O 1
ATOM 3136 N N . ALA A 1 380 ? -0.592 -20.189 -5.001 1.00 60.12 380 ALA A N 1
ATOM 3137 C CA . ALA A 1 380 ? -1.554 -21.037 -5.714 1.00 60.12 380 ALA A CA 1
ATOM 3138 C C . ALA A 1 380 ? -2.528 -20.216 -6.591 1.00 60.12 380 ALA A C 1
ATOM 3140 O O . ALA A 1 380 ? -2.754 -20.646 -7.754 1.00 60.12 380 ALA A O 1
#

Secondary structure (DSSP, 8-state):
--EEEESSTT-EEEE-TT--HHHHHHHHT--HHHHHHHHHHHHHHS-SSPP----SPPSS-HHHHHHHHHHHHH-TT--HHHHHHHHHTTT----HHHHHHHHHHTT----PPP------HHHHHHHHHTTTS-TT--SHHHHTTEEE----TTS-TT-HHHHHHHIIIIIHHHHHHHHHHHTS--EEE----HHHHSHHHHHHHHHTT--B-TT--TT-GGG-THHHHHHHHHHHHHHTTTT--SHHHHHHHHHHHHHT--HHHHHHHHHHHS--HHHHHHHHHHHHHHHHHHHHHTT-STTSS-HHHHHHHIIIIIHHHHSTTTTT----HHHHHHHHHHHHHHHHHHHT--TT---HHHHHHTT---HHHHHHHHH-

Mean predicted aligned error: 18.85 Å

Solvent-accessible surface area (backbone atoms only — not comparable to full-atom values): 22504 Å² total; per-residue (Å²): 123,74,50,74,47,66,79,50,103,82,55,71,45,73,46,55,82,84,63,50,46,69,57,51,10,63,76,65,71,46,55,54,67,57,33,41,54,37,50,52,33,32,76,77,68,74,37,75,66,84,74,86,72,86,68,83,82,66,88,68,45,74,69,51,50,56,48,50,54,46,53,44,71,76,41,79,83,64,49,69,68,56,52,45,55,61,35,45,79,70,76,41,87,73,54,66,68,56,50,50,58,52,38,51,73,70,72,52,79,93,76,84,79,80,90,68,85,82,79,46,67,67,48,33,54,44,36,51,42,63,83,60,80,54,89,80,77,77,57,77,70,59,53,68,29,47,47,78,56,80,77,57,95,90,51,81,87,80,47,44,68,62,53,49,49,46,40,62,76,53,46,44,64,53,49,55,51,52,37,66,74,64,79,47,82,56,35,43,42,64,68,77,47,67,44,60,69,31,70,68,43,46,53,53,33,58,76,69,68,54,42,58,66,93,71,65,54,64,95,44,67,93,70,40,54,59,54,57,51,51,54,51,50,50,58,55,49,58,77,43,47,89,80,47,86,51,70,67,52,44,53,51,52,51,50,56,58,52,71,68,57,50,69,68,59,52,50,53,38,47,60,55,61,53,73,50,64,66,60,51,49,53,48,22,32,53,52,28,52,54,51,45,53,56,40,31,76,78,25,42,20,61,87,49,47,55,66,69,58,36,50,48,48,39,61,72,63,34,45,59,40,60,50,56,68,48,42,46,52,84,73,54,73,70,55,46,47,50,48,34,51,42,51,43,53,51,53,25,48,36,70,63,55,62,92,86,61,83,48,65,66,60,29,56,79,65,76,42,77,55,52,68,57,47,47,52,65,51,62,98

Sequence (380 aa):
MSAQIFKDCTRPLIISEDETKEKIAELVGLNRSTAQDIKTKIDDYGSPLPHKQTGRPLKINERTERHLSRIIREDPFASYKEINVELAKLDVFVSIETLRSYVDRLDFKSYRAAHKPRLTARHRKIKLRWPKEDPNWTEDHQWRSVVWSDESRLCMKGNQEKYINILANRFHPWFTNVTAHQERDFIFQEDGASCHTGGYARWWKETHQIKGFEYWPAQSPDLNPIEHVWNALERRIERKRSSIKNLEQLKVALREEWERMDDEFADRLVRSGYLDPKELIQHNARKALATMNLLSSIGINPSGFSKILSTRFYAHIIRPQLEYGVTINRFTSSQLYTLEEAQDACIRGIYGARGKASTKVTLHLSKLPPMSERVNILQA

pLDDT: mean 74.52, std 12.17, range [33.5, 94.31]

Nearest PDB structures (foldseek):
  1cxq-assembly1_A-2  TM=5.505E-01  e=7.223E-02  Avian sarcoma virus
  1c0m-assembly1_A  TM=5.604E-01  e=1.180E-01  Rous sarcoma virus
  4fw1-assembly1_B  TM=5.706E-01  e=1.834E-01  Rous sarcoma virus - Prague C
  1asu-assembly1_A-2  TM=5.591E-01  e=1.583E-01  Avian sarcoma virus
  3o4q-assembly1_A-2  TM=5.261E-01  e=2.715E-01  Rous sarcoma virus